Protein AF-0000000072266037 (afdb_homodimer)

Sequence (388 aa):
MSDRLGRQLAFLAEADRLKTVLRANTLADGSRRENSGEHSWHVALYALILADQAGPDVRIDRVLRMLLIHDLVEIDCGDTPIHGSHDAASVAAAESAAADRIFRLLPEDQAAEFRALWEEFEASLSPDAVFAKSIDRVQPVMQNLQSGGGTWKEFAVTSEQLDTRVGAKIARGAPGLWAHVRALTRTYFDRAAGMSDRLGRQLAFLAEADRLKTVLRANTLADGSRRENSGEHSWHVALYALILADQAGPDVRIDRVLRMLLIHDLVEIDCGDTPIHGSHDAASVAAAESAAADRIFRLLPEDQAAEFRALWEEFEASLSPDAVFAKSIDRVQPVMQNLQSGGGTWKEFAVTSEQLDTRVGAKIARGAPGLWAHVRALTRTYFDRAAG

Organism: Cereibacter sphaeroides (strain ATCC 17023 / DSM 158 / JCM 6121 / CCUG 31486 / LMG 2827 / NBRC 12203 / NCIMB 8253 / ATH 2.4.1.) (NCBI:txid272943)

Structure (mmCIF, N/CA/C/O backbone):
data_AF-0000000072266037-model_v1
#
loop_
_entity.id
_entity.type
_entity.pdbx_description
1 polymer 'HD superfamily hydrolase'
#
loop_
_atom_site.group_PDB
_atom_site.id
_atom_site.type_symbol
_atom_site.label_atom_id
_atom_site.label_alt_id
_atom_site.label_comp_id
_atom_site.label_asym_id
_atom_site.label_entity_id
_atom_site.label_seq_id
_atom_site.pdbx_PDB_ins_code
_atom_site.Cartn_x
_atom_site.Cartn_y
_atom_site.Cartn_z
_atom_site.occupancy
_atom_site.B_iso_or_equiv
_atom_site.auth_seq_id
_atom_site.auth_comp_id
_atom_site.auth_asym_id
_atom_site.auth_atom_id
_atom_site.pdbx_PDB_model_num
ATOM 1 N N . MET A 1 1 ? -18.562 -25.688 -1.518 1 35.16 1 MET A N 1
ATOM 2 C CA . MET A 1 1 ? -17.5 -25.812 -0.512 1 35.16 1 MET A CA 1
ATOM 3 C C . MET A 1 1 ? -16.531 -24.641 -0.594 1 35.16 1 MET A C 1
ATOM 5 O O . MET A 1 1 ? -15.516 -24.719 -1.279 1 35.16 1 MET A O 1
ATOM 9 N N . SER A 1 2 ? -16.969 -23.172 -0.684 1 57.12 2 SER A N 1
ATOM 10 C CA . SER A 1 2 ? -16.312 -21.906 -0.932 1 57.12 2 SER A CA 1
ATOM 11 C C . SER A 1 2 ? -15.164 -21.688 0.049 1 57.12 2 SER A C 1
ATOM 13 O O . SER A 1 2 ? -15.391 -21.375 1.221 1 57.12 2 SER A O 1
ATOM 15 N N . ASP A 1 3 ? -14.016 -22.609 -0.043 1 87.06 3 ASP A N 1
ATOM 16 C CA . ASP A 1 3 ? -12.969 -22.844 0.947 1 87.06 3 ASP A CA 1
ATOM 17 C C . ASP A 1 3 ? -12.305 -21.531 1.359 1 87.06 3 ASP A C 1
ATOM 19 O O . ASP A 1 3 ? -12.555 -20.484 0.754 1 87.06 3 ASP A O 1
ATOM 23 N N . ARG A 1 4 ? -11.984 -21.625 2.578 1 96.88 4 ARG A N 1
ATOM 24 C CA . ARG A 1 4 ? -11.336 -20.5 3.236 1 96.88 4 ARG A CA 1
ATOM 25 C C . ARG A 1 4 ? -10.43 -19.75 2.268 1 96.88 4 ARG A C 1
ATOM 27 O O . ARG A 1 4 ? -10.547 -18.531 2.119 1 96.88 4 ARG A O 1
ATOM 34 N N . LEU A 1 5 ? -9.727 -20.484 1.518 1 97.62 5 LEU A N 1
ATOM 35 C CA . LEU A 1 5 ? -8.789 -19.875 0.585 1 97.62 5 LEU A CA 1
ATOM 36 C C . LEU A 1 5 ? -9.516 -19.188 -0.568 1 97.62 5 LEU A C 1
ATOM 38 O O . LEU A 1 5 ? -9.133 -18.109 -1.001 1 97.62 5 LEU A O 1
ATOM 42 N N . GLY A 1 6 ? -10.578 -19.828 -1.092 1 97.19 6 GLY A N 1
ATOM 43 C CA . GLY A 1 6 ? -11.383 -19.219 -2.137 1 97.19 6 GLY A CA 1
ATOM 44 C C . GLY A 1 6 ? -11.977 -17.875 -1.728 1 97.19 6 GLY A C 1
ATOM 45 O O . GLY A 1 6 ? -11.977 -16.922 -2.512 1 97.19 6 GLY A O 1
ATOM 46 N N . ARG A 1 7 ? -12.461 -17.781 -0.52 1 98.19 7 ARG A N 1
ATOM 47 C CA . ARG A 1 7 ? -13.039 -16.547 -0.002 1 98.19 7 ARG A CA 1
ATOM 48 C C . ARG A 1 7 ? -11.969 -15.469 0.165 1 98.19 7 ARG A C 1
ATOM 50 O O . ARG A 1 7 ? -12.195 -14.297 -0.147 1 98.19 7 ARG A O 1
ATOM 57 N N . GLN A 1 8 ? -10.82 -15.883 0.635 1 98.75 8 GLN A N 1
ATOM 58 C CA . GLN A 1 8 ? -9.703 -14.953 0.79 1 98.75 8 GLN A CA 1
ATOM 59 C C . GLN A 1 8 ? -9.281 -14.375 -0.556 1 98.75 8 GLN A C 1
ATOM 61 O O . GLN A 1 8 ? -9.094 -13.164 -0.684 1 98.75 8 GLN A O 1
ATOM 66 N N . LEU A 1 9 ? -9.203 -15.234 -1.569 1 98.38 9 LEU A N 1
ATOM 67 C CA . LEU A 1 9 ? -8.781 -14.789 -2.891 1 98.38 9 LEU A CA 1
ATOM 68 C C . LEU A 1 9 ? -9.859 -13.93 -3.545 1 98.38 9 LEU A C 1
ATOM 70 O O . LEU A 1 9 ? -9.555 -12.984 -4.277 1 98.38 9 LEU A O 1
ATOM 74 N N . ALA A 1 10 ? -11.117 -14.211 -3.27 1 97.94 10 ALA A N 1
ATOM 75 C CA . ALA A 1 10 ? -12.211 -13.383 -3.771 1 97.94 10 ALA A CA 1
ATOM 76 C C . ALA A 1 10 ? -12.156 -11.984 -3.162 1 97.94 10 ALA A C 1
ATOM 78 O O . ALA A 1 10 ? -12.391 -10.992 -3.855 1 97.94 10 ALA A O 1
ATOM 79 N N . PHE A 1 11 ? -11.883 -11.953 -1.842 1 98.88 11 PHE A N 1
ATOM 80 C CA . PHE A 1 11 ? -11.719 -10.672 -1.164 1 98.88 11 PHE A CA 1
ATOM 81 C C . PHE A 1 11 ? -10.578 -9.875 -1.781 1 98.88 11 PHE A C 1
ATOM 83 O O . PHE A 1 11 ? -10.719 -8.68 -2.043 1 98.88 11 PHE A O 1
ATOM 90 N N . LEU A 1 12 ? -9.484 -10.516 -2.055 1 98.88 12 LEU A N 1
ATOM 91 C CA . LEU A 1 12 ? -8.305 -9.844 -2.596 1 98.88 12 LEU A CA 1
ATOM 92 C C . LEU A 1 12 ? -8.555 -9.375 -4.023 1 98.88 12 LEU A C 1
ATOM 94 O O . LEU A 1 12 ? -8.047 -8.336 -4.438 1 98.88 12 LEU A O 1
ATOM 98 N N . ALA A 1 13 ? -9.336 -10.117 -4.77 1 98.62 13 ALA A N 1
ATOM 99 C CA . ALA A 1 13 ? -9.75 -9.672 -6.098 1 98.62 13 ALA A CA 1
ATOM 100 C C . ALA A 1 13 ? -10.617 -8.422 -6.016 1 98.62 13 ALA A C 1
ATOM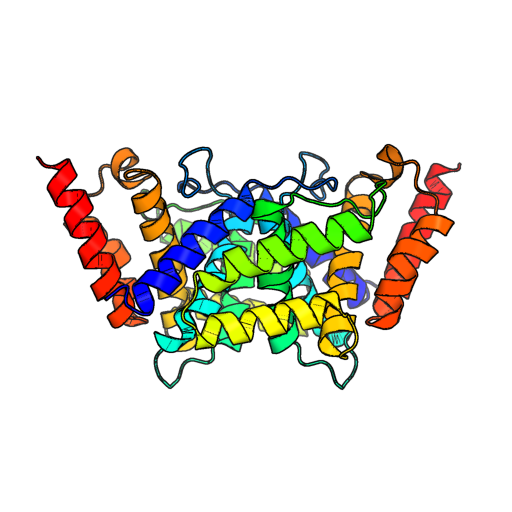 102 O O . ALA A 1 13 ? -10.445 -7.488 -6.801 1 98.62 13 ALA A O 1
ATOM 103 N N . GLU A 1 14 ? -11.539 -8.422 -5.078 1 98.81 14 GLU A N 1
ATOM 104 C CA . GLU A 1 14 ? -12.383 -7.25 -4.852 1 98.81 14 GLU A CA 1
ATOM 105 C C . GLU A 1 14 ? -11.547 -6.039 -4.449 1 98.81 14 GLU A C 1
ATOM 107 O O . GLU A 1 14 ? -11.789 -4.922 -4.914 1 98.81 14 GLU A O 1
ATOM 112 N N . ALA A 1 15 ? -10.531 -6.27 -3.631 1 98.88 15 ALA A N 1
ATOM 113 C CA . ALA A 1 15 ? -9.68 -5.191 -3.127 1 98.88 15 ALA A CA 1
ATOM 114 C C . ALA A 1 15 ? -8.945 -4.492 -4.27 1 98.88 15 ALA A C 1
ATOM 116 O O . ALA A 1 15 ? -8.633 -3.305 -4.176 1 98.88 15 ALA A O 1
ATOM 117 N N . ASP A 1 16 ? -8.695 -5.211 -5.359 1 98.88 16 ASP A N 1
ATOM 118 C CA . ASP A 1 16 ? -8.008 -4.637 -6.512 1 98.88 16 ASP A CA 1
ATOM 119 C C . ASP A 1 16 ? -8.75 -3.414 -7.043 1 98.88 16 ASP A C 1
ATOM 121 O O . ASP A 1 16 ? -8.141 -2.51 -7.613 1 98.88 16 ASP A O 1
ATOM 125 N N . ARG A 1 17 ? -10.047 -3.334 -6.848 1 98.81 17 ARG A N 1
ATOM 126 C CA . ARG A 1 17 ? -10.867 -2.24 -7.348 1 98.81 17 ARG A CA 1
ATOM 127 C C . ARG A 1 17 ? -10.5 -0.924 -6.672 1 98.81 17 ARG A C 1
ATOM 129 O O . ARG A 1 17 ? -10.82 0.153 -7.184 1 98.81 17 ARG A O 1
ATOM 136 N N . LEU A 1 18 ? -9.812 -0.984 -5.551 1 98.94 18 LEU A N 1
ATOM 137 C CA . LEU A 1 18 ? -9.406 0.231 -4.855 1 98.94 18 LEU A CA 1
ATOM 138 C C . LEU A 1 18 ? -8.422 1.035 -5.703 1 98.94 18 LEU A C 1
ATOM 140 O O . LEU A 1 18 ? -8.344 2.26 -5.574 1 98.94 18 LEU A O 1
ATOM 144 N N . LYS A 1 19 ? -7.727 0.372 -6.598 1 98.88 19 LYS A N 1
ATOM 145 C CA . LYS A 1 19 ? -6.734 0.995 -7.469 1 98.88 19 LYS A CA 1
ATOM 146 C C . LYS A 1 19 ? -7.398 1.908 -8.492 1 98.88 19 LYS A C 1
ATOM 148 O O . LYS A 1 19 ? -6.73 2.717 -9.141 1 98.88 19 LYS A O 1
ATOM 153 N N . THR A 1 20 ? -8.68 1.843 -8.648 1 98.62 20 THR A N 1
ATOM 154 C CA . THR A 1 20 ? -9.383 2.645 -9.641 1 98.62 20 THR A CA 1
ATOM 155 C C . THR A 1 20 ? -10.094 3.824 -8.984 1 98.62 20 THR A C 1
ATOM 157 O O . THR A 1 20 ? -10.688 4.656 -9.664 1 98.62 20 THR A O 1
ATOM 160 N N . VAL A 1 21 ? -10.086 3.926 -7.684 1 98.75 21 VAL A N 1
ATOM 161 C CA . VAL A 1 21 ? -10.719 5.023 -6.965 1 98.75 21 VAL A CA 1
ATOM 162 C C . VAL A 1 21 ? -9.773 6.219 -6.902 1 98.75 21 VAL A C 1
ATOM 164 O O . VAL A 1 21 ? -8.789 6.199 -6.16 1 98.75 21 VAL A O 1
ATOM 167 N N . LEU A 1 22 ? -10.078 7.277 -7.625 1 98.38 22 LEU A N 1
ATOM 168 C CA . LEU A 1 22 ? -9.219 8.453 -7.668 1 98.38 22 LEU A CA 1
ATOM 169 C C . LEU A 1 22 ? -9.523 9.391 -6.508 1 98.38 22 LEU A C 1
ATOM 171 O O . LEU A 1 22 ? -10.688 9.594 -6.156 1 98.38 22 LEU A O 1
ATOM 175 N N . ARG A 1 23 ? -8.492 9.922 -5.895 1 98.06 23 ARG A N 1
ATOM 176 C CA . ARG A 1 23 ? -8.594 10.906 -4.816 1 98.06 23 ARG A CA 1
ATOM 177 C C . ARG A 1 23 ? -8.445 12.32 -5.352 1 98.06 23 ARG A C 1
ATOM 179 O O . ARG A 1 23 ? -8.062 12.523 -6.508 1 98.06 23 ARG A O 1
ATOM 186 N N . ALA A 1 24 ? -8.734 13.289 -4.52 1 95.75 24 ALA A N 1
ATOM 187 C CA . ALA A 1 24 ? -8.57 14.688 -4.902 1 95.75 24 ALA A CA 1
ATOM 188 C C . ALA A 1 24 ? -7.09 15.07 -4.957 1 95.75 24 ALA A C 1
ATOM 190 O O . ALA A 1 24 ? -6.68 15.859 -5.812 1 95.75 24 ALA A O 1
ATOM 191 N N . ASN A 1 25 ? -6.266 14.516 -4.043 1 96.88 25 ASN A N 1
ATOM 192 C CA . ASN A 1 25 ? -4.84 14.82 -3.99 1 96.88 25 ASN A CA 1
ATOM 193 C C . ASN A 1 25 ? -4.105 14.273 -5.211 1 96.88 25 ASN A C 1
ATOM 195 O O . ASN A 1 25 ? -4.414 13.188 -5.691 1 96.88 25 ASN A O 1
ATOM 199 N N . THR A 1 26 ? -3.168 15.031 -5.676 1 97.69 26 THR A N 1
ATOM 200 C CA . THR A 1 26 ? -2.307 14.57 -6.762 1 97.69 26 THR A CA 1
ATOM 201 C C . THR A 1 26 ? -1.077 13.852 -6.211 1 97.69 26 THR A C 1
ATOM 203 O O . THR A 1 26 ? -0.853 13.836 -4.996 1 97.69 26 THR A O 1
ATOM 206 N N . LEU A 1 27 ? -0.333 13.234 -7.066 1 98.56 27 LEU A N 1
ATOM 207 C CA . LEU A 1 27 ? 1.011 12.805 -6.703 1 98.56 27 LEU A CA 1
ATOM 208 C C . LEU A 1 27 ? 1.88 13.992 -6.309 1 98.56 27 LEU A C 1
ATOM 210 O O . LEU A 1 27 ? 1.485 15.148 -6.5 1 98.56 27 LEU A O 1
ATOM 214 N N . ALA A 1 28 ? 2.992 13.719 -5.754 1 98 28 ALA A N 1
ATOM 215 C CA . ALA A 1 28 ? 3.898 14.766 -5.293 1 98 28 ALA A CA 1
ATOM 216 C C . ALA A 1 28 ? 4.332 15.664 -6.445 1 98 28 ALA A C 1
ATOM 218 O O . ALA A 1 28 ? 4.543 16.875 -6.262 1 98 28 ALA A O 1
ATOM 219 N N . ASP A 1 29 ? 4.41 15.172 -7.629 1 97.88 29 ASP A N 1
ATOM 220 C CA . ASP A 1 29 ? 4.883 15.945 -8.773 1 97.88 29 ASP A CA 1
ATOM 221 C C . ASP A 1 29 ? 3.725 16.672 -9.461 1 97.88 29 ASP A C 1
ATOM 223 O O . ASP A 1 29 ? 3.922 17.344 -10.469 1 97.88 29 ASP A O 1
ATOM 227 N N . GLY A 1 30 ? 2.547 16.438 -9.023 1 97.62 30 GLY A N 1
ATOM 228 C CA . GLY A 1 30 ? 1.375 17.141 -9.531 1 97.62 30 GLY A CA 1
ATOM 229 C C . GLY A 1 30 ? 0.877 16.578 -10.852 1 97.62 30 GLY A C 1
ATOM 230 O O . GLY A 1 30 ? -0.008 17.172 -11.484 1 97.62 30 GLY A O 1
ATOM 231 N N . SER A 1 31 ? 1.312 15.422 -11.312 1 97.56 31 SER A N 1
ATOM 232 C CA . SER A 1 31 ? 1.098 14.938 -12.68 1 97.56 31 SER A CA 1
ATOM 233 C C . SER A 1 31 ? -0.304 14.367 -12.844 1 97.56 31 SER A C 1
ATOM 235 O O . SER A 1 31 ? -0.888 14.445 -13.93 1 97.56 31 SER A O 1
ATOM 237 N N . ARG A 1 32 ? -0.817 13.727 -11.891 1 97.88 32 ARG A N 1
ATOM 238 C CA . ARG A 1 32 ? -2.145 13.117 -11.922 1 97.88 32 ARG A CA 1
ATOM 239 C C . ARG A 1 32 ? -2.688 12.93 -10.508 1 97.88 32 ARG A C 1
ATOM 241 O O . ARG A 1 32 ? -1.943 13.031 -9.531 1 97.88 32 ARG A O 1
ATOM 248 N N . ARG A 1 33 ? -3.939 12.617 -10.43 1 98.25 33 ARG A N 1
ATOM 249 C CA . ARG A 1 33 ? -4.551 12.305 -9.148 1 98.25 33 ARG A CA 1
ATOM 250 C C . ARG A 1 33 ? -4.02 10.984 -8.594 1 98.25 33 ARG A C 1
ATOM 252 O O . ARG A 1 33 ? -3.775 10.047 -9.344 1 98.25 33 ARG A O 1
ATOM 259 N N . GLU A 1 34 ? -3.83 11.008 -7.332 1 98.75 34 GLU A N 1
ATOM 260 C CA . GLU A 1 34 ? -3.525 9.766 -6.621 1 98.75 34 GLU A CA 1
ATOM 261 C C . GLU A 1 34 ? -4.754 8.867 -6.535 1 98.75 34 GLU A C 1
ATOM 263 O O . GLU A 1 34 ? -5.887 9.352 -6.5 1 98.75 34 GLU A O 1
ATOM 268 N N . ASN A 1 35 ? -4.57 7.516 -6.543 1 98.88 35 ASN A N 1
ATOM 269 C CA . ASN A 1 35 ? -5.695 6.641 -6.227 1 98.88 35 ASN A CA 1
ATOM 270 C C . ASN A 1 35 ? -5.566 6.055 -4.824 1 98.88 35 ASN A C 1
ATOM 272 O O . ASN A 1 35 ? -4.516 6.164 -4.191 1 98.88 35 ASN A O 1
ATOM 276 N N . SER A 1 36 ? -6.633 5.426 -4.363 1 98.88 36 SER A N 1
ATOM 277 C CA . SER A 1 36 ? -6.727 5.023 -2.963 1 98.88 36 SER A CA 1
ATOM 278 C C . SER A 1 36 ? -5.809 3.84 -2.664 1 98.88 36 SER A C 1
ATOM 280 O O . SER A 1 36 ? -5.359 3.668 -1.53 1 98.88 36 SER A O 1
ATOM 282 N N . GLY A 1 37 ? -5.504 2.971 -3.672 1 98.88 37 GLY A N 1
ATOM 283 C CA . GLY A 1 37 ? -4.5 1.938 -3.475 1 98.88 37 GLY A CA 1
ATOM 284 C C . GLY A 1 37 ? -3.107 2.494 -3.24 1 98.88 37 GLY A C 1
ATOM 285 O O . GLY A 1 37 ? -2.422 2.088 -2.301 1 98.88 37 GLY A O 1
ATOM 286 N N . GLU A 1 38 ? -2.689 3.477 -4.094 1 98.94 38 GLU A N 1
ATOM 287 C CA . GLU A 1 38 ? -1.421 4.184 -3.945 1 98.94 38 GLU A CA 1
ATOM 288 C C . GLU A 1 38 ? -1.325 4.863 -2.584 1 98.94 38 GLU A C 1
ATOM 290 O O . GLU A 1 38 ? -0.303 4.762 -1.902 1 98.94 38 GLU A O 1
ATOM 295 N N . HIS A 1 39 ? -2.408 5.523 -2.252 1 98.94 39 HIS A N 1
ATOM 296 C CA . HIS A 1 39 ? -2.473 6.219 -0.971 1 98.94 39 HIS A CA 1
ATOM 297 C C . HIS A 1 39 ? -2.273 5.25 0.191 1 98.94 39 HIS A C 1
ATOM 299 O O . HIS A 1 39 ? -1.495 5.523 1.106 1 98.94 39 HIS A O 1
ATOM 305 N N . SER A 1 40 ? -2.963 4.121 0.164 1 98.94 40 SER A N 1
ATOM 306 C CA . SER A 1 40 ? -2.9 3.145 1.247 1 98.94 40 SER A CA 1
ATOM 307 C C . SER A 1 40 ? -1.494 2.57 1.392 1 98.94 40 SER A C 1
ATOM 309 O O . SER A 1 40 ? -1.026 2.336 2.508 1 98.94 40 SER A O 1
ATOM 311 N N . TRP A 1 41 ? -0.795 2.348 0.253 1 98.94 41 TRP A N 1
ATOM 312 C CA . TRP A 1 41 ? 0.605 1.941 0.304 1 98.94 41 TRP A CA 1
ATOM 313 C C . TRP A 1 41 ? 1.459 3.01 0.979 1 98.94 41 TRP A C 1
ATOM 315 O O . TRP A 1 41 ? 2.24 2.709 1.885 1 98.94 41 TRP A O 1
ATOM 325 N N . HIS A 1 42 ? 1.273 4.195 0.546 1 98.94 42 HIS A N 1
ATOM 326 C CA . HIS A 1 42 ? 2.143 5.289 0.963 1 98.94 42 HIS A CA 1
ATOM 327 C C . HIS A 1 42 ? 1.972 5.594 2.447 1 98.94 42 HIS A C 1
ATOM 329 O O . HIS A 1 42 ? 2.955 5.797 3.162 1 98.94 42 HIS A O 1
ATOM 335 N N . VAL A 1 43 ? 0.743 5.566 2.938 1 98.94 43 VAL A N 1
ATOM 336 C CA . VAL A 1 43 ? 0.538 5.891 4.344 1 98.94 43 VAL A CA 1
ATOM 337 C C . VAL A 1 43 ? 1.035 4.742 5.219 1 98.94 43 VAL A C 1
ATOM 339 O O . VAL A 1 43 ? 1.527 4.969 6.328 1 98.94 43 VAL A O 1
ATOM 342 N N . ALA A 1 44 ? 0.938 3.496 4.754 1 98.94 44 ALA A N 1
ATOM 343 C CA . ALA A 1 44 ? 1.57 2.404 5.488 1 98.94 44 ALA A CA 1
ATOM 344 C C . ALA A 1 44 ? 3.082 2.602 5.57 1 98.94 44 ALA A C 1
ATOM 346 O O . ALA A 1 44 ? 3.686 2.395 6.625 1 98.94 44 ALA A O 1
ATOM 347 N N . LEU A 1 45 ? 3.703 3.037 4.492 1 98.94 45 LEU A N 1
ATOM 348 C CA . LEU A 1 45 ? 5.133 3.33 4.484 1 98.94 45 LEU A CA 1
ATOM 349 C C . LEU A 1 45 ? 5.453 4.492 5.418 1 98.94 45 LEU A C 1
ATOM 351 O O . LEU A 1 45 ? 6.445 4.457 6.145 1 98.94 45 LEU A O 1
ATOM 355 N N . TYR A 1 46 ? 4.602 5.547 5.441 1 98.94 46 TYR A N 1
ATOM 356 C CA . TYR A 1 46 ? 4.754 6.66 6.371 1 98.94 46 TYR A CA 1
ATOM 357 C C . TYR A 1 46 ? 4.809 6.164 7.812 1 98.94 46 TYR A C 1
ATOM 359 O O . TYR A 1 46 ? 5.688 6.562 8.578 1 98.94 46 TYR A O 1
ATOM 367 N N . ALA A 1 47 ? 3.873 5.285 8.133 1 98.94 47 ALA A N 1
ATOM 368 C CA . ALA A 1 47 ? 3.807 4.777 9.5 1 98.94 47 ALA A CA 1
ATOM 369 C C . ALA A 1 47 ? 5.074 4.008 9.867 1 98.94 47 ALA A C 1
ATOM 371 O O . ALA A 1 47 ? 5.574 4.121 10.984 1 98.94 47 ALA A O 1
ATOM 372 N N . LEU A 1 48 ? 5.535 3.26 8.922 1 98.81 48 LEU A N 1
ATOM 373 C CA . LEU A 1 48 ? 6.742 2.469 9.141 1 98.81 48 LEU A CA 1
ATOM 374 C C . LEU A 1 48 ? 7.953 3.369 9.359 1 98.81 48 LEU A C 1
ATOM 376 O O . LEU A 1 48 ? 8.727 3.158 10.289 1 98.81 48 LEU A O 1
ATOM 380 N N . ILE A 1 49 ? 8.133 4.395 8.555 1 98.88 49 ILE A N 1
ATOM 381 C CA . ILE A 1 49 ? 9.305 5.266 8.539 1 98.88 49 ILE A CA 1
ATOM 382 C C . ILE A 1 49 ? 9.242 6.23 9.719 1 98.88 49 ILE A C 1
ATOM 384 O O . ILE A 1 49 ? 10.273 6.551 10.32 1 98.88 49 ILE A O 1
ATOM 388 N N . LEU A 1 50 ? 8.039 6.676 10.07 1 98.81 50 LEU A N 1
ATOM 389 C CA . LEU A 1 50 ? 7.875 7.695 11.102 1 98.81 50 LEU A CA 1
ATOM 390 C C . LEU A 1 50 ? 7.449 7.066 12.422 1 98.81 50 LEU A C 1
ATOM 392 O O . LEU A 1 50 ? 6.797 7.715 13.242 1 98.81 50 LEU A O 1
ATOM 396 N N . ALA A 1 51 ? 7.766 5.805 12.617 1 98.62 51 ALA A N 1
ATOM 397 C CA . ALA A 1 51 ? 7.387 5.074 13.82 1 98.62 51 ALA A CA 1
ATOM 398 C C . ALA A 1 51 ? 7.902 5.777 15.078 1 98.62 51 ALA A C 1
ATOM 400 O O . ALA A 1 51 ? 7.27 5.715 16.125 1 98.62 51 ALA A O 1
ATOM 401 N N . ASP A 1 52 ? 8.992 6.488 14.984 1 97.81 52 ASP A N 1
ATOM 402 C CA . ASP A 1 52 ? 9.602 7.141 16.141 1 97.81 52 ASP A CA 1
ATOM 403 C C . ASP A 1 52 ? 8.789 8.367 16.562 1 97.81 52 ASP A C 1
ATOM 405 O O . ASP A 1 52 ? 9.023 8.93 17.641 1 97.81 52 ASP A O 1
ATOM 409 N N . GLN A 1 53 ? 7.789 8.75 15.781 1 98.5 53 GLN A N 1
ATOM 410 C CA . GLN A 1 53 ? 6.902 9.852 16.125 1 98.5 53 GLN A CA 1
ATOM 411 C C . GLN A 1 53 ? 5.699 9.359 16.938 1 98.5 53 GLN A C 1
ATOM 413 O O . GLN A 1 53 ? 4.918 10.164 17.438 1 98.5 53 GLN A O 1
ATOM 418 N N . ALA A 1 54 ? 5.512 8.055 17.016 1 98.56 54 ALA A N 1
ATOM 419 C CA . ALA A 1 54 ? 4.375 7.465 17.703 1 98.56 54 ALA A CA 1
ATOM 420 C C . ALA A 1 54 ? 4.582 7.496 19.219 1 98.56 54 ALA A C 1
ATOM 422 O O . ALA A 1 54 ? 5.715 7.43 19.703 1 98.56 54 ALA A O 1
ATOM 423 N N . GLY A 1 55 ? 3.486 7.629 19.984 1 97.81 55 GLY A N 1
ATOM 424 C CA . GLY A 1 55 ? 3.553 7.5 21.422 1 97.81 55 GLY A CA 1
ATOM 425 C C . GLY A 1 55 ? 3.947 6.109 21.891 1 97.81 55 GLY A C 1
ATOM 426 O O . GLY A 1 55 ? 3.949 5.164 21.094 1 97.81 55 GLY A O 1
ATOM 427 N N . PRO A 1 56 ? 4.254 5.941 23.125 1 97.44 56 PRO A N 1
ATOM 428 C CA . PRO A 1 56 ? 4.816 4.695 23.656 1 97.44 56 PRO A CA 1
ATOM 429 C C . PRO A 1 56 ? 3.816 3.539 23.641 1 97.44 56 PRO A C 1
ATOM 431 O O . PRO A 1 56 ? 4.215 2.373 23.688 1 97.44 56 PRO A O 1
ATOM 434 N N . ASP A 1 57 ? 2.521 3.814 23.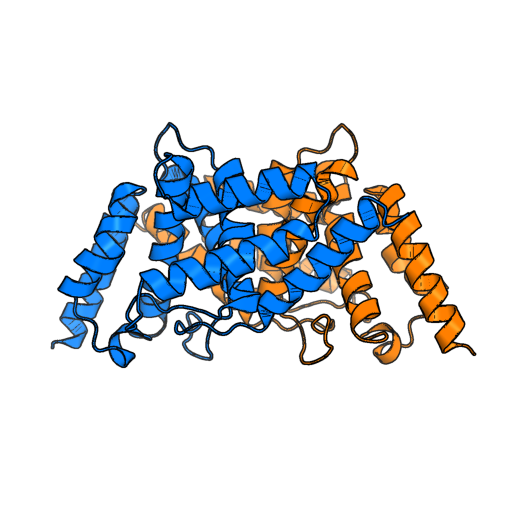547 1 98.12 57 ASP A N 1
ATOM 435 C CA . ASP A 1 57 ? 1.505 2.768 23.625 1 98.12 57 ASP A CA 1
ATOM 436 C C . ASP A 1 57 ? 1.083 2.314 22.219 1 98.12 57 ASP A C 1
ATOM 438 O O . ASP A 1 57 ? 0.225 1.439 22.078 1 98.12 57 ASP A O 1
ATOM 442 N N . VAL A 1 58 ? 1.691 2.904 21.188 1 98.88 58 VAL A N 1
ATOM 443 C CA . VAL A 1 58 ? 1.3 2.602 19.812 1 98.88 58 VAL A CA 1
ATOM 444 C C . VAL A 1 58 ? 2.014 1.337 19.344 1 98.88 58 VAL A C 1
ATOM 446 O O . VAL A 1 58 ? 3.229 1.204 19.5 1 98.88 58 VAL A O 1
ATOM 449 N N . ARG A 1 59 ? 1.266 0.388 18.859 1 98.81 59 ARG A N 1
ATOM 450 C CA . ARG A 1 59 ? 1.799 -0.792 18.188 1 98.81 59 ARG A CA 1
ATOM 451 C C . ARG A 1 59 ? 1.836 -0.595 16.672 1 98.81 59 ARG A C 1
ATOM 453 O O . ARG A 1 59 ? 0.812 -0.725 16 1 98.81 59 ARG A O 1
ATOM 460 N N . ILE A 1 60 ? 2.998 -0.375 16.156 1 98.81 60 ILE A N 1
ATOM 461 C CA . ILE A 1 60 ? 3.178 0.013 14.758 1 98.81 60 ILE A CA 1
ATOM 462 C C . ILE A 1 60 ? 2.68 -1.104 13.844 1 98.81 60 ILE A C 1
ATOM 464 O O . ILE A 1 60 ? 2.092 -0.837 12.789 1 98.81 60 ILE A O 1
ATOM 468 N N . ASP A 1 61 ? 2.895 -2.381 14.273 1 98.25 61 ASP A N 1
ATOM 469 C CA . ASP A 1 61 ? 2.424 -3.494 13.453 1 98.25 61 ASP A CA 1
ATOM 470 C C . ASP A 1 61 ? 0.909 -3.441 13.273 1 98.25 61 ASP A C 1
ATOM 472 O O . ASP A 1 61 ? 0.396 -3.748 12.195 1 98.25 61 ASP A O 1
ATOM 476 N N . ARG A 1 62 ? 0.237 -3.074 14.305 1 98.5 62 ARG A N 1
ATOM 477 C CA . ARG A 1 62 ? -1.215 -2.949 14.227 1 98.5 62 ARG A CA 1
ATOM 478 C C . ARG A 1 62 ? -1.617 -1.746 13.383 1 98.5 62 ARG A C 1
ATOM 480 O O . ARG A 1 62 ? -2.576 -1.816 12.609 1 98.5 62 ARG A O 1
ATOM 487 N N . VAL A 1 63 ? -0.906 -0.661 13.469 1 98.94 63 VAL A N 1
ATOM 488 C CA . VAL A 1 63 ? -1.135 0.541 12.672 1 98.94 63 VAL A CA 1
ATOM 489 C C . VAL A 1 63 ? -1.008 0.209 11.188 1 98.94 63 VAL A C 1
ATOM 491 O O . VAL A 1 63 ? -1.828 0.645 10.375 1 98.94 63 VAL A O 1
ATOM 494 N N . LEU A 1 64 ? -0.005 -0.584 10.852 1 98.88 64 LEU A N 1
ATOM 495 C CA . LEU A 1 64 ? 0.18 -0.979 9.461 1 98.88 64 LEU A CA 1
ATOM 496 C C . LEU A 1 64 ? -1.035 -1.745 8.945 1 98.88 64 LEU A C 1
ATOM 498 O O . LEU A 1 64 ? -1.521 -1.48 7.844 1 98.88 64 LEU A O 1
ATOM 502 N N . ARG A 1 65 ? -1.56 -2.639 9.742 1 98.81 65 ARG A N 1
ATOM 503 C CA . ARG A 1 65 ? -2.734 -3.408 9.344 1 98.81 65 ARG A CA 1
ATOM 504 C C . ARG A 1 65 ? -3.941 -2.498 9.133 1 98.81 65 ARG A C 1
ATOM 506 O O . ARG A 1 65 ? -4.684 -2.658 8.164 1 98.81 65 ARG A O 1
ATOM 513 N N . MET A 1 66 ? -4.082 -1.504 9.992 1 98.81 66 MET A N 1
ATOM 514 C CA . MET A 1 66 ? -5.168 -0.535 9.875 1 98.81 66 MET A CA 1
ATOM 515 C C . MET A 1 66 ? -5.082 0.229 8.562 1 98.81 66 MET A C 1
ATOM 517 O O . MET A 1 66 ? -6.078 0.348 7.844 1 98.81 66 MET A O 1
ATOM 521 N N . LEU A 1 67 ? -3.912 0.667 8.297 1 98.94 67 LEU A N 1
ATOM 522 C CA . LEU A 1 67 ? -3.725 1.569 7.164 1 98.94 67 LEU A CA 1
ATOM 523 C C . LEU A 1 67 ? -3.83 0.814 5.844 1 98.94 67 LEU A C 1
ATOM 525 O O . LEU A 1 67 ? -4.227 1.387 4.828 1 98.94 67 LEU A O 1
ATOM 529 N N . LEU A 1 68 ? -3.561 -0.503 5.855 1 98.94 68 LEU A N 1
ATOM 530 C CA . LEU A 1 68 ? -3.656 -1.313 4.648 1 98.94 68 LEU A CA 1
ATOM 531 C C . LEU A 1 68 ? -5.113 -1.534 4.254 1 98.94 68 LEU A C 1
ATOM 533 O O . LEU A 1 68 ? -5.41 -1.805 3.088 1 98.94 68 LEU A O 1
ATOM 537 N N . ILE A 1 69 ? -6.09 -1.343 5.215 1 98.94 69 ILE A N 1
ATOM 538 C CA . ILE A 1 69 ? -7.457 -1.729 4.879 1 98.94 69 ILE A CA 1
ATOM 539 C C . ILE A 1 69 ? -8.383 -0.529 5.043 1 98.94 69 ILE A C 1
ATOM 541 O O . ILE A 1 69 ? -9.578 -0.609 4.727 1 98.94 69 ILE A O 1
ATOM 545 N N . HIS A 1 70 ? -7.898 0.615 5.516 1 98.81 70 HIS A N 1
ATOM 546 C CA . HIS A 1 70 ? -8.75 1.677 6.035 1 98.81 70 HIS A CA 1
ATOM 547 C C . HIS A 1 70 ? -9.633 2.262 4.938 1 98.81 70 HIS A C 1
ATOM 549 O O . HIS A 1 70 ? -10.773 2.654 5.195 1 98.81 70 HIS A O 1
ATOM 555 N N . ASP A 1 71 ? -9.164 2.242 3.707 1 98.75 71 ASP A N 1
ATOM 556 C CA . ASP A 1 71 ? -9.875 2.932 2.635 1 98.75 71 ASP A CA 1
ATOM 557 C C . ASP A 1 71 ? -10.648 1.945 1.767 1 98.75 71 ASP A C 1
ATOM 559 O O . ASP A 1 71 ? -11.219 2.326 0.741 1 98.75 71 ASP A O 1
ATOM 563 N N . LEU A 1 72 ? -10.68 0.632 2.119 1 98.88 72 LEU A N 1
ATOM 564 C CA . LEU A 1 72 ? -11.305 -0.381 1.273 1 98.88 72 LEU A CA 1
ATOM 565 C C . LEU A 1 72 ? -12.766 -0.037 1.004 1 98.88 72 LEU A C 1
ATOM 567 O O . LEU A 1 72 ? -13.297 -0.36 -0.062 1 98.88 72 LEU A O 1
ATOM 571 N N . VAL A 1 73 ? -13.398 0.646 1.906 1 98.75 73 VAL A N 1
ATOM 572 C CA . VAL A 1 73 ? -14.812 0.981 1.764 1 98.75 73 VAL A CA 1
ATOM 573 C C . VAL A 1 73 ? -15 1.936 0.586 1 98.75 73 VAL A C 1
ATOM 575 O O . VAL A 1 73 ? -16.094 2.035 0.029 1 98.75 73 VAL A O 1
ATOM 578 N N . GLU A 1 74 ? -13.922 2.613 0.176 1 98.81 74 GLU A N 1
ATOM 579 C CA . GLU A 1 74 ? -14.008 3.576 -0.918 1 98.81 74 GLU A CA 1
ATOM 580 C C . GLU A 1 74 ? -14.312 2.879 -2.242 1 98.81 74 GLU A C 1
ATOM 582 O O . GLU A 1 74 ? -14.719 3.525 -3.211 1 98.81 74 GLU A O 1
ATOM 587 N N . ILE A 1 75 ? -14.078 1.569 -2.287 1 98.81 75 ILE A N 1
ATOM 588 C CA . ILE A 1 75 ? -14.43 0.793 -3.471 1 98.81 75 ILE A CA 1
ATOM 589 C C . ILE A 1 75 ? -15.898 1.017 -3.816 1 98.81 75 ILE A C 1
ATOM 591 O O . ILE A 1 75 ? -16.266 1.129 -4.992 1 98.81 75 ILE A O 1
ATOM 595 N N . ASP A 1 76 ? -16.734 1.081 -2.82 1 98.56 76 ASP A N 1
ATOM 596 C CA . ASP A 1 76 ? -18.172 1.216 -3.029 1 98.56 76 ASP A CA 1
ATOM 597 C C . ASP A 1 76 ? -18.609 2.674 -2.918 1 98.56 76 ASP A C 1
ATOM 599 O O . ASP A 1 76 ? -19.547 3.1 -3.596 1 98.56 76 ASP A O 1
ATOM 603 N N . CYS A 1 77 ? -17.891 3.504 -2.119 1 96.88 77 CYS A N 1
ATOM 604 C CA . CYS A 1 77 ? -18.422 4.809 -1.76 1 96.88 77 CYS A CA 1
ATOM 605 C C . CYS A 1 77 ? -17.656 5.93 -2.449 1 96.88 77 CYS A C 1
ATOM 607 O O . CYS A 1 77 ? -18.078 7.086 -2.43 1 96.88 77 CYS A O 1
ATOM 609 N N . GLY A 1 78 ? -16.531 5.562 -3.066 1 96.62 78 GLY A N 1
ATOM 610 C CA . GLY A 1 78 ? -15.672 6.594 -3.611 1 96.62 78 GLY A CA 1
ATOM 611 C C . GLY A 1 78 ? -14.883 7.336 -2.547 1 96.62 78 GLY A C 1
ATOM 612 O O . GLY A 1 78 ? -14.992 7.027 -1.359 1 96.62 78 GLY A O 1
ATOM 613 N N . ASP A 1 79 ? -14.039 8.195 -2.98 1 95 79 ASP A N 1
ATOM 614 C CA . ASP A 1 79 ? -13.219 9.016 -2.086 1 95 79 ASP A CA 1
ATOM 615 C C . ASP A 1 79 ? -14 10.227 -1.58 1 95 79 ASP A C 1
ATOM 617 O O . ASP A 1 79 ? -14.82 10.789 -2.305 1 95 79 ASP A O 1
ATOM 621 N N . THR A 1 80 ? -13.805 10.617 -0.339 1 92.88 80 THR A N 1
ATOM 622 C CA . THR A 1 80 ? -14.344 11.828 0.272 1 92.88 80 THR A CA 1
ATOM 623 C C . THR A 1 80 ? -13.219 12.797 0.626 1 92.88 80 THR A C 1
ATOM 625 O O . THR A 1 80 ? -12.602 12.68 1.685 1 92.88 80 THR A O 1
ATOM 628 N N . PRO A 1 81 ? -13.07 13.805 -0.161 1 92 81 PRO A N 1
ATOM 629 C CA . PRO A 1 81 ? -11.953 14.711 0.086 1 92 81 PRO A CA 1
ATOM 630 C C . PRO A 1 81 ? -12.07 15.445 1.419 1 92 81 PRO A C 1
ATOM 632 O O . PRO A 1 81 ? -13.164 15.883 1.791 1 92 81 PRO A O 1
ATOM 635 N N . ILE A 1 82 ? -10.93 15.664 2.049 1 88.88 82 ILE A N 1
ATOM 636 C CA . ILE A 1 82 ? -10.859 16.297 3.367 1 88.88 82 ILE A CA 1
ATOM 637 C C . ILE A 1 82 ? -11.422 17.703 3.293 1 88.88 82 ILE A C 1
ATOM 639 O O . ILE A 1 82 ? -12.109 18.156 4.211 1 88.88 82 ILE A O 1
ATOM 643 N N . HIS A 1 83 ? -11.203 18.438 2.209 1 90.75 83 HIS A N 1
ATOM 644 C CA . HIS A 1 83 ? -11.562 19.844 2.113 1 90.75 83 HIS A CA 1
ATOM 645 C C . HIS A 1 83 ? -12.852 20.031 1.318 1 90.75 83 HIS A C 1
ATOM 647 O O . HIS A 1 83 ? -13.281 21.156 1.082 1 90.75 83 HIS A O 1
ATOM 653 N N . GLY A 1 84 ? -13.398 18.906 0.924 1 86.12 84 GLY A N 1
ATOM 654 C CA . GLY A 1 84 ? -14.664 18.969 0.214 1 86.12 84 GLY A CA 1
ATOM 655 C C . GLY A 1 84 ? -15.867 19.016 1.139 1 86.12 84 GLY A C 1
ATOM 656 O O . GLY A 1 84 ? -15.734 18.797 2.346 1 86.12 84 GLY A O 1
ATOM 657 N N . SER A 1 85 ? -16.984 19.344 0.528 1 85.38 85 SER A N 1
ATOM 658 C CA . SER A 1 85 ? -18.234 19.375 1.28 1 85.38 85 SER A CA 1
ATOM 659 C C . SER A 1 85 ? -18.984 18.062 1.146 1 85.38 85 SER A C 1
ATOM 661 O O . SER A 1 85 ? -19.172 17.547 0.036 1 85.38 85 SER A O 1
ATOM 663 N N . HIS A 1 86 ? -19.25 17.453 2.357 1 88.44 86 HIS A N 1
ATOM 664 C CA . HIS A 1 86 ? -20.016 16.219 2.369 1 88.44 86 HIS A CA 1
ATOM 665 C C . HIS A 1 86 ? -20.922 16.141 3.592 1 88.44 86 HIS A C 1
ATOM 667 O O . HIS A 1 86 ? -20.656 16.781 4.613 1 88.44 86 HIS A O 1
ATOM 673 N N . ASP A 1 87 ? -22.016 15.453 3.373 1 90.81 87 ASP A N 1
ATOM 674 C CA . ASP A 1 87 ? -22.875 15.125 4.504 1 90.81 87 ASP A CA 1
ATOM 675 C C . ASP A 1 87 ? -22.281 13.992 5.336 1 90.81 87 ASP A C 1
ATOM 677 O O . ASP A 1 87 ? -22.266 12.836 4.902 1 90.81 87 ASP A O 1
ATOM 681 N N . ALA A 1 88 ? -21.906 14.273 6.496 1 90.19 88 ALA A N 1
ATOM 682 C CA . ALA A 1 88 ? -21.156 13.328 7.328 1 90.19 88 ALA A CA 1
ATOM 683 C C . ALA A 1 88 ? -21.984 12.078 7.617 1 90.19 88 ALA A C 1
ATOM 685 O O . ALA A 1 88 ? -21.453 10.961 7.613 1 90.19 88 ALA A O 1
ATOM 686 N N . ALA A 1 89 ? -23.234 12.281 7.879 1 93.19 89 ALA A N 1
ATOM 687 C CA . ALA A 1 89 ? -24.094 11.148 8.195 1 93.19 89 ALA A CA 1
ATOM 688 C C . ALA A 1 89 ? -24.281 10.234 6.984 1 93.19 89 ALA A C 1
ATOM 690 O O . ALA A 1 89 ? -24.266 9.008 7.113 1 93.19 89 ALA A O 1
ATOM 691 N N . SER A 1 90 ? -24.453 10.852 5.867 1 93.88 90 SER A N 1
ATOM 692 C CA . SER A 1 90 ? -24.609 10.086 4.637 1 93.88 90 SER A CA 1
ATOM 693 C C . SER A 1 90 ? -23.328 9.32 4.297 1 93.88 90 SER A C 1
ATOM 695 O O . SER A 1 90 ? -23.391 8.164 3.873 1 93.88 90 SER A O 1
ATOM 697 N N . VAL A 1 91 ? -22.234 9.969 4.469 1 94.19 91 VAL A N 1
ATOM 698 C CA . VAL A 1 91 ? -20.938 9.336 4.199 1 94.19 91 VAL A CA 1
ATOM 699 C C . VAL A 1 91 ? -20.734 8.156 5.148 1 94.19 91 VAL A C 1
ATOM 701 O O . VAL A 1 91 ? -20.375 7.062 4.715 1 94.19 91 VAL A O 1
ATOM 704 N N . ALA A 1 92 ? -21.031 8.305 6.414 1 94.62 92 ALA A N 1
ATOM 705 C CA . ALA A 1 92 ? -20.844 7.254 7.41 1 94.62 92 ALA A CA 1
ATOM 706 C C . ALA A 1 92 ? -21.719 6.043 7.094 1 94.62 92 ALA A C 1
ATOM 708 O O . ALA A 1 92 ? -21.281 4.898 7.242 1 94.62 92 ALA A O 1
ATOM 709 N N . ALA A 1 93 ? -22.938 6.281 6.68 1 96.31 93 ALA A N 1
ATOM 710 C CA . ALA A 1 93 ? -23.859 5.195 6.34 1 96.31 93 ALA A CA 1
ATOM 711 C C . ALA A 1 93 ? -23.375 4.426 5.117 1 96.31 93 ALA A C 1
ATOM 713 O O . ALA A 1 93 ? -23.438 3.195 5.082 1 96.31 93 ALA A O 1
ATOM 714 N N . ALA A 1 94 ? -22.938 5.16 4.125 1 97.19 94 ALA A N 1
ATOM 715 C CA . ALA A 1 94 ? -22.438 4.535 2.906 1 97.19 94 ALA A CA 1
ATOM 716 C C . ALA A 1 94 ? -21.188 3.699 3.197 1 97.19 94 ALA A C 1
ATOM 718 O O . ALA A 1 94 ? -21.047 2.586 2.684 1 97.19 94 ALA A O 1
ATOM 719 N N . GLU A 1 95 ? -20.266 4.219 4.035 1 97.88 95 GLU A N 1
ATOM 720 C CA . GLU A 1 95 ? -19.031 3.51 4.387 1 97.88 95 GLU A CA 1
ATOM 721 C C . GLU A 1 95 ? -19.344 2.258 5.207 1 97.88 95 GLU A C 1
ATOM 723 O O . GLU A 1 95 ? -18.703 1.218 5.02 1 97.88 95 GLU A O 1
ATOM 728 N N . SER A 1 96 ? -20.297 2.375 6.102 1 97.38 96 SER A N 1
ATOM 729 C CA . SER A 1 96 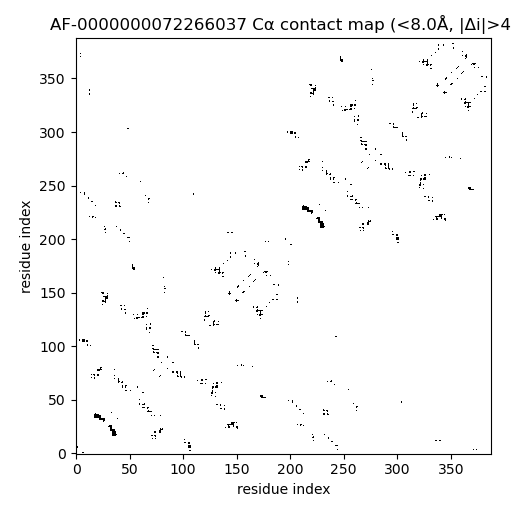? -20.672 1.214 6.895 1 97.38 96 SER A CA 1
ATOM 730 C C . SER A 1 96 ? -21.266 0.113 6.016 1 97.38 96 SER A C 1
ATOM 732 O O . SER A 1 96 ? -20.953 -1.066 6.207 1 97.38 96 SER A O 1
ATOM 734 N N . ALA A 1 97 ? -22.125 0.485 5.074 1 98.19 97 ALA A N 1
ATOM 735 C CA . ALA A 1 97 ? -22.688 -0.483 4.141 1 98.19 97 ALA A CA 1
ATOM 736 C C . ALA A 1 97 ? -21.594 -1.13 3.291 1 98.19 97 ALA A C 1
ATOM 738 O O . ALA A 1 97 ? -21.641 -2.334 3.031 1 98.19 97 ALA A O 1
ATOM 739 N N . ALA A 1 98 ? -20.656 -0.301 2.863 1 98.69 98 ALA A N 1
ATOM 740 C CA . ALA A 1 98 ? -19.531 -0.813 2.086 1 98.69 98 ALA A CA 1
ATOM 741 C C . ALA A 1 98 ? -18.703 -1.795 2.904 1 98.69 98 ALA A C 1
ATOM 743 O O . ALA A 1 98 ? -18.297 -2.846 2.402 1 98.69 98 ALA A O 1
ATOM 744 N N . ALA A 1 99 ? -18.422 -1.443 4.18 1 98.56 99 ALA A N 1
ATOM 745 C CA . ALA A 1 99 ? -17.672 -2.322 5.062 1 98.56 99 ALA A CA 1
ATOM 746 C C . ALA A 1 99 ? -18.375 -3.664 5.242 1 98.56 99 ALA A C 1
ATOM 748 O O . ALA A 1 99 ? -17.734 -4.719 5.188 1 98.56 99 ALA A O 1
ATOM 749 N N . ASP A 1 100 ? -19.672 -3.611 5.41 1 97.75 100 ASP A N 1
ATOM 750 C CA . ASP A 1 100 ? -20.469 -4.828 5.559 1 97.75 100 ASP A CA 1
ATOM 751 C C . ASP A 1 100 ? -20.312 -5.738 4.344 1 97.75 100 ASP A C 1
ATOM 753 O O . ASP A 1 100 ? -20.141 -6.949 4.484 1 97.75 100 ASP A O 1
ATOM 757 N N . ARG A 1 101 ? -20.375 -5.184 3.229 1 98.5 101 ARG A N 1
ATOM 758 C CA . ARG A 1 101 ? -20.312 -5.969 1.998 1 98.5 101 ARG A CA 1
ATOM 759 C C . ARG A 1 101 ? -18.906 -6.512 1.767 1 98.5 101 ARG A C 1
ATOM 761 O O . ARG A 1 101 ? -18.734 -7.703 1.493 1 98.5 101 ARG A O 1
ATOM 768 N N . ILE A 1 102 ? -17.922 -5.684 1.905 1 98.81 102 ILE A N 1
ATOM 769 C CA . ILE A 1 102 ? -16.562 -6.004 1.462 1 98.81 102 ILE A CA 1
ATOM 770 C C . ILE A 1 102 ? -15.93 -6.996 2.43 1 98.81 102 ILE A C 1
ATOM 772 O O . ILE A 1 102 ? -15.383 -8.023 2.008 1 98.81 102 ILE A O 1
ATOM 776 N N . PHE A 1 103 ? -15.977 -6.738 3.732 1 98.81 103 PHE A N 1
ATOM 777 C CA . PHE A 1 103 ? -15.281 -7.605 4.676 1 98.81 103 PHE A CA 1
ATOM 778 C C . PHE A 1 103 ? -15.969 -8.961 4.773 1 98.81 103 PHE A C 1
ATOM 780 O O . PHE A 1 103 ? -15.32 -9.969 5.07 1 98.81 103 PHE A O 1
ATOM 787 N N . ARG A 1 104 ? -17.266 -9.039 4.383 1 98.19 104 ARG A N 1
ATOM 788 C CA . ARG A 1 104 ? -18 -10.297 4.449 1 98.19 104 ARG A CA 1
ATOM 789 C C . ARG A 1 104 ? -17.516 -11.273 3.379 1 98.19 104 ARG A C 1
ATOM 791 O O . ARG A 1 104 ? -17.812 -12.469 3.443 1 98.19 104 ARG A O 1
ATOM 798 N N . LEU A 1 105 ? -16.828 -10.781 2.439 1 98.56 105 LEU A N 1
ATOM 799 C CA . LEU A 1 105 ? -16.234 -11.664 1.44 1 98.56 105 LEU A CA 1
ATOM 800 C C . LEU A 1 105 ? -15.227 -12.609 2.078 1 98.56 105 LEU A C 1
ATOM 802 O O . LEU A 1 105 ? -14.938 -13.68 1.532 1 98.56 105 LEU A O 1
ATOM 806 N N . LEU A 1 106 ? -14.648 -12.203 3.23 1 98.75 106 LEU A N 1
ATOM 807 C CA . LEU A 1 106 ? -13.648 -12.992 3.943 1 98.75 106 LEU A CA 1
ATOM 808 C C . LEU A 1 106 ? -14.312 -14.109 4.746 1 98.75 106 LEU A C 1
ATOM 810 O O . LEU A 1 106 ? -15.516 -14.047 5.02 1 98.75 106 LEU A O 1
ATOM 814 N N . PRO A 1 107 ? -13.477 -15.164 5.082 1 98.5 107 PRO A N 1
ATOM 815 C CA . PRO A 1 107 ? -13.977 -16.094 6.09 1 98.5 107 PRO A CA 1
ATOM 816 C C . PRO A 1 107 ? -14.461 -15.391 7.359 1 98.5 107 PRO A C 1
ATOM 818 O O . PRO A 1 107 ? -13.922 -14.352 7.734 1 98.5 107 PRO A O 1
ATOM 821 N N . GLU A 1 108 ? -15.367 -15.992 8.055 1 97.88 108 GLU A N 1
ATOM 822 C CA . GLU A 1 108 ? -16.094 -15.359 9.148 1 97.88 108 GLU A CA 1
ATOM 823 C C . GLU A 1 108 ? -15.141 -14.797 10.188 1 97.88 108 GLU A C 1
ATOM 825 O O . GLU A 1 108 ? -15.336 -13.68 10.672 1 97.88 108 GLU A O 1
ATOM 830 N N . ASP A 1 109 ? -14.164 -15.602 10.57 1 98.12 109 ASP A N 1
ATOM 831 C CA . ASP A 1 109 ? -13.219 -15.148 11.594 1 98.12 109 ASP A CA 1
ATOM 832 C C . ASP A 1 109 ? -12.453 -13.914 11.117 1 98.12 109 ASP A C 1
ATOM 834 O O . ASP A 1 109 ? -12.289 -12.953 11.867 1 98.12 109 ASP A O 1
ATOM 838 N N . GLN A 1 110 ? -11.977 -13.859 9.875 1 98.56 110 GLN A N 1
ATOM 839 C CA . GLN A 1 110 ? -11.25 -12.719 9.328 1 98.56 110 GLN A CA 1
ATOM 840 C C . GLN A 1 110 ? -12.188 -11.531 9.102 1 98.56 110 GLN A C 1
ATOM 842 O O . GLN A 1 110 ? -11.797 -10.383 9.297 1 98.56 110 GLN A O 1
ATOM 847 N N . ALA A 1 111 ? -13.391 -11.867 8.594 1 98.62 111 ALA A N 1
ATOM 848 C CA . ALA A 1 111 ? -14.375 -10.797 8.398 1 98.62 111 ALA A CA 1
ATOM 849 C C . ALA A 1 111 ? -14.586 -10.008 9.688 1 98.62 111 ALA A C 1
ATOM 851 O O . ALA A 1 111 ? -14.57 -8.781 9.68 1 98.62 111 ALA A O 1
ATOM 852 N N . ALA A 1 112 ? -14.773 -10.719 10.758 1 98.56 112 ALA A N 1
ATOM 853 C CA . ALA A 1 112 ? -14.984 -10.086 12.055 1 98.56 112 ALA A CA 1
ATOM 854 C C . ALA A 1 112 ? -13.758 -9.297 12.484 1 98.56 112 ALA A C 1
ATOM 856 O O . ALA A 1 112 ? -13.875 -8.164 12.961 1 98.56 112 ALA A O 1
ATOM 857 N N . GLU A 1 113 ? -12.625 -9.859 12.328 1 98.56 113 GLU A N 1
ATOM 858 C CA . GLU A 1 113 ? -11.367 -9.234 12.742 1 98.56 113 GLU A CA 1
ATOM 859 C C . GLU A 1 113 ? -11.117 -7.938 11.984 1 98.56 113 GLU A C 1
ATOM 861 O O . GLU A 1 113 ? -10.828 -6.902 12.586 1 98.56 113 GLU A O 1
ATOM 866 N N . PHE A 1 114 ? -11.25 -7.953 10.688 1 98.69 114 PHE A N 1
ATOM 867 C CA . PHE A 1 114 ? -10.875 -6.797 9.883 1 98.69 114 PHE A CA 1
ATOM 868 C C . PHE A 1 114 ? -11.969 -5.734 9.922 1 98.69 114 PHE A C 1
ATOM 870 O O . PHE A 1 114 ? -11.68 -4.539 9.852 1 98.69 114 PHE A O 1
ATOM 877 N N . ARG A 1 115 ? -13.203 -6.184 10.078 1 98.56 115 ARG A N 1
ATOM 878 C CA . ARG A 1 115 ? -14.258 -5.211 10.32 1 98.56 115 ARG A CA 1
ATOM 879 C C . ARG A 1 115 ? -14.008 -4.434 11.609 1 98.56 115 ARG A C 1
ATOM 881 O O . ARG A 1 115 ? -14.117 -3.207 11.633 1 98.56 115 ARG A O 1
ATOM 888 N N . ALA A 1 116 ? -13.648 -5.129 12.641 1 98.75 116 ALA A N 1
ATOM 889 C CA . ALA A 1 116 ? -13.359 -4.496 13.93 1 98.75 116 ALA A CA 1
ATOM 890 C C . ALA A 1 116 ? -12.172 -3.551 13.812 1 98.75 116 ALA A C 1
ATOM 892 O O . ALA A 1 116 ? -12.172 -2.467 14.406 1 98.75 116 ALA A O 1
ATOM 893 N N . LEU A 1 117 ? -11.172 -3.984 13.148 1 98.81 117 LEU A N 1
ATOM 894 C CA . LEU A 1 117 ? -9.984 -3.158 12.945 1 98.81 117 LEU A CA 1
ATOM 895 C C . LEU A 1 117 ? -10.328 -1.885 12.18 1 98.81 117 LEU A C 1
ATOM 897 O O . LEU A 1 117 ? -9.852 -0.801 12.523 1 98.81 117 LEU A O 1
ATOM 901 N N . TRP A 1 118 ? -11.156 -1.998 11.141 1 98.81 118 TRP A N 1
ATOM 902 C CA . TRP A 1 118 ? -11.602 -0.847 10.359 1 98.81 118 TRP A CA 1
ATOM 903 C C . TRP A 1 118 ? -12.422 0.109 11.227 1 98.81 118 TRP A C 1
ATOM 905 O O . TRP A 1 118 ? -12.227 1.326 11.172 1 98.81 118 TRP A O 1
ATOM 915 N N . GLU A 1 119 ? -13.273 -0.443 12.055 1 98.56 119 GLU A N 1
ATOM 916 C CA . GLU A 1 119 ? -14.086 0.368 12.961 1 98.56 119 GLU A CA 1
ATOM 917 C C . GLU A 1 119 ? -13.219 1.104 13.977 1 98.56 119 GLU A C 1
ATOM 919 O O . GLU A 1 119 ? -13.5 2.25 14.328 1 98.56 119 GLU A O 1
ATOM 924 N N . GLU A 1 120 ? -12.242 0.412 14.477 1 98.75 120 GLU A N 1
ATOM 925 C CA . GLU A 1 120 ? -11.297 1.041 15.398 1 98.75 120 GLU A CA 1
ATOM 926 C C . GLU A 1 120 ? -10.617 2.244 14.75 1 98.75 120 GLU A C 1
ATOM 928 O O . GLU A 1 120 ? -10.477 3.295 15.383 1 98.75 120 GLU A O 1
ATOM 933 N N . PHE A 1 121 ? -10.211 2.107 13.547 1 98.75 121 PHE A N 1
ATOM 934 C CA . PHE A 1 121 ? -9.602 3.211 12.805 1 98.75 121 PHE A CA 1
ATOM 935 C C . PHE A 1 121 ? -10.586 4.375 12.68 1 98.75 121 PHE A C 1
ATOM 937 O O . PHE A 1 121 ? -10.227 5.523 12.938 1 98.75 121 PHE A O 1
ATOM 944 N N . GLU A 1 122 ? -11.781 4.035 12.234 1 97.56 122 GLU A N 1
ATOM 945 C CA . GLU A 1 122 ? -12.797 5.059 12.008 1 97.56 122 GLU A CA 1
ATOM 946 C C . GLU A 1 122 ? -13.125 5.809 13.297 1 97.56 122 GLU A C 1
ATOM 948 O O . GLU A 1 122 ? -13.312 7.027 13.281 1 97.56 122 GLU A O 1
ATOM 953 N N . ALA A 1 123 ? -13.164 5.062 14.391 1 97.44 123 ALA A N 1
ATOM 954 C CA . ALA A 1 123 ? -13.5 5.66 15.68 1 97.44 123 ALA A CA 1
ATOM 955 C C . ALA A 1 123 ? -12.375 6.57 16.172 1 97.44 123 ALA A C 1
ATOM 957 O O . ALA A 1 123 ? -12.617 7.527 16.906 1 97.44 123 ALA A O 1
ATOM 958 N N . SER A 1 124 ? -11.133 6.215 15.812 1 97.69 124 SER A N 1
ATOM 959 C CA . SER A 1 124 ? -9.953 7.02 16.141 1 97.69 124 SER A CA 1
ATOM 960 C C . SER A 1 124 ? -9.883 7.301 17.641 1 97.69 124 SER A C 1
ATOM 962 O O . SER A 1 124 ? -9.727 8.453 18.062 1 97.69 124 SER A O 1
ATOM 964 N N . LEU A 1 125 ? -9.977 6.25 18.453 1 98.19 125 LEU A N 1
ATOM 965 C CA . LEU A 1 125 ? -9.969 6.418 19.891 1 98.19 125 LEU A CA 1
ATOM 966 C C . LEU A 1 125 ? -8.758 5.727 20.516 1 98.19 125 LEU A C 1
ATOM 968 O O . LEU A 1 125 ? -8.148 6.254 21.453 1 98.19 125 LEU A O 1
ATOM 972 N N . SER A 1 126 ? -8.359 4.488 20.062 1 98.75 126 SER A N 1
ATOM 973 C CA . SER A 1 126 ? -7.191 3.801 20.594 1 98.75 126 SER A CA 1
ATOM 974 C C . SER A 1 126 ? -5.902 4.508 20.188 1 98.75 126 SER A C 1
ATOM 976 O O . SER A 1 126 ? -5.863 5.195 19.172 1 98.75 126 SER A O 1
ATOM 978 N N . PRO A 1 127 ? -4.848 4.379 20.984 1 98.69 127 PRO A N 1
ATOM 979 C CA . PRO A 1 127 ? -3.574 4.992 20.594 1 98.69 127 PRO A CA 1
ATOM 980 C C . PRO A 1 127 ? -3.146 4.617 19.172 1 98.69 127 PRO A C 1
ATOM 982 O O . PRO A 1 127 ? -2.666 5.469 18.422 1 98.69 127 PRO A O 1
ATOM 985 N N . ASP A 1 128 ? -3.375 3.373 18.797 1 98.88 128 ASP A N 1
ATOM 986 C CA . ASP A 1 128 ? -3.025 2.908 17.469 1 98.88 128 ASP A CA 1
ATOM 987 C C . ASP A 1 128 ? -3.814 3.664 16.391 1 98.88 128 ASP A C 1
ATOM 989 O O . ASP A 1 128 ? -3.238 4.148 15.422 1 98.88 128 ASP A O 1
ATOM 993 N N . ALA A 1 129 ? -5.109 3.777 16.578 1 98.88 129 ALA A N 1
ATOM 994 C CA . ALA A 1 129 ? -5.984 4.414 15.594 1 98.88 129 ALA A CA 1
ATOM 995 C C . ALA A 1 129 ? -5.695 5.91 15.5 1 98.88 129 ALA A C 1
ATOM 997 O O . ALA A 1 129 ? -5.738 6.488 14.406 1 98.88 129 ALA A O 1
ATOM 998 N N . VAL A 1 130 ? -5.445 6.504 16.609 1 98.81 130 VAL A N 1
ATOM 999 C CA . VAL A 1 130 ? -5.141 7.93 16.625 1 98.81 130 VAL A CA 1
ATOM 1000 C C . VAL A 1 130 ? -3.873 8.195 15.82 1 98.81 130 VAL A C 1
ATOM 1002 O O . VAL A 1 130 ? -3.832 9.125 15.008 1 98.81 130 VAL A O 1
ATOM 1005 N N . PHE A 1 131 ? -2.848 7.422 16.047 1 98.94 131 PHE A N 1
ATOM 1006 C CA . PHE A 1 131 ? -1.612 7.582 15.289 1 98.94 131 PHE A CA 1
ATOM 1007 C C . PHE A 1 131 ? -1.84 7.289 13.805 1 98.94 131 PHE A C 1
ATOM 1009 O O . PHE A 1 131 ? -1.375 8.031 12.945 1 98.94 131 PHE A O 1
ATOM 1016 N N . ALA A 1 132 ? -2.572 6.219 13.5 1 98.94 132 ALA A N 1
ATOM 1017 C CA . ALA A 1 132 ? -2.877 5.875 12.109 1 98.94 132 ALA A CA 1
ATOM 1018 C C . ALA A 1 132 ? -3.588 7.027 11.406 1 98.94 132 ALA A C 1
ATOM 1020 O O . ALA A 1 132 ? -3.256 7.367 10.266 1 98.94 132 ALA A O 1
ATOM 1021 N N . LYS A 1 133 ? -4.52 7.625 12.078 1 98.56 133 LYS A N 1
ATOM 1022 C CA . LYS A 1 133 ? -5.262 8.75 11.508 1 98.56 133 LYS A CA 1
ATOM 1023 C C . LYS A 1 133 ? -4.348 9.945 11.273 1 98.56 133 LYS A C 1
ATOM 1025 O O . LYS A 1 133 ? -4.492 10.664 10.281 1 98.56 133 LYS A O 1
ATOM 1030 N N . SER A 1 134 ? -3.457 10.164 12.211 1 98.81 134 SER A N 1
ATOM 1031 C CA . SER A 1 134 ? -2.49 11.242 12.055 1 98.81 134 SER A CA 1
ATOM 1032 C C . SER A 1 134 ? -1.634 11.047 10.812 1 98.81 134 SER A C 1
ATOM 1034 O O . SER A 1 134 ? -1.415 11.984 10.039 1 98.81 134 SER A O 1
ATOM 1036 N N . ILE A 1 135 ? -1.196 9.859 10.594 1 98.88 135 ILE A N 1
ATOM 1037 C CA . ILE A 1 135 ? -0.376 9.508 9.438 1 98.88 135 ILE A CA 1
ATOM 1038 C C . ILE A 1 135 ? -1.195 9.656 8.156 1 98.88 135 ILE A C 1
ATOM 1040 O O . ILE A 1 135 ? -0.722 10.234 7.176 1 98.88 135 ILE A O 1
ATOM 1044 N N . ASP A 1 136 ? -2.406 9.195 8.227 1 98.62 136 ASP A N 1
ATOM 1045 C CA . ASP A 1 136 ? -3.316 9.289 7.09 1 98.62 136 ASP A CA 1
ATOM 1046 C C . ASP A 1 136 ? -3.549 10.742 6.691 1 98.62 136 ASP A C 1
ATOM 1048 O O . ASP A 1 136 ? -3.76 11.047 5.512 1 98.62 136 ASP A O 1
ATOM 1052 N N . ARG A 1 137 ? -3.453 11.648 7.617 1 98.19 137 ARG A N 1
ATOM 1053 C CA . ARG A 1 137 ? -3.721 13.062 7.375 1 98.19 137 ARG A CA 1
ATOM 1054 C C . ARG A 1 137 ? -2.457 13.789 6.922 1 98.19 137 ARG A C 1
ATOM 1056 O O . ARG A 1 137 ? -2.529 14.758 6.16 1 98.19 137 ARG A O 1
ATOM 1063 N N . VAL A 1 138 ? -1.348 13.367 7.391 1 98.44 138 VAL A N 1
ATOM 1064 C CA . VAL A 1 138 ? -0.133 14.125 7.113 1 98.44 138 VAL A CA 1
ATOM 1065 C C . VAL A 1 138 ? 0.315 13.875 5.676 1 98.44 138 VAL A C 1
ATOM 1067 O O . VAL A 1 138 ? 0.855 14.766 5.02 1 98.44 138 VAL A O 1
ATOM 1070 N N . GLN A 1 139 ? 0.093 12.703 5.117 1 98.56 139 GLN A N 1
ATOM 1071 C CA . GLN A 1 139 ? 0.579 12.344 3.789 1 98.56 139 GLN A CA 1
ATOM 1072 C C . GLN A 1 139 ? 0.027 13.289 2.727 1 98.56 139 GLN A C 1
ATOM 1074 O O . GLN A 1 139 ? 0.783 13.836 1.917 1 98.56 139 GLN A O 1
ATOM 1079 N N . PRO A 1 140 ? -1.287 13.562 2.688 1 97.94 140 PRO A N 1
ATOM 1080 C CA . PRO A 1 140 ? -1.794 14.508 1.693 1 97.94 140 PRO A CA 1
ATOM 1081 C C . PRO A 1 140 ? -1.234 15.922 1.882 1 97.94 140 PRO A C 1
ATOM 1083 O O . PRO A 1 140 ? -1.066 16.656 0.907 1 97.94 140 PRO A O 1
ATOM 1086 N N . VAL A 1 141 ? -0.943 16.328 3.107 1 98.38 141 VAL A N 1
ATOM 1087 C CA . VAL A 1 141 ? -0.335 17.625 3.365 1 98.38 141 VAL A CA 1
ATOM 1088 C C . VAL A 1 141 ? 1.027 17.703 2.682 1 98.38 141 VAL A C 1
ATOM 1090 O O . VAL A 1 141 ? 1.323 18.672 1.98 1 98.38 141 VAL A O 1
ATOM 1093 N N . MET A 1 142 ? 1.821 16.703 2.873 1 98.62 142 MET A N 1
ATOM 1094 C CA . MET A 1 142 ? 3.154 16.672 2.277 1 98.62 142 MET A CA 1
ATOM 1095 C C . MET A 1 142 ? 3.068 16.688 0.755 1 98.62 142 MET A C 1
ATOM 1097 O O . MET A 1 142 ? 3.865 17.344 0.091 1 98.62 142 MET A O 1
ATOM 1101 N N . GLN A 1 143 ? 2.121 15.969 0.17 1 98.31 143 GLN A N 1
ATOM 1102 C CA . GLN A 1 143 ? 1.969 15.938 -1.28 1 98.31 143 GLN A CA 1
ATOM 1103 C C . GLN A 1 143 ? 1.512 17.281 -1.815 1 98.31 143 GLN A C 1
ATOM 1105 O O . GLN A 1 143 ? 1.914 17.703 -2.906 1 98.31 143 GLN A O 1
ATOM 1110 N N . ASN A 1 144 ? 0.63 17.953 -1.062 1 98.12 144 ASN A N 1
ATOM 1111 C CA . ASN A 1 144 ? 0.245 19.297 -1.46 1 98.12 144 ASN A CA 1
ATOM 1112 C C . ASN A 1 144 ? 1.443 20.25 -1.472 1 98.12 144 ASN A C 1
ATOM 1114 O O . ASN A 1 144 ? 1.605 21.031 -2.4 1 98.12 144 ASN A O 1
ATOM 1118 N N . LEU A 1 145 ? 2.254 20.125 -0.45 1 98.06 145 LEU A N 1
ATOM 1119 C CA . LEU A 1 145 ? 3.463 20.953 -0.4 1 98.06 145 LEU A CA 1
ATOM 1120 C C . LEU A 1 145 ? 4.336 20.703 -1.624 1 98.06 145 LEU A C 1
ATOM 1122 O O . LEU A 1 145 ? 4.824 21.641 -2.246 1 98.06 145 LEU A O 1
ATOM 1126 N N . GLN A 1 146 ? 4.492 19.469 -2.02 1 97.69 146 GLN A N 1
ATOM 1127 C CA . GLN A 1 146 ? 5.387 19.078 -3.105 1 97.69 146 GLN A CA 1
ATOM 1128 C C . GLN A 1 146 ? 4.793 19.453 -4.465 1 97.69 146 GLN A C 1
ATOM 1130 O O . GLN A 1 146 ? 5.531 19.734 -5.414 1 97.69 146 GLN A O 1
ATOM 1135 N N . SER A 1 147 ? 3.502 19.516 -4.527 1 97.25 147 SER A N 1
ATOM 1136 C CA . SER A 1 147 ? 2.848 19.781 -5.805 1 97.25 147 SER A CA 1
ATOM 1137 C C . SER A 1 147 ? 2.479 21.25 -5.945 1 97.25 147 SER A C 1
ATOM 1139 O O . SER A 1 147 ? 1.67 21.609 -6.805 1 97.25 147 SER A O 1
ATOM 1141 N N . GLY A 1 148 ? 3.014 22.078 -5.133 1 95.38 148 GLY A N 1
ATOM 1142 C CA . GLY A 1 148 ? 2.811 23.516 -5.234 1 95.38 148 GLY A CA 1
ATOM 1143 C C . GLY A 1 148 ? 1.464 23.969 -4.699 1 95.38 148 GLY A C 1
ATOM 1144 O O . GLY A 1 148 ? 0.899 24.953 -5.176 1 95.38 148 GLY A O 1
ATOM 1145 N N . GLY A 1 149 ? 0.871 23.188 -3.789 1 96 149 GLY A N 1
ATOM 1146 C CA . GLY A 1 149 ? -0.356 23.562 -3.104 1 96 149 GLY A CA 1
ATOM 1147 C C . GLY A 1 149 ? -1.512 22.609 -3.395 1 96 149 GLY A C 1
ATOM 1148 O O . GLY A 1 149 ? -2.414 22.453 -2.57 1 96 149 GLY A O 1
ATOM 1149 N N . GLY A 1 150 ? -1.515 22.062 -4.645 1 93.88 150 GLY A N 1
ATOM 1150 C CA . GLY A 1 150 ? -2.484 21.031 -4.992 1 93.88 150 GLY A CA 1
ATOM 1151 C C . GLY A 1 150 ? -3.91 21.422 -4.641 1 93.88 150 GLY A C 1
ATOM 1152 O O . GLY A 1 150 ? -4.422 22.438 -5.113 1 93.88 150 GLY A O 1
ATOM 1153 N N . THR A 1 151 ? -4.477 20.625 -3.707 1 93 151 THR A N 1
ATOM 1154 C CA . THR A 1 151 ? -5.883 20.766 -3.35 1 93 151 THR A CA 1
ATOM 1155 C C . THR A 1 151 ? -6.121 22.047 -2.562 1 93 151 THR A C 1
ATOM 1157 O O . THR A 1 151 ? -7.254 22.531 -2.469 1 93 151 THR A O 1
ATOM 1160 N N . TRP A 1 152 ? -5.066 22.562 -1.9 1 95.56 152 TRP A N 1
ATOM 1161 C CA . TRP A 1 152 ? -5.242 23.828 -1.176 1 95.56 152 TRP A CA 1
ATOM 1162 C C . TRP A 1 152 ? -5.676 24.938 -2.119 1 95.56 152 TRP A C 1
ATOM 1164 O O . TRP A 1 152 ? -6.543 25.75 -1.776 1 95.56 152 TRP A O 1
ATOM 1174 N N . LYS A 1 153 ? -5.078 24.984 -3.26 1 94.81 153 LYS A N 1
ATOM 1175 C CA . LYS A 1 153 ? -5.473 25.953 -4.273 1 94.81 153 LYS A CA 1
ATOM 1176 C C . LYS A 1 153 ? -6.863 25.641 -4.82 1 94.81 153 LYS A C 1
ATOM 1178 O O . LYS A 1 153 ? -7.703 26.531 -4.941 1 94.81 153 LYS A O 1
ATOM 1183 N N . GLU A 1 154 ? -7.09 24.406 -5.133 1 92.38 154 GLU A N 1
ATOM 1184 C CA . GLU A 1 154 ? -8.344 23.969 -5.734 1 92.38 154 GLU A CA 1
ATOM 1185 C C . GLU A 1 154 ? -9.531 24.281 -4.828 1 92.38 154 GLU A C 1
ATOM 1187 O O . GLU A 1 154 ? -10.602 24.672 -5.309 1 92.38 154 GLU A O 1
ATOM 1192 N N . PHE A 1 155 ? -9.336 24.125 -3.49 1 93.31 155 PHE A N 1
ATOM 1193 C CA . PHE A 1 155 ? -10.445 24.266 -2.555 1 93.31 155 PHE A CA 1
ATOM 1194 C C . PHE A 1 155 ? -10.312 25.562 -1.759 1 93.31 155 PHE A C 1
ATOM 1196 O O . PHE A 1 155 ? -11.039 25.781 -0.789 1 93.31 155 PHE A O 1
ATOM 1203 N N . ALA A 1 156 ? -9.367 26.438 -2.131 1 94.38 156 ALA A N 1
ATOM 1204 C CA . ALA A 1 156 ? -9.133 27.719 -1.49 1 94.38 156 ALA A CA 1
ATOM 1205 C C . ALA A 1 156 ? -8.93 27.562 0.014 1 94.38 156 ALA A C 1
ATOM 1207 O O . ALA A 1 156 ? -9.562 28.266 0.81 1 94.38 156 ALA A O 1
ATOM 1208 N N . VAL A 1 157 ? -8.188 26.609 0.336 1 95.62 157 VAL A N 1
ATOM 1209 C CA . VAL A 1 157 ? -7.902 26.297 1.733 1 95.62 157 VAL A CA 1
ATOM 1210 C C . VAL A 1 157 ? -6.996 27.375 2.328 1 95.62 157 VAL A C 1
ATOM 1212 O O . VAL A 1 157 ? -6.016 27.781 1.701 1 95.62 157 VAL A O 1
ATOM 1215 N N . THR A 1 158 ? -7.305 27.859 3.539 1 96 158 THR A N 1
ATOM 1216 C CA . THR A 1 158 ? -6.461 28.812 4.25 1 96 158 THR A CA 1
ATOM 1217 C C . THR A 1 158 ? -5.559 28.094 5.25 1 96 158 THR A C 1
ATOM 1219 O O . THR A 1 158 ? -5.797 26.922 5.582 1 96 158 THR A O 1
ATOM 1222 N N . SER A 1 159 ? -4.539 28.797 5.664 1 96.81 159 SER A N 1
ATOM 1223 C CA . SER A 1 159 ? -3.645 28.25 6.68 1 96.81 159 SER A CA 1
ATOM 1224 C C . SER A 1 159 ? -4.41 27.859 7.938 1 96.81 159 SER A C 1
ATOM 1226 O O . SER A 1 159 ? -4.152 26.812 8.531 1 96.81 159 SER A O 1
ATOM 1228 N N . GLU A 1 160 ? -5.312 28.672 8.336 1 96.12 160 GLU A N 1
ATOM 1229 C CA . GLU A 1 160 ? -6.121 28.422 9.531 1 96.12 160 GLU A CA 1
ATOM 1230 C C . GLU A 1 160 ? -7.004 27.188 9.344 1 96.12 160 GLU A C 1
ATOM 1232 O O . GLU A 1 160 ? -7.16 26.391 10.273 1 96.12 160 GLU A O 1
ATOM 1237 N N . GLN A 1 161 ? -7.578 27.078 8.211 1 95.31 161 GLN A N 1
ATOM 1238 C CA . GLN A 1 161 ? -8.406 25.906 7.91 1 95.31 161 GLN A CA 1
ATOM 1239 C C . GLN A 1 161 ? -7.582 24.625 7.961 1 95.31 161 GLN A C 1
ATOM 1241 O O . GLN A 1 161 ? -8.055 23.609 8.461 1 95.31 161 GLN A O 1
ATOM 1246 N N . LEU A 1 162 ? -6.383 24.688 7.418 1 97.31 162 LEU A N 1
ATOM 1247 C CA . LEU A 1 162 ? -5.508 23.531 7.469 1 97.31 162 LEU A CA 1
ATOM 1248 C C . LEU A 1 162 ? -5.211 23.125 8.914 1 97.31 162 LEU A C 1
ATOM 1250 O O . LEU A 1 162 ? -5.23 21.938 9.25 1 97.31 162 LEU A O 1
ATOM 1254 N N . ASP A 1 163 ? -4.957 24.078 9.789 1 97.31 163 ASP A N 1
ATOM 1255 C CA . ASP A 1 163 ? -4.66 23.812 11.195 1 97.31 163 ASP A CA 1
ATOM 1256 C C . ASP A 1 163 ? -5.836 23.125 11.883 1 97.31 163 ASP A C 1
ATOM 1258 O O . ASP A 1 163 ? -5.648 22.156 12.609 1 97.31 163 ASP A O 1
ATOM 1262 N N . THR A 1 164 ? -7.02 23.578 11.609 1 95.5 164 THR A N 1
ATOM 1263 C CA . THR A 1 164 ? -8.188 23.125 12.344 1 95.5 164 THR A CA 1
ATOM 1264 C C . THR A 1 164 ? -8.695 21.797 11.797 1 95.5 164 THR A C 1
ATOM 1266 O O . THR A 1 164 ? -9.102 20.906 12.555 1 95.5 164 THR A O 1
ATOM 1269 N N . ARG A 1 165 ? -8.617 21.625 10.453 1 92.25 165 ARG A N 1
ATOM 1270 C CA . ARG A 1 165 ? -9.211 20.453 9.82 1 92.25 165 ARG A CA 1
ATOM 1271 C C . ARG A 1 165 ? -8.242 19.281 9.805 1 92.25 165 ARG A C 1
ATOM 1273 O O . ARG A 1 165 ? -8.656 18.125 9.828 1 92.25 165 ARG A O 1
ATOM 1280 N N . VAL A 1 166 ? -6.984 19.609 9.695 1 96.62 166 VAL A N 1
ATOM 1281 C CA . VAL A 1 166 ? -5.988 18.578 9.445 1 96.62 166 VAL A CA 1
ATOM 1282 C C . VAL A 1 166 ? -4.957 18.578 10.57 1 96.62 166 VAL A C 1
ATOM 1284 O O . VAL A 1 166 ? -4.703 17.531 11.18 1 96.62 166 VAL A O 1
ATOM 1287 N N . GLY A 1 167 ? -4.441 19.734 10.93 1 97.88 167 GLY A N 1
ATOM 1288 C CA . GLY A 1 167 ? -3.359 19.859 11.891 1 97.88 167 GLY A CA 1
ATOM 1289 C C . GLY A 1 167 ? -3.715 19.328 13.266 1 97.88 167 GLY A C 1
ATOM 1290 O O . GLY A 1 167 ? -2.922 18.609 13.883 1 97.88 167 GLY A O 1
ATOM 1291 N N . ALA A 1 168 ? -4.91 19.641 13.734 1 97.12 168 ALA A N 1
ATOM 1292 C CA . ALA A 1 168 ? -5.352 19.188 15.047 1 97.12 168 ALA A CA 1
ATOM 1293 C C . ALA A 1 168 ? -5.383 17.672 15.133 1 97.12 168 ALA A C 1
ATOM 1295 O O . ALA A 1 168 ? -5.035 17.094 16.172 1 97.12 168 ALA A O 1
ATOM 1296 N N . LYS A 1 169 ? -5.77 17.047 14.078 1 96.25 169 LYS A N 1
ATOM 1297 C CA . LYS A 1 169 ? -5.848 15.594 14.047 1 96.25 169 LYS A CA 1
ATOM 1298 C C . LYS A 1 169 ? -4.453 14.977 14.008 1 96.25 169 LYS A C 1
ATOM 1300 O O . LYS A 1 169 ? -4.211 13.945 14.641 1 96.25 169 LYS A O 1
ATOM 1305 N N . ILE A 1 170 ? -3.566 15.547 13.25 1 98.38 170 ILE A N 1
ATOM 1306 C CA . ILE A 1 170 ? -2.195 15.047 13.188 1 98.38 170 ILE A CA 1
ATOM 1307 C C . ILE A 1 170 ? -1.529 15.203 14.555 1 98.38 170 ILE A C 1
ATOM 1309 O O . ILE A 1 170 ? -0.896 14.266 15.047 1 98.38 170 ILE A O 1
ATOM 1313 N N . ALA A 1 171 ? -1.744 16.344 15.195 1 98.31 171 ALA A N 1
ATOM 1314 C CA . ALA A 1 171 ? -1.087 16.672 16.453 1 98.31 171 ALA A CA 1
ATOM 1315 C C . ALA A 1 171 ? -1.525 15.719 17.562 1 98.31 171 ALA A C 1
ATOM 1317 O O . ALA A 1 171 ? -0.759 15.43 18.484 1 98.31 171 ALA A O 1
ATOM 1318 N N . ARG A 1 172 ? -2.734 15.211 17.453 1 97.94 172 ARG A N 1
ATOM 1319 C CA . ARG A 1 172 ? -3.262 14.305 18.469 1 97.94 172 ARG A CA 1
ATOM 1320 C C . ARG A 1 172 ? -2.4 13.047 18.578 1 97.94 172 ARG A C 1
ATOM 1322 O O . ARG A 1 172 ? -2.135 12.57 19.688 1 97.94 172 ARG A O 1
ATOM 1329 N N . GLY A 1 173 ? -1.96 12.539 17.469 1 98.5 173 GLY A N 1
ATOM 1330 C CA . GLY A 1 173 ? -1.242 11.273 17.484 1 98.5 173 GLY A CA 1
ATOM 1331 C C . GLY A 1 173 ? 0.25 11.43 17.266 1 98.5 173 GLY A C 1
ATOM 1332 O O . GLY A 1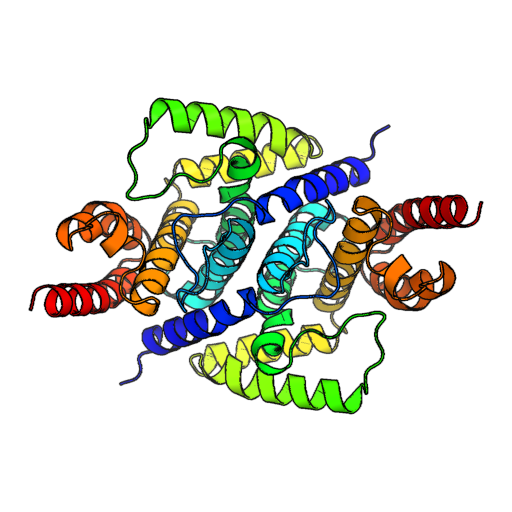 173 ? 1.031 10.531 17.594 1 98.5 173 GLY A O 1
ATOM 1333 N N . ALA A 1 174 ? 0.624 12.57 16.703 1 98.44 174 ALA A N 1
ATOM 1334 C CA . ALA A 1 174 ? 2.021 12.812 16.344 1 98.44 174 ALA A CA 1
ATOM 1335 C C . ALA A 1 174 ? 2.357 14.297 16.453 1 98.44 174 ALA A C 1
ATOM 1337 O O . ALA A 1 174 ? 2.682 14.945 15.453 1 98.44 174 ALA A O 1
ATOM 1338 N N . PRO A 1 175 ? 2.406 14.812 17.688 1 98.06 175 PRO A N 1
ATOM 1339 C CA . PRO A 1 175 ? 2.586 16.266 17.859 1 98.06 175 PRO A CA 1
ATOM 1340 C C . PRO A 1 175 ? 3.928 16.75 17.328 1 98.06 175 PRO A C 1
ATOM 1342 O O . PRO A 1 175 ? 4.008 17.859 16.781 1 98.06 175 PRO A O 1
ATOM 1345 N N . GLY A 1 176 ? 4.984 15.984 17.516 1 97.12 176 GLY A N 1
ATOM 1346 C CA . GLY A 1 176 ? 6.27 16.375 16.969 1 97.12 176 GLY A CA 1
ATOM 1347 C C . GLY A 1 176 ? 6.277 16.469 15.453 1 97.12 176 GLY A C 1
ATOM 1348 O O . GLY A 1 176 ? 6.871 17.375 14.875 1 97.12 176 GLY A O 1
ATOM 1349 N N . LEU A 1 177 ? 5.633 15.547 14.82 1 98.19 177 LEU A N 1
ATOM 1350 C CA . LEU A 1 177 ? 5.5 15.547 13.367 1 98.19 177 LEU A CA 1
ATOM 1351 C C . LEU A 1 177 ? 4.742 16.781 12.883 1 98.19 177 LEU A C 1
ATOM 1353 O O . LEU A 1 177 ? 5.176 17.453 11.945 1 98.19 177 LEU A O 1
ATOM 1357 N N . TRP A 1 178 ? 3.684 17.078 13.523 1 98 178 TRP A N 1
ATOM 1358 C CA . TRP A 1 178 ? 2.883 18.219 13.094 1 98 178 TRP A CA 1
ATOM 1359 C C . TRP A 1 178 ? 3.66 19.531 13.258 1 98 178 TRP A C 1
ATOM 1361 O O . TRP A 1 178 ? 3.584 20.406 12.406 1 98 178 TRP A O 1
ATOM 1371 N N . ALA A 1 179 ? 4.352 19.641 14.344 1 97.44 179 ALA A N 1
ATOM 1372 C CA . ALA A 1 179 ? 5.137 20.844 14.555 1 97.44 179 ALA A CA 1
ATOM 1373 C C . ALA A 1 179 ? 6.082 21.094 13.391 1 97.44 179 ALA A C 1
ATOM 1375 O O . ALA A 1 179 ? 6.203 22.234 12.914 1 97.44 179 ALA A O 1
ATOM 1376 N N . HIS A 1 180 ? 6.73 20.078 12.945 1 96.88 180 HIS A N 1
ATOM 1377 C CA . HIS A 1 180 ? 7.656 20.188 11.82 1 96.88 180 HIS A CA 1
ATOM 1378 C C . HIS A 1 180 ? 6.914 20.5 10.523 1 96.88 180 HIS A C 1
ATOM 1380 O O . HIS A 1 180 ? 7.305 21.406 9.789 1 96.88 180 HIS A O 1
ATOM 1386 N N . VAL A 1 181 ? 5.879 19.781 10.234 1 97.56 181 VAL A N 1
ATOM 1387 C CA . VAL A 1 181 ? 5.113 19.938 9 1 97.56 181 VAL A CA 1
ATOM 1388 C C . VAL A 1 181 ? 4.426 21.297 8.984 1 97.56 181 VAL A C 1
ATOM 1390 O O . VAL A 1 181 ? 4.324 21.938 7.934 1 97.56 181 VAL A O 1
ATOM 1393 N N . ARG A 1 182 ? 3.998 21.734 10.141 1 97.56 182 ARG A N 1
ATOM 1394 C CA . ARG A 1 182 ? 3.34 23.047 10.234 1 97.56 182 ARG A CA 1
ATOM 1395 C C . ARG A 1 182 ? 4.297 24.172 9.852 1 97.56 182 ARG A C 1
ATOM 1397 O O . ARG A 1 182 ? 3.893 25.156 9.227 1 97.56 182 ARG A O 1
ATOM 1404 N N . ALA A 1 183 ? 5.504 24.031 10.289 1 96.75 183 ALA A N 1
ATOM 1405 C CA . ALA A 1 183 ? 6.5 25.031 9.898 1 96.75 183 ALA A CA 1
ATOM 1406 C C . ALA A 1 183 ? 6.629 25.109 8.375 1 96.75 183 ALA A C 1
ATOM 1408 O O . ALA A 1 183 ? 6.758 26.188 7.812 1 96.75 183 ALA A O 1
ATOM 1409 N N . LEU A 1 184 ? 6.602 23.984 7.738 1 96.88 184 LEU A N 1
ATOM 1410 C CA . LEU A 1 184 ? 6.676 23.938 6.281 1 96.88 184 LEU A CA 1
ATOM 1411 C C . LEU A 1 184 ? 5.43 24.547 5.648 1 96.88 184 LEU A C 1
ATOM 1413 O O . LEU A 1 184 ? 5.523 25.312 4.688 1 96.88 184 LEU A O 1
ATOM 1417 N N . THR A 1 185 ? 4.219 24.188 6.188 1 97.62 185 THR A N 1
ATOM 1418 C CA . THR A 1 185 ? 2.982 24.688 5.59 1 97.62 185 THR A CA 1
ATOM 1419 C C . THR A 1 185 ? 2.844 26.188 5.797 1 97.62 185 THR A C 1
ATOM 1421 O O . THR A 1 185 ? 2.309 26.891 4.938 1 97.62 185 THR A O 1
ATOM 1424 N N . ARG A 1 186 ? 3.307 26.688 6.906 1 96.56 186 ARG A N 1
ATOM 1425 C CA . ARG A 1 186 ? 3.273 28.125 7.145 1 96.56 186 ARG A CA 1
ATOM 1426 C C . ARG A 1 186 ? 4.141 28.859 6.137 1 96.56 186 ARG A C 1
ATOM 1428 O O . ARG A 1 186 ? 3.754 29.922 5.637 1 96.56 186 ARG A O 1
ATOM 1435 N N . THR A 1 187 ? 5.273 28.312 5.902 1 96.31 187 THR A N 1
ATOM 1436 C CA . THR A 1 187 ? 6.145 28.906 4.895 1 96.31 187 THR A CA 1
ATOM 1437 C C . THR A 1 187 ? 5.445 28.953 3.537 1 96.31 187 THR A C 1
ATOM 1439 O O . THR A 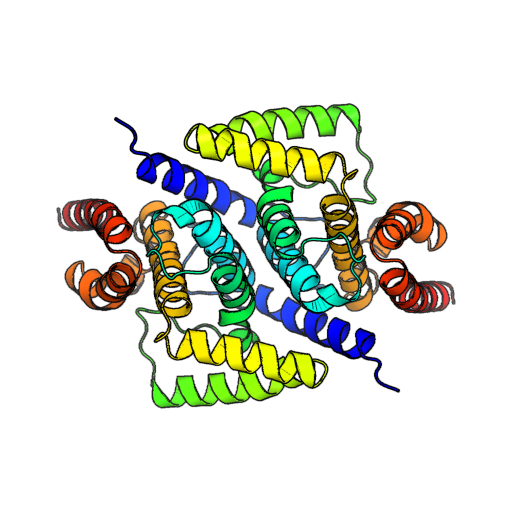1 187 ? 5.527 29.953 2.826 1 96.31 187 THR A O 1
ATOM 1442 N N . TYR A 1 188 ? 4.789 27.906 3.174 1 96.75 188 TYR A N 1
ATOM 1443 C CA . TYR A 1 188 ? 4.051 27.844 1.918 1 96.75 188 TYR A CA 1
ATOM 1444 C C . TYR A 1 188 ? 2.975 28.922 1.872 1 96.75 188 TYR A C 1
ATOM 1446 O O . TYR A 1 188 ? 2.879 29.672 0.896 1 96.75 188 TYR A O 1
ATOM 1454 N N . PHE A 1 189 ? 2.152 29.031 2.912 1 96.5 189 PHE A N 1
ATOM 1455 C CA . PHE A 1 189 ? 1.017 29.938 2.906 1 96.5 189 PHE A CA 1
ATOM 1456 C C . PHE A 1 189 ? 1.486 31.391 2.982 1 96.5 189 PHE A C 1
ATOM 1458 O O . PHE A 1 189 ? 0.853 32.281 2.42 1 96.5 189 PHE A O 1
ATOM 1465 N N . ASP A 1 190 ? 2.586 31.656 3.66 1 94.94 190 ASP A N 1
ATOM 1466 C CA . ASP A 1 190 ? 3.162 33 3.715 1 94.94 190 ASP A CA 1
ATOM 1467 C C . ASP A 1 190 ? 3.646 33.438 2.338 1 94.94 190 ASP A C 1
ATOM 1469 O O . ASP A 1 190 ? 3.484 34.594 1.964 1 94.94 190 ASP A O 1
ATOM 1473 N N . ARG A 1 191 ? 4.219 32.531 1.599 1 91.88 191 ARG A N 1
ATOM 1474 C CA . ARG A 1 191 ? 4.711 32.812 0.259 1 91.88 191 ARG A CA 1
ATOM 1475 C C . ARG A 1 191 ? 3.555 33.031 -0.716 1 91.88 191 ARG A C 1
ATOM 1477 O O . ARG A 1 191 ? 3.627 33.875 -1.606 1 91.88 191 ARG A O 1
ATOM 1484 N N . ALA A 1 192 ? 2.607 32.281 -0.589 1 85.38 192 ALA A N 1
ATOM 1485 C CA . ALA A 1 192 ? 1.453 32.344 -1.48 1 85.38 192 ALA A CA 1
ATOM 1486 C C . ALA A 1 192 ? 0.687 33.656 -1.273 1 85.38 192 ALA A C 1
ATOM 1488 O O . ALA A 1 192 ? 0.046 34.156 -2.199 1 85.38 192 ALA A O 1
ATOM 1489 N N . ALA A 1 193 ? 0.656 34.219 -0.102 1 83.94 193 ALA A N 1
ATOM 1490 C CA . ALA A 1 193 ? -0.042 35.469 0.21 1 83.94 193 ALA A CA 1
ATOM 1491 C C . ALA A 1 193 ? 0.751 36.688 -0.274 1 83.94 193 ALA A C 1
ATOM 1493 O O . ALA A 1 193 ? 0.197 37.75 -0.434 1 83.94 193 ALA A O 1
ATOM 1494 N N . GLY A 1 194 ? 2.035 36.531 -0.456 1 72.94 194 GLY A N 1
ATOM 1495 C CA . GLY A 1 194 ? 2.844 37.625 -0.913 1 72.94 194 GLY A CA 1
ATOM 1496 C C . GLY A 1 194 ? 3.102 37.625 -2.408 1 72.94 194 GLY A C 1
ATOM 1497 O O . GLY A 1 194 ? 3.023 38.656 -3.07 1 72.94 194 GLY A O 1
ATOM 1498 N N . MET B 1 1 ? 21.828 21.109 9.531 1 35.22 1 MET B N 1
ATOM 1499 C CA . MET B 1 1 ? 21.391 20.125 10.516 1 35.22 1 MET B CA 1
ATOM 1500 C C . MET B 1 1 ? 20.172 19.359 10.016 1 35.22 1 MET B C 1
ATOM 1502 O O . MET B 1 1 ? 19.031 19.766 10.266 1 35.22 1 MET B O 1
ATOM 1506 N N . SER B 1 2 ? 20.062 18.672 8.719 1 56.94 2 SER B N 1
ATOM 1507 C CA . SER B 1 2 ? 18.953 18.031 8.023 1 56.94 2 SER B CA 1
ATOM 1508 C C . SER B 1 2 ? 18.281 16.984 8.898 1 56.94 2 SER B C 1
ATOM 1510 O O . SER B 1 2 ? 18.891 15.945 9.203 1 56.94 2 SER B O 1
ATOM 1512 N N . ASP B 1 3 ? 17.438 17.438 9.992 1 87.19 3 ASP B N 1
ATOM 1513 C CA . ASP B 1 3 ? 16.969 16.672 11.148 1 87.19 3 ASP B CA 1
ATOM 1514 C C . ASP B 1 3 ? 16.297 15.367 10.719 1 87.19 3 ASP B C 1
ATOM 1516 O O . ASP B 1 3 ? 16.078 15.141 9.531 1 87.19 3 ASP B O 1
ATOM 1520 N N . ARG B 1 4 ? 16.562 14.477 11.586 1 96.88 4 ARG B N 1
ATOM 1521 C CA . ARG B 1 4 ? 16.047 13.125 11.414 1 96.88 4 ARG B CA 1
ATOM 1522 C C . ARG B 1 4 ? 14.695 13.141 10.703 1 96.88 4 ARG B C 1
ATOM 1524 O O . ARG B 1 4 ? 14.508 12.445 9.695 1 96.88 4 ARG B O 1
ATOM 1531 N N . LEU B 1 5 ? 13.906 14.023 11.078 1 97.56 5 LEU B N 1
ATOM 1532 C CA . LEU B 1 5 ? 12.57 14.102 10.516 1 97.56 5 LEU B CA 1
ATOM 1533 C C . LEU B 1 5 ? 12.617 14.609 9.078 1 97.56 5 LEU B C 1
ATOM 1535 O O . LEU B 1 5 ? 11.883 14.117 8.211 1 97.56 5 LEU B O 1
ATOM 1539 N N . GLY B 1 6 ? 13.461 15.617 8.797 1 97.19 6 GLY B N 1
ATOM 1540 C CA . GLY B 1 6 ? 13.633 16.109 7.438 1 97.19 6 GLY B CA 1
ATOM 1541 C C . GLY B 1 6 ? 14.078 15.023 6.465 1 97.19 6 GLY B C 1
ATOM 1542 O O . GLY B 1 6 ? 13.57 14.945 5.344 1 97.19 6 GLY B O 1
ATOM 1543 N N . ARG B 1 7 ? 14.984 14.18 6.875 1 98.19 7 ARG B N 1
ATOM 1544 C CA . ARG B 1 7 ? 15.484 13.086 6.043 1 98.19 7 ARG B CA 1
ATOM 1545 C C . ARG B 1 7 ? 14.391 12.047 5.812 1 98.19 7 ARG B C 1
ATOM 1547 O O . ARG B 1 7 ? 14.25 11.523 4.703 1 98.19 7 ARG B O 1
ATOM 1554 N N . GLN B 1 8 ? 13.648 11.766 6.844 1 98.75 8 GLN B N 1
ATOM 1555 C CA . GLN B 1 8 ? 12.539 10.82 6.73 1 98.75 8 GLN B CA 1
ATOM 1556 C C . GLN B 1 8 ? 11.5 11.312 5.73 1 98.75 8 GLN B C 1
ATOM 1558 O O . GLN B 1 8 ? 11.047 10.555 4.867 1 98.75 8 GLN B O 1
ATOM 1563 N N . LEU B 1 9 ? 11.172 12.609 5.812 1 98.38 9 LEU B N 1
ATOM 1564 C CA . LEU B 1 9 ? 10.164 13.172 4.926 1 98.38 9 LEU B CA 1
ATOM 1565 C C . LEU B 1 9 ? 10.688 13.273 3.496 1 98.38 9 LEU B C 1
ATOM 1567 O O . LEU B 1 9 ? 9.938 13.109 2.537 1 98.38 9 LEU B O 1
ATOM 1571 N N . ALA B 1 10 ? 11.977 13.5 3.332 1 97.94 10 ALA B N 1
ATOM 1572 C CA . ALA B 1 10 ? 12.586 13.508 2.004 1 97.94 10 ALA B CA 1
ATOM 1573 C C . ALA B 1 10 ? 12.523 12.125 1.364 1 97.94 10 ALA B C 1
ATOM 1575 O O . ALA B 1 10 ? 12.25 12 0.168 1 97.94 10 ALA B O 1
ATOM 1576 N N . PHE B 1 11 ? 12.828 11.102 2.201 1 98.88 11 PHE B N 1
ATOM 1577 C CA . PHE B 1 11 ? 12.719 9.727 1.73 1 98.88 11 PHE B CA 1
ATOM 1578 C C . PHE B 1 11 ? 11.297 9.414 1.284 1 98.88 11 PHE B C 1
ATOM 1580 O O . PHE B 1 11 ? 11.086 8.828 0.221 1 98.88 11 PHE B O 1
ATOM 1587 N N . LEU B 1 12 ? 10.336 9.828 2.039 1 98.88 12 LEU B N 1
ATOM 1588 C CA . LEU B 1 12 ? 8.93 9.547 1.746 1 98.88 12 LEU B CA 1
ATOM 1589 C C . LEU B 1 12 ? 8.477 10.305 0.502 1 98.88 12 LEU B C 1
ATOM 1591 O O . LEU B 1 12 ? 7.652 9.797 -0.268 1 98.88 12 LEU B O 1
ATOM 1595 N N . ALA B 1 13 ? 9 11.484 0.292 1 98.62 13 ALA B N 1
ATOM 1596 C CA . ALA B 1 13 ? 8.727 12.219 -0.942 1 98.62 13 ALA B CA 1
ATOM 1597 C C . ALA B 1 13 ? 9.305 11.484 -2.15 1 98.62 13 ALA B C 1
ATOM 1599 O O . ALA B 1 13 ? 8.648 11.391 -3.193 1 98.62 13 ALA B O 1
ATOM 1600 N N . GLU B 1 14 ? 10.516 10.984 -2.004 1 98.81 14 GLU B N 1
ATOM 1601 C CA . GLU B 1 14 ? 11.133 10.195 -3.066 1 98.81 14 GLU B CA 1
ATOM 1602 C C . GLU B 1 14 ? 10.328 8.938 -3.361 1 98.81 14 GLU B C 1
ATOM 1604 O O . GLU B 1 14 ? 10.141 8.57 -4.523 1 98.81 14 GLU B O 1
ATOM 1609 N N . ALA B 1 15 ? 9.805 8.32 -2.322 1 98.88 15 ALA B N 1
ATOM 1610 C CA . ALA B 1 15 ? 9.047 7.074 -2.459 1 98.88 15 ALA B CA 1
ATOM 1611 C C . ALA B 1 15 ? 7.793 7.285 -3.299 1 98.88 15 ALA B C 1
ATOM 1613 O O . ALA B 1 15 ? 7.328 6.363 -3.973 1 98.88 15 ALA B O 1
ATOM 1614 N N . ASP B 1 16 ? 7.25 8.5 -3.291 1 98.88 16 ASP B N 1
ATOM 1615 C CA . ASP B 1 16 ? 6.051 8.812 -4.066 1 98.88 16 ASP B CA 1
ATOM 1616 C C . ASP B 1 16 ? 6.266 8.516 -5.547 1 98.88 16 ASP B C 1
ATOM 1618 O O . ASP B 1 16 ? 5.312 8.195 -6.266 1 98.88 16 ASP B O 1
ATOM 1622 N N . ARG B 1 17 ? 7.477 8.562 -6.027 1 98.81 17 ARG B N 1
ATOM 1623 C CA . ARG B 1 17 ? 7.797 8.344 -7.434 1 98.81 17 ARG B CA 1
ATOM 1624 C C . ARG B 1 17 ? 7.504 6.906 -7.848 1 98.81 17 ARG B C 1
ATOM 1626 O O . ARG B 1 17 ? 7.367 6.613 -9.039 1 98.81 17 ARG B O 1
ATOM 1633 N N . LEU B 1 18 ? 7.367 6.012 -6.891 1 98.94 18 LEU B N 1
ATOM 1634 C CA . LEU B 1 18 ? 7.059 4.617 -7.203 1 98.94 18 LEU B CA 1
ATOM 1635 C C . LEU B 1 18 ? 5.684 4.5 -7.852 1 98.94 18 LEU B C 1
ATOM 1637 O O . LEU B 1 18 ? 5.434 3.574 -8.625 1 98.94 18 LEU B O 1
ATOM 1641 N N . LYS B 1 19 ? 4.812 5.457 -7.59 1 98.88 19 LYS B N 1
ATOM 1642 C CA . LYS B 1 19 ? 3.451 5.477 -8.117 1 98.88 19 LYS B CA 1
ATOM 1643 C C . LYS B 1 19 ? 3.447 5.723 -9.625 1 98.88 19 LYS B C 1
ATOM 1645 O O . LYS B 1 19 ? 2.43 5.516 -10.289 1 98.88 19 LYS B O 1
ATOM 1650 N N . THR B 1 20 ? 4.543 6.113 -10.188 1 98.62 20 THR B N 1
ATOM 1651 C CA . THR B 1 20 ? 4.605 6.426 -11.609 1 98.62 20 THR B CA 1
ATOM 165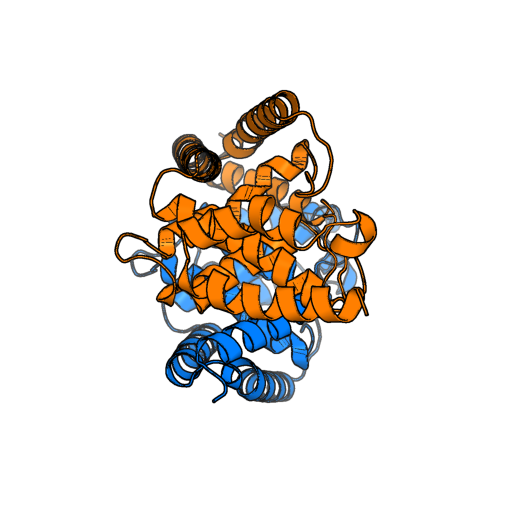2 C C . THR B 1 20 ? 5.285 5.293 -12.383 1 98.62 20 THR B C 1
ATOM 1654 O O . THR B 1 20 ? 5.375 5.34 -13.609 1 98.62 20 THR B O 1
ATOM 1657 N N . VAL B 1 21 ? 5.805 4.293 -11.727 1 98.75 21 VAL B N 1
ATOM 1658 C CA . VAL B 1 21 ? 6.457 3.156 -12.367 1 98.75 21 VAL B CA 1
ATOM 1659 C C . VAL B 1 21 ? 5.41 2.133 -12.797 1 98.75 21 VAL B C 1
ATOM 1661 O O . VAL B 1 21 ? 4.844 1.427 -11.961 1 98.75 21 VAL B O 1
ATOM 1664 N N . LEU B 1 22 ? 5.188 1.997 -14.094 1 98.31 22 LEU B N 1
ATOM 1665 C CA . LEU B 1 22 ? 4.176 1.077 -14.602 1 98.31 22 LEU B CA 1
ATOM 1666 C C . LEU B 1 22 ? 4.746 -0.329 -14.75 1 98.31 22 LEU B C 1
ATOM 1668 O O . LEU B 1 22 ? 5.891 -0.497 -15.172 1 98.31 22 LEU B O 1
ATOM 1672 N N . ARG B 1 23 ? 3.963 -1.321 -14.367 1 98.06 23 ARG B N 1
ATOM 1673 C CA . ARG B 1 23 ? 4.316 -2.73 -14.5 1 98.06 23 ARG B CA 1
ATOM 1674 C C . ARG B 1 23 ? 3.693 -3.332 -15.758 1 98.06 23 ARG B C 1
ATOM 1676 O O . ARG B 1 23 ? 2.836 -2.711 -16.391 1 98.06 23 ARG B O 1
ATOM 1683 N N . ALA B 1 24 ? 4.113 -4.52 -16.094 1 95.69 24 ALA B N 1
ATOM 1684 C CA . ALA B 1 24 ? 3.541 -5.223 -17.25 1 95.69 24 ALA B CA 1
ATOM 1685 C C . ALA B 1 24 ? 2.131 -5.715 -16.938 1 95.69 24 ALA B C 1
ATOM 1687 O O . ALA B 1 24 ? 1.258 -5.703 -17.812 1 95.69 24 ALA B O 1
ATOM 1688 N N . ASN B 1 25 ? 1.883 -6.156 -15.688 1 96.81 25 ASN B N 1
ATOM 1689 C CA . ASN B 1 25 ? 0.578 -6.668 -15.281 1 96.81 25 ASN B CA 1
ATOM 1690 C C . ASN B 1 25 ? -0.478 -5.566 -15.273 1 96.81 25 ASN B C 1
ATOM 1692 O O . ASN B 1 25 ? -0.196 -4.434 -14.883 1 96.81 25 ASN B O 1
ATOM 1696 N N . THR B 1 26 ? -1.647 -5.91 -15.695 1 97.69 26 THR B N 1
ATOM 1697 C CA . THR B 1 26 ? -2.775 -4.988 -15.617 1 97.69 26 THR B CA 1
ATOM 1698 C C . THR B 1 26 ? -3.502 -5.133 -14.281 1 97.69 26 THR B C 1
ATOM 1700 O O . THR B 1 26 ? -3.197 -6.035 -13.5 1 97.69 26 THR B O 1
ATOM 1703 N N . LEU B 1 27 ? -4.402 -4.238 -14.008 1 98.56 27 LEU B N 1
ATOM 1704 C CA . LEU B 1 27 ? -5.363 -4.461 -12.938 1 98.56 27 LEU B CA 1
ATOM 1705 C C . LEU B 1 27 ? -6.203 -5.707 -13.203 1 98.56 27 LEU B C 1
ATOM 1707 O O . LEU B 1 27 ? -6.152 -6.27 -14.305 1 98.56 27 LEU B O 1
ATOM 1711 N N . ALA B 1 28 ? -6.91 -6.141 -12.234 1 98 28 ALA B N 1
ATOM 1712 C CA . ALA B 1 28 ? -7.727 -7.348 -12.352 1 98 28 ALA B CA 1
ATOM 1713 C C . ALA B 1 28 ? -8.766 -7.199 -13.461 1 98 28 ALA B C 1
ATOM 1715 O O . ALA B 1 28 ? -9.109 -8.18 -14.133 1 98 28 ALA B O 1
ATOM 1716 N N . ASP B 1 29 ? -9.219 -6.031 -13.727 1 97.88 29 ASP B N 1
ATOM 1717 C CA . ASP B 1 29 ? -10.258 -5.82 -14.734 1 97.88 29 ASP B CA 1
ATOM 1718 C C . ASP B 1 29 ? -9.648 -5.594 -16.109 1 97.88 29 ASP B C 1
ATOM 1720 O O . ASP B 1 29 ? -10.375 -5.363 -17.078 1 97.88 29 ASP B O 1
ATOM 1724 N N . GLY B 1 30 ? -8.383 -5.527 -16.203 1 97.62 30 GLY B N 1
ATOM 1725 C CA . GLY B 1 30 ? -7.684 -5.414 -17.469 1 97.62 30 GLY B CA 1
ATOM 1726 C C . GLY B 1 30 ? -7.68 -4 -18.016 1 97.62 30 GLY B C 1
ATOM 1727 O O . GLY B 1 30 ? -7.266 -3.775 -19.156 1 97.62 30 GLY B O 1
ATOM 1728 N N . SER B 1 31 ? -8.039 -2.975 -17.281 1 97.5 31 SER B N 1
ATOM 1729 C CA . SER B 1 31 ? -8.32 -1.635 -17.781 1 97.5 31 SER B CA 1
ATOM 1730 C C . SER B 1 31 ? -7.031 -0.865 -18.047 1 97.5 31 SER B C 1
ATOM 1732 O O . SER B 1 31 ? -6.973 -0.033 -18.953 1 97.5 31 SER B O 1
ATOM 1734 N N . ARG B 1 32 ? -6.055 -1.014 -17.281 1 97.88 32 ARG B N 1
ATOM 1735 C CA . ARG B 1 32 ? -4.766 -0.341 -17.406 1 97.88 32 ARG B CA 1
ATOM 1736 C C . ARG B 1 32 ? -3.664 -1.121 -16.703 1 97.88 32 ARG B C 1
ATOM 1738 O O . ARG B 1 32 ? -3.945 -2.031 -15.922 1 97.88 32 ARG B O 1
ATOM 1745 N N . ARG B 1 33 ? -2.461 -0.733 -16.953 1 98.19 33 ARG B N 1
ATOM 1746 C CA . ARG B 1 33 ? -1.326 -1.331 -16.266 1 98.19 33 ARG B CA 1
ATOM 1747 C C . ARG B 1 33 ? -1.319 -0.942 -14.781 1 98.19 33 ARG B C 1
ATOM 1749 O O . ARG B 1 33 ? -1.668 0.187 -14.43 1 98.19 33 ARG B O 1
ATOM 1756 N N . GLU B 1 34 ? -0.977 -1.898 -14.008 1 98.75 34 GLU B N 1
ATOM 1757 C CA . GLU B 1 34 ? -0.719 -1.629 -12.602 1 98.75 34 GLU B CA 1
ATOM 1758 C C . GLU B 1 34 ? 0.582 -0.853 -12.414 1 98.75 34 GLU B C 1
ATOM 1760 O O . GLU B 1 34 ? 1.507 -0.979 -13.219 1 98.75 34 GLU B O 1
ATOM 1765 N N . ASN B 1 35 ? 0.678 0.022 -11.375 1 98.88 35 ASN B N 1
ATOM 1766 C CA . ASN B 1 35 ? 1.976 0.596 -11.031 1 98.88 35 ASN B CA 1
ATOM 1767 C C . ASN B 1 35 ? 2.557 -0.038 -9.773 1 98.88 35 ASN B C 1
ATOM 1769 O O . ASN B 1 35 ? 1.862 -0.768 -9.062 1 98.88 35 ASN B O 1
ATOM 1773 N N . SER B 1 36 ? 3.811 0.254 -9.508 1 98.88 36 SER B N 1
ATOM 1774 C CA . SER B 1 36 ? 4.551 -0.458 -8.469 1 98.88 36 SER B CA 1
ATOM 1775 C C . SER B 1 36 ? 4.086 -0.049 -7.078 1 98.88 36 SER B C 1
ATOM 1777 O O . SER B 1 36 ? 4.184 -0.83 -6.129 1 98.88 36 SER B O 1
ATOM 1779 N N . GLY B 1 37 ? 3.559 1.203 -6.895 1 98.88 37 GLY B N 1
ATOM 1780 C CA . GLY B 1 37 ? 2.943 1.567 -5.629 1 98.88 37 GLY B CA 1
ATOM 1781 C C . GLY B 1 37 ? 1.696 0.763 -5.316 1 98.88 37 GLY B C 1
ATOM 1782 O O . GLY B 1 37 ? 1.551 0.234 -4.215 1 98.88 37 GLY B O 1
ATOM 1783 N N . GLU B 1 38 ? 0.787 0.639 -6.324 1 98.94 38 GLU B N 1
ATOM 1784 C CA . GLU B 1 38 ? -0.414 -0.185 -6.219 1 98.94 38 GLU B CA 1
ATOM 1785 C C . GLU B 1 38 ? -0.063 -1.636 -5.906 1 98.94 38 GLU B C 1
ATOM 1787 O O . GLU B 1 38 ? -0.672 -2.25 -5.027 1 98.94 38 GLU B O 1
ATOM 1792 N N . HIS B 1 39 ? 0.909 -2.109 -6.641 1 98.94 39 HIS B N 1
ATOM 1793 C CA . HIS B 1 39 ? 1.362 -3.482 -6.445 1 98.94 39 HIS B CA 1
ATOM 1794 C C . HIS B 1 39 ? 1.85 -3.703 -5.016 1 98.94 39 HIS B C 1
ATOM 1796 O O . HIS B 1 39 ? 1.482 -4.691 -4.375 1 98.94 39 HIS B O 1
ATOM 1802 N N . SER B 1 40 ? 2.674 -2.797 -4.504 1 98.94 40 SER B N 1
ATOM 1803 C CA . SER B 1 40 ? 3.25 -2.928 -3.17 1 98.94 40 SER B CA 1
ATOM 1804 C C . SER B 1 40 ? 2.164 -2.914 -2.098 1 98.94 40 SER B C 1
ATOM 1806 O O . SER B 1 40 ? 2.254 -3.643 -1.106 1 98.94 40 SER B O 1
ATOM 1808 N N . TRP B 1 41 ? 1.109 -2.084 -2.287 1 98.94 41 TRP B N 1
ATOM 1809 C CA . TRP B 1 41 ? -0.04 -2.113 -1.388 1 98.94 41 TRP B CA 1
ATOM 1810 C C . TRP B 1 41 ? -0.722 -3.477 -1.42 1 98.94 41 TRP B C 1
ATOM 1812 O O . TRP B 1 41 ? -0.989 -4.07 -0.372 1 98.94 41 TRP B O 1
ATOM 1822 N N . HIS B 1 42 ? -0.956 -3.93 -2.59 1 98.94 42 HIS B N 1
ATOM 1823 C CA . HIS B 1 42 ? -1.766 -5.125 -2.779 1 98.94 42 HIS B CA 1
ATOM 1824 C C . HIS B 1 42 ? -1.058 -6.363 -2.234 1 98.94 42 HIS B C 1
ATOM 1826 O O . HIS B 1 42 ? -1.679 -7.195 -1.57 1 98.94 42 HIS B O 1
ATOM 1832 N N . VAL B 1 43 ? 0.246 -6.461 -2.455 1 98.94 43 VAL B N 1
ATOM 1833 C CA . VAL B 1 43 ? 0.947 -7.648 -1.983 1 98.94 43 VAL B CA 1
ATOM 1834 C C . VAL B 1 43 ? 1.081 -7.602 -0.463 1 98.94 43 VAL B C 1
ATOM 1836 O O . VAL B 1 43 ? 1.06 -8.641 0.202 1 98.94 43 VAL B O 1
ATOM 1839 N N . ALA B 1 44 ? 1.213 -6.41 0.136 1 98.94 44 ALA B N 1
ATOM 1840 C CA . ALA B 1 44 ? 1.159 -6.324 1.594 1 98.94 44 ALA B CA 1
ATOM 1841 C C . ALA B 1 44 ? -0.192 -6.801 2.121 1 98.94 44 ALA B C 1
ATOM 1843 O O . ALA B 1 44 ? -0.256 -7.531 3.111 1 98.94 44 ALA B O 1
ATOM 1844 N N . LEU B 1 45 ? -1.27 -6.438 1.455 1 98.94 45 LEU B N 1
ATOM 1845 C CA . LEU B 1 45 ? -2.6 -6.902 1.831 1 98.94 45 LEU B CA 1
ATOM 1846 C C . LEU B 1 45 ? -2.719 -8.414 1.655 1 98.94 45 LEU B C 1
ATOM 1848 O O . LEU B 1 45 ? -3.295 -9.094 2.504 1 98.94 45 LEU B O 1
ATOM 1852 N N . TYR B 1 46 ? -2.156 -8.969 0.559 1 98.94 46 TYR B N 1
ATOM 1853 C CA . TYR B 1 46 ? -2.119 -10.414 0.348 1 98.94 46 TYR B CA 1
ATOM 1854 C C . TYR B 1 46 ? -1.481 -11.117 1.538 1 98.94 46 TYR B C 1
ATOM 1856 O O . TYR B 1 46 ? -2.023 -12.109 2.045 1 98.94 46 TYR B O 1
ATOM 1864 N N . ALA B 1 47 ? -0.344 -10.586 1.968 1 98.94 47 ALA B N 1
ATOM 1865 C CA . ALA B 1 47 ? 0.376 -11.219 3.072 1 98.94 47 ALA B CA 1
ATOM 1866 C C . ALA B 1 47 ? -0.459 -11.203 4.352 1 98.94 47 ALA B C 1
ATOM 1868 O O . ALA B 1 47 ? -0.467 -12.172 5.105 1 98.94 47 ALA B O 1
ATOM 1869 N N . LEU B 1 48 ? -1.122 -10.102 4.543 1 98.81 48 LEU B N 1
ATOM 1870 C CA . LEU B 1 48 ? -1.959 -9.953 5.73 1 98.81 48 LEU B CA 1
ATOM 1871 C C . LEU B 1 48 ? -3.117 -10.945 5.707 1 98.81 48 LEU B C 1
ATOM 1873 O O . LEU B 1 48 ? -3.383 -11.617 6.703 1 98.81 48 LEU B O 1
ATOM 1877 N N . ILE B 1 49 ? -3.801 -11.102 4.594 1 98.88 49 ILE B N 1
ATOM 1878 C CA . ILE B 1 49 ? -5.012 -11.898 4.445 1 98.88 49 ILE B CA 1
ATOM 1879 C C . ILE B 1 49 ? -4.656 -13.383 4.395 1 98.88 49 ILE B C 1
ATOM 1881 O O . ILE B 1 49 ? -5.383 -14.219 4.926 1 98.88 49 ILE B O 1
ATOM 1885 N N . LEU B 1 50 ? -3.523 -13.703 3.77 1 98.81 50 LEU B N 1
ATOM 1886 C CA . LEU B 1 50 ? -3.146 -15.094 3.551 1 98.81 50 LEU B CA 1
ATOM 1887 C C . LEU B 1 50 ? -2.102 -15.539 4.57 1 98.81 50 LEU B C 1
ATOM 1889 O O . LEU B 1 50 ? -1.305 -16.438 4.293 1 98.81 50 LEU B O 1
ATOM 1893 N N . ALA B 1 51 ? -2.064 -14.891 5.711 1 98.69 51 ALA B N 1
ATOM 1894 C CA . ALA B 1 51 ? -1.093 -15.188 6.758 1 98.69 51 ALA B CA 1
ATOM 1895 C C . ALA B 1 51 ? -1.167 -16.656 7.172 1 98.69 51 ALA B C 1
ATOM 1897 O O . ALA B 1 51 ? -0.156 -17.25 7.551 1 98.69 51 ALA B O 1
ATOM 1898 N N . ASP B 1 52 ? -2.311 -17.281 7.059 1 97.88 52 ASP B N 1
ATOM 1899 C CA . ASP B 1 52 ? -2.494 -18.656 7.496 1 97.88 52 ASP B CA 1
ATOM 1900 C C . ASP B 1 52 ? -1.83 -19.641 6.527 1 97.88 52 ASP B C 1
ATOM 1902 O O . ASP B 1 52 ? -1.703 -20.828 6.828 1 97.88 52 ASP B O 1
ATOM 1906 N N . GLN B 1 53 ? -1.329 -19.141 5.398 1 98.5 53 GLN B N 1
ATOM 1907 C CA . GLN B 1 53 ? -0.606 -19.969 4.438 1 98.5 53 GLN B CA 1
ATOM 1908 C C . GLN B 1 53 ? 0.889 -19.984 4.742 1 98.5 53 GLN B C 1
ATOM 1910 O O . GLN B 1 53 ? 1.646 -20.734 4.125 1 98.5 53 GLN B O 1
ATOM 1915 N N . ALA B 1 54 ? 1.332 -19.125 5.648 1 98.5 54 ALA B N 1
ATOM 1916 C CA . ALA B 1 54 ? 2.746 -19.016 5.996 1 98.5 54 ALA B CA 1
ATOM 1917 C C . ALA B 1 54 ? 3.18 -20.156 6.91 1 98.5 54 ALA B C 1
ATOM 1919 O O . ALA B 1 54 ? 2.379 -20.672 7.695 1 98.5 54 ALA B O 1
ATOM 1920 N N . GLY B 1 55 ? 4.445 -20.578 6.781 1 97.81 55 GLY B N 1
ATOM 1921 C CA . GLY B 1 55 ? 5.012 -21.547 7.715 1 97.81 55 GLY B CA 1
ATOM 1922 C C . GLY B 1 55 ? 5.117 -21.016 9.133 1 97.81 55 GLY B C 1
ATOM 1923 O O . GLY B 1 55 ? 4.973 -19.812 9.359 1 97.81 55 GLY B O 1
ATOM 1924 N N . PRO B 1 56 ? 5.391 -21.844 10.07 1 97.44 56 PRO B N 1
ATOM 1925 C CA . PRO B 1 56 ? 5.344 -21.484 11.492 1 97.44 56 PRO B CA 1
ATOM 1926 C C . PRO B 1 56 ? 6.445 -20.516 11.891 1 97.44 56 PRO B C 1
ATOM 1928 O O . PRO B 1 56 ? 6.336 -19.844 12.922 1 97.44 56 PRO B O 1
ATOM 1931 N N . ASP B 1 57 ? 7.516 -20.391 11.117 1 98.12 57 ASP B N 1
ATOM 1932 C CA . ASP B 1 57 ? 8.648 -19.547 11.492 1 98.12 57 ASP B CA 1
ATOM 1933 C C . ASP B 1 57 ? 8.531 -18.156 10.859 1 98.12 57 ASP B C 1
ATOM 1935 O O . ASP B 1 57 ? 9.391 -17.297 11.062 1 98.12 57 ASP B O 1
ATOM 1939 N N . VAL B 1 58 ? 7.438 -17.938 10.102 1 98.88 58 VAL B N 1
ATOM 1940 C CA . VAL B 1 58 ? 7.273 -16.672 9.391 1 98.88 58 VAL B CA 1
ATOM 1941 C C . VAL B 1 58 ? 6.68 -15.617 10.328 1 98.88 58 VAL B C 1
ATOM 1943 O O . VAL B 1 58 ? 5.695 -15.883 11.016 1 98.88 58 VAL B O 1
ATOM 1946 N N . ARG B 1 59 ? 7.324 -14.5 10.422 1 98.81 59 ARG B N 1
ATOM 1947 C CA . ARG B 1 59 ? 6.797 -13.328 11.117 1 98.81 59 ARG B CA 1
ATOM 1948 C C . ARG B 1 59 ? 6.105 -12.383 10.141 1 98.81 59 ARG B C 1
ATOM 1950 O O . ARG B 1 59 ? 6.766 -11.609 9.438 1 98.81 59 ARG B O 1
ATOM 1957 N N . ILE B 1 60 ? 4.809 -12.367 10.164 1 98.81 60 ILE B N 1
ATOM 1958 C CA . ILE B 1 60 ? 4 -11.664 9.172 1 98.81 60 ILE B CA 1
ATOM 1959 C C . ILE B 1 60 ? 4.277 -10.164 9.258 1 98.81 60 ILE B C 1
ATOM 1961 O O . ILE B 1 60 ? 4.32 -9.477 8.227 1 98.81 60 ILE B O 1
ATOM 1965 N N . ASP B 1 61 ? 4.5 -9.656 10.5 1 98.25 61 ASP B N 1
ATOM 1966 C CA . ASP B 1 61 ? 4.793 -8.234 10.648 1 98.25 61 ASP B CA 1
ATOM 1967 C C . ASP B 1 61 ? 6.059 -7.855 9.883 1 98.25 61 ASP B C 1
ATOM 1969 O O . ASP B 1 61 ? 6.129 -6.777 9.289 1 98.25 61 ASP B O 1
ATOM 1973 N N . ARG B 1 62 ? 7.02 -8.711 9.922 1 98.5 62 ARG B N 1
ATOM 1974 C CA . ARG B 1 62 ? 8.258 -8.469 9.188 1 98.5 62 ARG B CA 1
ATOM 1975 C C . ARG B 1 62 ? 8.039 -8.594 7.688 1 98.5 62 ARG B C 1
ATOM 1977 O O . ARG B 1 62 ? 8.586 -7.809 6.906 1 98.5 62 ARG B O 1
ATOM 1984 N N . VAL B 1 63 ? 7.238 -9.516 7.25 1 98.94 63 VAL B N 1
ATOM 1985 C CA . VAL B 1 63 ? 6.887 -9.711 5.848 1 98.94 63 VAL B CA 1
ATOM 1986 C C . VAL B 1 63 ? 6.223 -8.453 5.301 1 98.94 63 VAL B C 1
ATOM 1988 O O . VAL B 1 63 ? 6.535 -8.008 4.191 1 98.94 63 VAL B O 1
ATOM 1991 N N . LEU B 1 64 ? 5.34 -7.863 6.09 1 98.88 64 LEU B N 1
ATOM 1992 C CA . LEU B 1 64 ? 4.676 -6.637 5.668 1 98.88 64 LEU B CA 1
ATOM 1993 C C . LEU B 1 64 ? 5.691 -5.523 5.426 1 98.88 64 LEU B C 1
ATOM 1995 O O . LEU B 1 64 ? 5.621 -4.82 4.414 1 98.88 64 LEU B O 1
ATOM 1999 N N . ARG B 1 65 ? 6.652 -5.395 6.297 1 98.81 65 ARG B N 1
ATOM 2000 C CA . ARG B 1 65 ? 7.684 -4.375 6.145 1 98.81 65 ARG B CA 1
ATOM 2001 C C . ARG B 1 65 ? 8.5 -4.605 4.875 1 98.81 65 ARG B C 1
ATOM 2003 O O . ARG B 1 65 ? 8.789 -3.662 4.137 1 98.81 65 ARG B O 1
ATOM 2010 N N . MET B 1 66 ? 8.789 -5.855 4.586 1 98.81 66 MET B N 1
ATOM 2011 C CA . MET B 1 66 ? 9.523 -6.219 3.383 1 98.81 66 MET B CA 1
ATOM 2012 C C . MET B 1 66 ? 8.766 -5.809 2.129 1 98.81 66 MET B C 1
ATOM 2014 O O . MET B 1 66 ? 9.328 -5.188 1.228 1 98.81 66 MET B O 1
ATOM 2018 N N . LEU B 1 67 ? 7.527 -6.129 2.148 1 98.94 67 LEU B N 1
ATOM 2019 C CA . LEU B 1 67 ? 6.723 -5.961 0.944 1 98.94 67 LEU B CA 1
ATOM 2020 C C . LEU B 1 67 ? 6.414 -4.488 0.7 1 98.94 67 LEU B C 1
ATOM 2022 O O . LEU B 1 67 ? 6.23 -4.07 -0.446 1 98.94 67 LEU B O 1
ATOM 2026 N N . LEU B 1 68 ? 6.43 -3.662 1.757 1 98.94 68 LEU B N 1
ATOM 2027 C CA . LEU B 1 68 ? 6.168 -2.234 1.619 1 98.94 68 LEU B CA 1
ATOM 2028 C C . LEU B 1 68 ? 7.344 -1.528 0.95 1 98.94 68 LEU B C 1
ATOM 2030 O O . LEU B 1 68 ? 7.18 -0.457 0.363 1 98.94 68 LEU B O 1
ATOM 2034 N N . ILE B 1 69 ? 8.578 -2.166 0.948 1 98.94 69 ILE B N 1
ATOM 2035 C CA . ILE B 1 69 ? 9.727 -1.409 0.47 1 98.94 69 ILE B CA 1
ATOM 2036 C C . ILE B 1 69 ? 10.398 -2.158 -0.68 1 98.94 69 ILE B C 1
ATOM 2038 O O . ILE B 1 69 ? 11.344 -1.652 -1.294 1 98.94 69 ILE B O 1
ATOM 2042 N N . HIS B 1 70 ? 9.938 -3.357 -1.027 1 98.81 70 HIS B N 1
ATOM 2043 C CA . HIS B 1 70 ? 10.711 -4.281 -1.85 1 98.81 70 HIS B CA 1
ATOM 2044 C C . HIS B 1 70 ? 10.93 -3.723 -3.252 1 98.81 70 HIS B C 1
ATOM 2046 O O . HIS B 1 70 ? 11.969 -3.955 -3.861 1 98.81 70 HIS B O 1
ATOM 2052 N N . ASP B 1 71 ? 10.008 -2.904 -3.732 1 98.75 71 ASP B N 1
ATOM 2053 C CA . ASP B 1 71 ? 10.07 -2.463 -5.125 1 98.75 71 ASP B CA 1
ATOM 2054 C C . ASP B 1 71 ? 10.586 -1.03 -5.223 1 98.75 71 ASP B C 1
ATOM 2056 O O . ASP B 1 71 ? 10.602 -0.443 -6.309 1 98.75 71 ASP B O 1
ATOM 2060 N N . LEU B 1 72 ? 11.008 -0.403 -4.102 1 98.88 72 LEU B N 1
ATOM 2061 C CA . LEU B 1 72 ? 11.406 1 -4.105 1 98.88 72 LEU B CA 1
ATOM 2062 C C . LEU B 1 72 ? 12.531 1.242 -5.109 1 98.88 72 LEU B C 1
ATOM 2064 O O . LEU B 1 72 ? 12.625 2.324 -5.695 1 98.88 72 LEU B O 1
ATOM 2068 N N . VAL B 1 73 ? 13.336 0.255 -5.363 1 98.75 73 VAL B N 1
ATOM 2069 C CA . VAL B 1 73 ? 14.469 0.401 -6.27 1 98.75 73 VAL B CA 1
ATOM 2070 C C . VAL B 1 73 ? 13.969 0.64 -7.691 1 98.75 73 VAL B C 1
ATOM 2072 O O . VAL B 1 73 ? 14.695 1.184 -8.531 1 98.75 73 VAL B O 1
ATOM 2075 N N . GLU B 1 74 ? 12.711 0.279 -7.957 1 98.75 74 GLU B N 1
ATOM 2076 C CA . GLU B 1 74 ? 12.156 0.435 -9.297 1 98.75 74 GLU B CA 1
ATOM 2077 C C . GLU B 1 74 ? 12.008 1.908 -9.664 1 98.75 74 GLU B C 1
ATOM 2079 O O . GLU B 1 74 ? 11.852 2.248 -10.844 1 98.75 74 GLU B O 1
ATOM 2084 N N . ILE B 1 75 ? 12.023 2.771 -8.656 1 98.81 75 ILE B N 1
ATOM 2085 C CA . ILE B 1 75 ? 12 4.207 -8.906 1 98.81 75 ILE B CA 1
ATOM 2086 C C . ILE B 1 75 ? 13.125 4.586 -9.867 1 98.81 75 ILE B C 1
ATOM 2088 O O . ILE B 1 75 ? 12.93 5.418 -10.766 1 98.81 75 ILE B O 1
ATOM 2092 N N . ASP B 1 76 ? 14.266 3.988 -9.703 1 98.56 76 ASP B N 1
ATOM 2093 C CA . ASP B 1 76 ? 15.438 4.32 -10.508 1 98.56 76 ASP B CA 1
ATOM 2094 C C . ASP B 1 76 ? 15.594 3.346 -11.672 1 98.56 76 ASP B C 1
ATOM 2096 O O . ASP B 1 76 ? 16.062 3.725 -12.75 1 98.56 76 ASP B O 1
ATOM 2100 N N . CYS B 1 77 ? 15.125 2.076 -11.516 1 96.81 77 CYS B N 1
ATOM 2101 C CA . CYS B 1 77 ? 15.508 1.045 -12.477 1 96.81 77 CYS B CA 1
ATOM 2102 C C . CYS B 1 77 ? 14.32 0.644 -13.344 1 96.81 77 CYS B C 1
ATOM 2104 O O . CYS B 1 77 ? 14.484 -0.069 -14.336 1 96.81 77 CYS B O 1
ATOM 2106 N N . GLY B 1 78 ? 13.148 1.115 -12.969 1 96.56 78 GLY B N 1
ATOM 2107 C CA . GLY B 1 78 ? 11.953 0.648 -13.656 1 96.56 78 GLY B CA 1
ATOM 2108 C C . GLY B 1 78 ? 11.555 -0.763 -13.266 1 96.56 78 GLY B C 1
ATOM 2109 O O . GLY B 1 78 ? 12.203 -1.386 -12.422 1 96.56 78 GLY B O 1
ATOM 2110 N N . ASP B 1 79 ? 10.453 -1.189 -13.773 1 94.81 79 ASP B N 1
ATOM 2111 C CA . ASP B 1 79 ? 9.945 -2.535 -13.523 1 94.81 79 ASP B CA 1
ATOM 2112 C C . ASP B 1 79 ? 10.617 -3.557 -14.43 1 94.81 79 ASP B C 1
ATOM 2114 O O . ASP B 1 79 ? 10.945 -3.254 -15.586 1 94.81 79 ASP B O 1
ATOM 2118 N N . THR B 1 80 ? 10.898 -4.746 -13.938 1 92.69 80 THR B N 1
ATOM 2119 C CA . THR B 1 80 ? 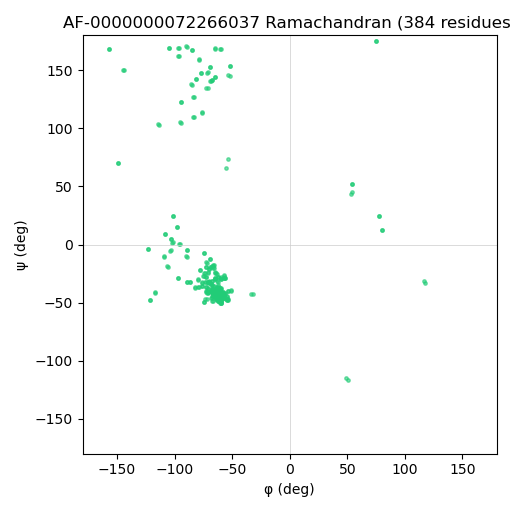11.398 -5.895 -14.688 1 92.69 80 THR B CA 1
ATOM 2120 C C . THR B 1 80 ? 10.367 -7.016 -14.719 1 92.69 80 THR B C 1
ATOM 2122 O O . THR B 1 80 ? 10.281 -7.816 -13.789 1 92.69 80 THR B O 1
ATOM 2125 N N . PRO B 1 81 ? 9.711 -7.148 -15.82 1 91.62 81 PRO B N 1
ATOM 2126 C CA . PRO B 1 81 ? 8.641 -8.148 -15.867 1 91.62 81 PRO B CA 1
ATOM 2127 C C . PRO B 1 81 ? 9.164 -9.578 -15.703 1 91.62 81 PRO B C 1
ATOM 2129 O O . PRO B 1 81 ? 10.203 -9.922 -16.266 1 91.62 81 PRO B O 1
ATOM 2132 N N . ILE B 1 82 ? 8.359 -10.398 -15.023 1 88.44 82 ILE B N 1
ATOM 2133 C CA . ILE B 1 82 ? 8.734 -11.773 -14.711 1 88.44 82 ILE B CA 1
ATOM 2134 C C . ILE B 1 82 ? 8.922 -12.57 -15.992 1 88.44 82 ILE B C 1
ATOM 2136 O O . ILE B 1 82 ? 9.828 -13.398 -16.094 1 88.44 82 ILE B O 1
ATOM 2140 N N . HIS B 1 83 ? 8.156 -12.312 -17.016 1 90.38 83 HIS B N 1
ATOM 2141 C CA . HIS B 1 83 ? 8.164 -13.125 -18.234 1 90.38 83 HIS B CA 1
ATOM 2142 C C . HIS B 1 83 ? 8.945 -12.438 -19.344 1 90.38 83 HIS B C 1
ATOM 2144 O O . HIS B 1 83 ? 9.016 -12.945 -20.469 1 90.38 83 HIS B O 1
ATOM 2150 N N . GLY B 1 84 ? 9.469 -11.281 -18.984 1 85.81 84 GLY B N 1
ATOM 2151 C CA . GLY B 1 84 ? 10.289 -10.578 -19.969 1 85.81 84 GLY B CA 1
ATOM 2152 C C . GLY B 1 84 ? 11.734 -11.047 -19.969 1 85.81 84 GLY B C 1
ATOM 2153 O O . GLY B 1 84 ? 12.156 -11.781 -19.078 1 85.81 84 GLY B O 1
ATOM 2154 N N . SER B 1 85 ? 12.406 -10.625 -21.016 1 85.25 85 SER B N 1
ATOM 2155 C CA . SER B 1 85 ? 13.828 -10.945 -21.125 1 85.25 85 SER B CA 1
ATOM 2156 C C . SER B 1 85 ? 14.695 -9.82 -20.578 1 85.25 85 SER B C 1
ATOM 2158 O O . SER B 1 85 ? 14.508 -8.656 -20.922 1 85.25 85 SER B O 1
ATOM 2160 N N . HIS B 1 86 ? 15.547 -10.234 -19.562 1 88.25 86 HIS B N 1
ATOM 2161 C CA . HIS B 1 86 ? 16.469 -9.266 -18.984 1 88.25 86 HIS B CA 1
ATOM 2162 C C . HIS B 1 86 ? 17.797 -9.914 -18.625 1 88.25 86 HIS B C 1
ATOM 2164 O O . HIS B 1 86 ? 17.859 -11.125 -18.406 1 88.25 86 HIS B O 1
ATOM 2170 N N . ASP B 1 87 ? 18.797 -9.07 -18.703 1 90.75 87 ASP B N 1
ATOM 2171 C CA . ASP B 1 87 ? 20.109 -9.492 -18.188 1 90.75 87 ASP B CA 1
ATOM 2172 C C . ASP B 1 87 ? 20.125 -9.445 -16.672 1 90.75 87 ASP B C 1
ATOM 2174 O O . ASP B 1 87 ? 20.156 -8.359 -16.078 1 90.75 87 ASP B O 1
ATOM 2178 N N . ALA B 1 88 ? 20.234 -10.555 -16.062 1 89.81 88 ALA B N 1
ATOM 2179 C CA . ALA B 1 88 ? 20.094 -10.664 -14.609 1 89.81 88 ALA B CA 1
ATOM 2180 C C . ALA B 1 88 ? 21.188 -9.875 -13.898 1 89.81 88 ALA B C 1
ATOM 2182 O O . ALA B 1 88 ? 20.922 -9.227 -12.883 1 89.81 88 ALA B O 1
ATOM 2183 N N . ALA B 1 89 ? 22.375 -9.953 -14.406 1 92.88 89 ALA B N 1
ATOM 2184 C CA . ALA B 1 89 ? 23.484 -9.25 -13.781 1 92.88 89 ALA B CA 1
ATOM 2185 C C . ALA B 1 89 ? 23.312 -7.734 -13.875 1 92.88 89 ALA B C 1
ATOM 2187 O O . ALA B 1 89 ? 23.594 -7.008 -12.922 1 92.88 89 ALA B O 1
ATOM 2188 N N . SER B 1 90 ? 22.891 -7.316 -15.016 1 93.69 90 SER B N 1
ATOM 2189 C CA . SER B 1 90 ? 22.656 -5.891 -15.227 1 93.69 90 SER B CA 1
ATOM 2190 C C . SER B 1 90 ? 21.531 -5.379 -14.344 1 93.69 90 SER B C 1
ATOM 2192 O O . SER B 1 90 ? 21.625 -4.285 -13.773 1 93.69 90 SER B O 1
ATOM 2194 N N . VAL B 1 91 ? 20.484 -6.148 -14.25 1 94.06 91 VAL B N 1
ATOM 2195 C CA . VAL B 1 91 ? 19.359 -5.781 -13.414 1 94.06 91 VAL B CA 1
ATOM 2196 C C . VAL B 1 91 ? 19.797 -5.707 -11.953 1 94.06 91 VAL B C 1
ATOM 2198 O O . VAL B 1 91 ? 19.484 -4.73 -11.258 1 94.06 91 VAL B O 1
ATOM 2201 N N . ALA B 1 92 ? 20.547 -6.66 -11.469 1 94.56 92 ALA B N 1
ATOM 2202 C CA . ALA B 1 92 ? 21 -6.703 -10.086 1 94.56 92 ALA B CA 1
ATOM 2203 C C . ALA B 1 92 ? 21.875 -5.496 -9.758 1 94.56 92 ALA B C 1
ATOM 2205 O O . ALA B 1 92 ? 21.766 -4.918 -8.672 1 94.56 92 ALA B O 1
ATOM 2206 N N . ALA B 1 93 ? 22.75 -5.125 -10.656 1 96.19 93 ALA B N 1
ATOM 2207 C CA . ALA B 1 93 ? 23.625 -3.98 -10.453 1 96.19 93 ALA B CA 1
ATOM 2208 C C . ALA B 1 93 ? 22.828 -2.68 -10.383 1 96.19 93 ALA B C 1
ATOM 2210 O O . ALA B 1 93 ? 23.109 -1.817 -9.547 1 96.19 93 ALA B O 1
ATOM 2211 N N . ALA B 1 94 ? 21.891 -2.543 -11.289 1 97.06 94 ALA B N 1
ATOM 2212 C CA . ALA B 1 94 ? 21.062 -1.346 -11.312 1 97.06 94 ALA B CA 1
ATOM 2213 C C . ALA B 1 94 ? 20.234 -1.23 -10.039 1 97.06 94 ALA B C 1
ATOM 2215 O O . ALA B 1 94 ? 20.109 -0.143 -9.469 1 97.06 94 ALA B O 1
ATOM 2216 N N . GLU B 1 95 ? 19.656 -2.354 -9.562 1 97.88 95 GLU B N 1
ATOM 2217 C CA . GLU B 1 95 ? 18.844 -2.363 -8.344 1 97.88 95 GLU B CA 1
ATOM 2218 C C . GLU B 1 95 ? 19.688 -2.055 -7.113 1 97.88 95 GLU B C 1
ATOM 2220 O O . GLU B 1 95 ? 19.25 -1.343 -6.211 1 97.88 95 GLU B O 1
ATOM 2225 N N . SER B 1 96 ? 20.891 -2.594 -7.086 1 97.31 96 SER B N 1
ATOM 2226 C CA . SER B 1 96 ? 21.781 -2.309 -5.969 1 97.31 96 SER B CA 1
ATOM 2227 C C . SER B 1 96 ? 22.141 -0.828 -5.914 1 97.31 96 SER B C 1
ATOM 2229 O O . SER B 1 96 ? 22.172 -0.229 -4.84 1 97.31 96 SER B O 1
ATOM 2231 N N . ALA B 1 97 ? 22.453 -0.245 -7.07 1 98.19 97 ALA B N 1
ATOM 2232 C CA . ALA B 1 97 ? 22.75 1.183 -7.137 1 98.19 97 ALA B CA 1
ATOM 2233 C C . ALA B 1 97 ? 21.547 2.02 -6.699 1 98.19 97 ALA B C 1
ATOM 2235 O O . ALA B 1 97 ? 21.703 3.023 -6 1 98.19 97 ALA B O 1
ATOM 2236 N N . ALA B 1 98 ? 20.375 1.598 -7.148 1 98.69 98 ALA B N 1
ATOM 2237 C CA . ALA B 1 98 ? 19.156 2.285 -6.75 1 98.69 98 ALA B CA 1
ATOM 2238 C C . ALA B 1 98 ? 18.938 2.199 -5.242 1 98.69 98 ALA B C 1
ATOM 2240 O O . ALA B 1 98 ? 18.562 3.188 -4.605 1 98.69 98 ALA B O 1
ATOM 2241 N N . ALA B 1 99 ? 19.156 0.993 -4.668 1 98.5 99 ALA B N 1
ATOM 2242 C CA . ALA B 1 99 ? 19.016 0.802 -3.227 1 98.5 99 ALA B CA 1
ATOM 2243 C C . ALA B 1 99 ? 19.969 1.709 -2.455 1 98.5 99 ALA B C 1
ATOM 2245 O O . ALA B 1 99 ? 19.578 2.334 -1.467 1 98.5 99 ALA B O 1
ATOM 2246 N N . ASP B 1 100 ? 21.188 1.808 -2.932 1 97.69 100 ASP B N 1
ATOM 2247 C CA . ASP B 1 100 ? 22.188 2.666 -2.307 1 97.69 100 ASP B CA 1
ATOM 2248 C C . ASP B 1 100 ? 21.734 4.121 -2.273 1 97.69 100 ASP B C 1
ATOM 2250 O O . ASP B 1 100 ? 21.859 4.797 -1.252 1 97.69 100 ASP B O 1
ATOM 2254 N N . ARG B 1 101 ? 21.188 4.551 -3.322 1 98.5 101 ARG B N 1
ATOM 2255 C CA . ARG B 1 101 ? 20.781 5.945 -3.428 1 98.5 101 ARG B CA 1
ATOM 2256 C C . ARG B 1 101 ? 19.531 6.211 -2.586 1 98.5 101 ARG B C 1
ATOM 2258 O O . ARG B 1 101 ? 19.484 7.176 -1.818 1 98.5 101 ARG B O 1
ATOM 2265 N N . ILE B 1 102 ? 18.562 5.367 -2.693 1 98.81 102 ILE B N 1
ATOM 2266 C CA . ILE B 1 102 ? 17.234 5.645 -2.154 1 98.81 102 ILE B CA 1
ATOM 2267 C C . ILE B 1 102 ? 17.266 5.496 -0.634 1 98.81 102 ILE B C 1
ATOM 2269 O O . ILE B 1 102 ? 16.797 6.383 0.088 1 98.81 102 ILE B O 1
ATOM 2273 N N . PHE B 1 103 ? 17.797 4.395 -0.105 1 98.81 103 PHE B N 1
ATOM 2274 C CA . PHE B 1 103 ? 17.734 4.164 1.334 1 98.81 103 PHE B CA 1
ATOM 2275 C C . PHE B 1 103 ? 18.641 5.137 2.078 1 98.81 103 PHE B C 1
ATOM 2277 O O . PHE B 1 103 ? 18.375 5.473 3.234 1 98.81 103 PHE B O 1
ATOM 2284 N N . ARG B 1 104 ? 19.641 5.723 1.387 1 98.19 104 ARG B N 1
ATOM 2285 C CA . ARG B 1 104 ? 20.562 6.656 2.018 1 98.19 104 ARG B CA 1
ATOM 2286 C C . ARG B 1 104 ? 19.891 7.988 2.314 1 98.19 104 ARG B C 1
ATOM 2288 O O . ARG B 1 104 ? 20.406 8.797 3.09 1 98.19 104 ARG B O 1
ATOM 2295 N N . LEU B 1 105 ? 18.781 8.188 1.72 1 98.56 105 LEU B N 1
ATOM 2296 C CA . LEU B 1 105 ? 18.016 9.391 2.035 1 98.56 105 LEU B CA 1
ATOM 2297 C C . LEU B 1 105 ? 17.547 9.375 3.488 1 98.56 105 LEU B C 1
ATOM 2299 O O . LEU B 1 105 ? 17.281 10.43 4.07 1 98.56 105 LEU B O 1
ATOM 2303 N N . LEU B 1 106 ? 17.438 8.172 4.078 1 98.75 106 LEU B N 1
ATOM 2304 C CA . LEU B 1 106 ? 17 8 5.457 1 98.75 106 LEU B CA 1
ATOM 2305 C C . LEU B 1 106 ? 18.125 8.305 6.434 1 98.75 106 LEU B C 1
ATOM 2307 O O . LEU B 1 106 ? 19.297 8.297 6.051 1 98.75 106 LEU B O 1
ATOM 2311 N N . PRO B 1 107 ? 17.719 8.609 7.723 1 98.5 107 PRO B N 1
ATOM 2312 C CA . PRO B 1 107 ? 18.766 8.609 8.758 1 98.5 107 PRO B CA 1
ATOM 2313 C C . PRO B 1 107 ? 19.578 7.32 8.766 1 98.5 107 PRO B C 1
ATOM 2315 O O . PRO B 1 107 ? 19.062 6.246 8.445 1 98.5 107 PRO B O 1
ATOM 2318 N N . GLU B 1 108 ? 20.781 7.406 9.211 1 97.88 108 GLU B N 1
ATOM 2319 C CA . GLU B 1 108 ? 21.766 6.336 9.07 1 97.88 108 GLU B CA 1
ATOM 2320 C C . GLU B 1 108 ? 21.234 5.023 9.641 1 97.88 108 GLU B C 1
ATOM 2322 O O . GLU B 1 108 ? 21.406 3.965 9.031 1 97.88 108 GLU B O 1
ATOM 2327 N N . ASP B 1 109 ? 20.688 5.105 10.844 1 98.12 109 ASP B N 1
ATOM 2328 C CA . ASP B 1 109 ? 20.188 3.891 11.477 1 98.12 109 ASP B CA 1
ATOM 2329 C C . ASP B 1 109 ? 19.078 3.258 10.648 1 98.12 109 ASP B C 1
ATOM 2331 O O . ASP B 1 109 ? 19.062 2.041 10.445 1 98.12 109 ASP B O 1
ATOM 2335 N N . GLN B 1 110 ? 18.125 4.012 10.109 1 98.56 110 GLN B N 1
ATOM 2336 C CA . GLN B 1 110 ? 17.031 3.502 9.281 1 98.56 110 GLN B CA 1
ATOM 2337 C C . GLN B 1 110 ? 17.547 3.047 7.918 1 98.56 110 GLN B C 1
ATOM 2339 O O . GLN B 1 110 ? 17.062 2.057 7.367 1 98.56 110 GLN B O 1
ATOM 2344 N N . ALA B 1 111 ? 18.469 3.869 7.375 1 98.62 111 ALA B N 1
ATOM 2345 C CA . ALA B 1 111 ? 19.062 3.479 6.098 1 98.62 111 ALA B CA 1
ATOM 2346 C C . ALA B 1 111 ? 19.641 2.066 6.164 1 98.62 111 ALA B C 1
ATOM 2348 O O . ALA B 1 111 ? 19.375 1.244 5.281 1 98.62 111 ALA B O 1
ATOM 2349 N N . ALA B 1 112 ? 20.375 1.812 7.191 1 98.56 112 ALA B N 1
ATOM 2350 C CA . ALA B 1 112 ? 20.984 0.496 7.379 1 98.56 112 ALA B CA 1
ATOM 2351 C C . ALA B 1 112 ? 19.922 -0.578 7.559 1 98.56 112 ALA B C 1
ATOM 2353 O O . ALA B 1 112 ? 20 -1.655 6.965 1 98.56 112 ALA B O 1
ATOM 2354 N N . GLU B 1 113 ? 18.953 -0.311 8.352 1 98.56 113 GLU B N 1
ATOM 2355 C CA . GLU B 1 113 ? 17.875 -1.259 8.656 1 98.56 113 GLU B CA 1
ATOM 2356 C C . GLU B 1 113 ? 17.094 -1.633 7.398 1 98.56 113 GLU B C 1
ATOM 2358 O O . GLU B 1 113 ? 16.891 -2.814 7.117 1 98.56 113 GLU B O 1
ATOM 2363 N N . PHE B 1 114 ? 16.688 -0.667 6.633 1 98.69 114 PHE B N 1
ATOM 2364 C CA . PHE B 1 114 ? 15.805 -0.93 5.504 1 98.69 114 PHE B CA 1
ATOM 2365 C C . PHE B 1 114 ? 16.594 -1.462 4.312 1 98.69 114 PHE B C 1
ATOM 2367 O O . PHE B 1 114 ? 16.078 -2.268 3.531 1 98.69 114 PHE B O 1
ATOM 2374 N N . ARG B 1 115 ? 17.828 -1.038 4.207 1 98.56 115 ARG B N 1
ATOM 2375 C CA . ARG B 1 115 ? 18.688 -1.666 3.207 1 98.56 115 ARG B CA 1
ATOM 2376 C C . ARG B 1 115 ? 18.844 -3.16 3.479 1 98.56 115 ARG B C 1
ATOM 2378 O O . ARG B 1 115 ? 18.719 -3.977 2.564 1 98.56 115 ARG B O 1
ATOM 2385 N N . ALA B 1 116 ? 19.094 -3.51 4.703 1 98.75 116 ALA B N 1
ATOM 2386 C CA . ALA B 1 116 ? 19.25 -4.91 5.086 1 98.75 116 ALA B CA 1
ATOM 2387 C C . ALA B 1 116 ? 17.953 -5.691 4.84 1 98.75 116 ALA B C 1
ATOM 2389 O O . ALA B 1 116 ? 18 -6.84 4.395 1 98.75 116 ALA B O 1
ATOM 2390 N N . LEU B 1 117 ? 16.875 -5.113 5.188 1 98.81 117 LEU B N 1
ATOM 2391 C CA . LEU B 1 117 ? 15.578 -5.75 4.977 1 98.81 117 LEU B CA 1
ATOM 2392 C C . LEU B 1 117 ? 15.336 -5.992 3.49 1 98.81 117 LEU B C 1
ATOM 2394 O O . LEU B 1 117 ? 14.844 -7.055 3.104 1 98.81 117 LEU B O 1
ATOM 2398 N N . TRP B 1 118 ? 15.656 -5.008 2.641 1 98.81 118 TRP B N 1
ATOM 2399 C CA . TRP B 1 118 ? 15.516 -5.145 1.194 1 98.81 118 TRP B CA 1
ATOM 2400 C C . TRP B 1 118 ? 16.422 -6.25 0.663 1 98.81 118 TRP B C 1
ATOM 2402 O O . TRP B 1 118 ? 16 -7.062 -0.164 1 98.81 118 TRP B O 1
ATOM 2412 N N . GLU B 1 119 ? 17.625 -6.305 1.172 1 98.56 119 GLU B N 1
ATOM 2413 C CA . GLU B 1 119 ? 18.578 -7.34 0.764 1 98.56 119 GLU B CA 1
ATOM 2414 C C . GLU B 1 119 ? 18.078 -8.727 1.166 1 98.56 119 GLU B C 1
ATOM 2416 O O . GLU B 1 119 ? 18.266 -9.695 0.426 1 98.56 119 GLU B O 1
ATOM 2421 N N . GLU B 1 120 ? 17.547 -8.812 2.352 1 98.75 120 GLU B N 1
ATOM 2422 C CA . GLU B 1 120 ? 16.969 -10.07 2.809 1 98.75 120 GLU B CA 1
ATOM 2423 C C . GLU B 1 120 ? 15.875 -10.547 1.866 1 98.75 120 GLU B C 1
ATOM 2425 O O . GLU B 1 120 ? 15.812 -11.734 1.525 1 98.75 120 GLU B O 1
ATOM 2430 N N . PHE B 1 121 ? 15.023 -9.672 1.452 1 98.69 121 PHE B N 1
ATOM 2431 C CA . PHE B 1 121 ? 13.977 -10 0.496 1 98.69 121 PHE B CA 1
ATOM 2432 C C . PHE B 1 121 ? 14.57 -10.508 -0.813 1 98.69 121 PHE B C 1
ATOM 2434 O O . PHE B 1 121 ? 14.141 -11.531 -1.344 1 98.69 121 PHE B O 1
ATOM 2441 N N . GLU B 1 122 ? 15.523 -9.727 -1.313 1 97.5 122 GLU B N 1
ATOM 2442 C CA . GLU B 1 122 ? 16.141 -10.062 -2.594 1 97.5 122 GLU B CA 1
ATOM 2443 C C . GLU B 1 122 ? 16.828 -11.422 -2.543 1 97.5 122 GLU B C 1
ATOM 2445 O O . GLU B 1 122 ? 16.75 -12.195 -3.504 1 97.5 122 GLU B O 1
ATOM 2450 N N . ALA B 1 123 ? 17.453 -11.695 -1.415 1 97.38 123 ALA B N 1
ATOM 2451 C CA . ALA B 1 123 ? 18.172 -12.961 -1.255 1 97.38 123 ALA B CA 1
ATOM 2452 C C . ALA B 1 123 ? 17.203 -14.133 -1.168 1 97.38 123 ALA B C 1
ATOM 2454 O O . ALA B 1 123 ? 17.547 -15.258 -1.542 1 97.38 123 ALA B O 1
ATOM 2455 N N . SER B 1 124 ? 16.016 -13.883 -0.602 1 97.62 124 SER B N 1
ATOM 2456 C CA . SER B 1 124 ? 14.953 -14.875 -0.505 1 97.62 124 SER B CA 1
ATOM 2457 C C . SER B 1 124 ? 15.453 -16.156 0.165 1 97.62 124 SER B C 1
ATOM 2459 O O . SER B 1 124 ? 15.266 -17.25 -0.36 1 97.62 124 SER B O 1
ATOM 2461 N N . LEU B 1 125 ? 16.078 -16.016 1.338 1 98.12 125 LEU B N 1
ATOM 2462 C CA . LEU B 1 125 ? 16.641 -17.172 2.035 1 98.12 125 LEU B CA 1
ATOM 2463 C C . LEU B 1 125 ? 15.945 -17.375 3.379 1 98.12 125 LEU B C 1
ATOM 2465 O O . LEU B 1 125 ? 15.695 -18.516 3.779 1 98.12 125 LEU B O 1
ATOM 2469 N N . SER B 1 126 ? 15.641 -16.297 4.176 1 98.75 126 SER B N 1
ATOM 2470 C CA . SER B 1 126 ? 14.945 -16.438 5.453 1 98.75 126 SER B CA 1
ATOM 2471 C C . SER B 1 126 ? 13.5 -16.859 5.25 1 98.75 126 SER B C 1
ATOM 2473 O O . SER B 1 126 ? 12.906 -16.609 4.199 1 98.75 126 SER B O 1
ATOM 2475 N N . PRO B 1 127 ? 12.906 -17.547 6.23 1 98.69 127 PRO B N 1
ATOM 2476 C CA . PRO B 1 127 ? 11.5 -17.922 6.102 1 98.69 127 PRO B CA 1
ATOM 2477 C C . PRO B 1 127 ? 10.602 -16.734 5.746 1 98.69 127 PRO B C 1
ATOM 2479 O O . PRO B 1 127 ? 9.703 -16.859 4.914 1 98.69 127 PRO B O 1
ATOM 2482 N N . ASP B 1 128 ? 10.875 -15.586 6.336 1 98.88 128 ASP B N 1
ATOM 2483 C CA . ASP B 1 128 ? 10.102 -14.383 6.059 1 98.88 128 ASP B CA 1
ATOM 2484 C C . ASP B 1 128 ? 10.219 -13.977 4.59 1 98.88 128 ASP B C 1
ATOM 2486 O O . ASP B 1 128 ? 9.219 -13.711 3.93 1 98.88 128 ASP B O 1
ATOM 2490 N N . ALA B 1 129 ? 11.43 -13.938 4.074 1 98.88 129 ALA B N 1
ATOM 2491 C CA . ALA B 1 129 ? 11.68 -13.492 2.705 1 98.88 129 ALA B CA 1
ATOM 2492 C C . ALA B 1 129 ? 11.102 -14.484 1.696 1 98.88 129 ALA B C 1
ATOM 2494 O O . ALA B 1 129 ? 10.578 -14.086 0.653 1 98.88 129 ALA B O 1
ATOM 2495 N N . VAL B 1 130 ? 11.227 -15.727 2.006 1 98.81 130 VAL B N 1
ATOM 2496 C CA . VAL B 1 130 ? 10.688 -16.75 1.122 1 98.81 130 VAL B CA 1
ATOM 2497 C C . VAL B 1 130 ? 9.18 -16.594 0.999 1 98.81 130 VAL B C 1
ATOM 2499 O O . VAL B 1 130 ? 8.625 -16.641 -0.105 1 98.81 130 VAL B O 1
ATOM 2502 N N . PHE B 1 131 ? 8.5 -16.422 2.1 1 98.94 131 PHE B N 1
ATOM 2503 C CA . PHE B 1 131 ? 7.059 -16.219 2.066 1 98.94 131 PHE B CA 1
ATOM 2504 C C . PHE B 1 131 ? 6.707 -14.93 1.352 1 98.94 131 PHE B C 1
ATOM 2506 O O . PHE B 1 131 ? 5.797 -14.891 0.523 1 98.94 131 PHE B O 1
ATOM 2513 N N . ALA B 1 132 ? 7.438 -13.844 1.648 1 98.94 132 ALA B N 1
ATOM 2514 C CA . ALA B 1 132 ? 7.203 -12.562 0.987 1 98.94 132 ALA B CA 1
ATOM 2515 C C . ALA B 1 132 ? 7.328 -12.695 -0.528 1 98.94 132 ALA B C 1
ATOM 2517 O O . ALA B 1 132 ? 6.496 -12.172 -1.274 1 98.94 132 ALA B O 1
ATOM 2518 N N . LYS B 1 133 ? 8.32 -13.406 -0.969 1 98.56 133 LYS B N 1
ATOM 2519 C CA . LYS B 1 133 ? 8.531 -13.609 -2.398 1 98.56 133 LYS B CA 1
ATOM 2520 C C . LYS B 1 133 ? 7.395 -14.422 -3.012 1 98.56 133 LYS B C 1
ATOM 2522 O O . LYS B 1 133 ? 6.977 -14.164 -4.141 1 98.56 133 LYS B O 1
ATOM 2527 N N . SER B 1 134 ? 6.945 -15.406 -2.268 1 98.81 134 SER B N 1
ATOM 2528 C CA . SER B 1 134 ? 5.816 -16.203 -2.73 1 98.81 134 SER B CA 1
ATOM 2529 C C . SER B 1 134 ? 4.578 -15.344 -2.936 1 98.81 134 SER B C 1
ATOM 2531 O O . SER B 1 134 ? 3.889 -15.461 -3.951 1 98.81 134 SER B O 1
ATOM 2533 N N . ILE B 1 135 ? 4.32 -14.469 -2.027 1 98.88 135 ILE B N 1
ATOM 2534 C CA . ILE B 1 135 ? 3.18 -13.562 -2.088 1 98.88 135 ILE B CA 1
ATOM 2535 C C . ILE B 1 135 ? 3.354 -12.594 -3.254 1 98.88 135 ILE B C 1
ATOM 2537 O O . ILE B 1 135 ? 2.418 -12.359 -4.023 1 98.88 135 ILE B O 1
ATOM 2541 N N . ASP B 1 136 ? 4.547 -12.102 -3.383 1 98.56 136 ASP B N 1
ATOM 2542 C CA . ASP B 1 136 ? 4.871 -11.18 -4.469 1 98.56 136 ASP B CA 1
ATOM 2543 C C . ASP B 1 136 ? 4.641 -11.828 -5.828 1 98.56 136 ASP B C 1
ATOM 2545 O O . ASP B 1 136 ? 4.289 -11.148 -6.797 1 98.56 136 ASP B O 1
ATOM 2549 N N . ARG B 1 137 ? 4.762 -13.125 -5.914 1 98.19 137 ARG B N 1
ATOM 2550 C CA . ARG B 1 137 ? 4.633 -13.852 -7.172 1 98.19 137 ARG B CA 1
ATOM 2551 C C . ARG B 1 137 ? 3.184 -14.25 -7.426 1 98.19 137 ARG B C 1
ATOM 2553 O O . ARG B 1 137 ? 2.75 -14.336 -8.578 1 98.19 137 ARG B O 1
ATOM 2560 N N . VAL B 1 138 ? 2.467 -14.5 -6.402 1 98.44 138 VAL B N 1
ATOM 2561 C CA . VAL B 1 138 ? 1.125 -15.039 -6.598 1 98.44 138 VAL B CA 1
ATOM 2562 C C . VAL B 1 138 ? 0.181 -13.922 -7.043 1 98.44 138 VAL B C 1
ATOM 2564 O O . VAL B 1 138 ? -0.742 -14.156 -7.824 1 98.44 138 VAL B O 1
ATOM 2567 N N . GLN B 1 139 ? 0.368 -12.703 -6.605 1 98.56 139 GLN B N 1
ATOM 2568 C CA . GLN B 1 139 ? -0.547 -11.609 -6.891 1 98.56 139 GLN B CA 1
ATOM 2569 C C . GLN B 1 139 ? -0.675 -11.375 -8.398 1 98.56 139 GLN B C 1
ATOM 2571 O O . GLN B 1 139 ? -1.785 -11.297 -8.922 1 98.56 139 GLN B O 1
ATOM 2576 N N . PRO B 1 140 ? 0.427 -11.273 -9.156 1 97.94 140 PRO B N 1
ATOM 2577 C CA . PRO B 1 140 ? 0.289 -11.102 -10.609 1 97.94 140 PRO B CA 1
ATOM 2578 C C . PRO B 1 140 ? -0.406 -12.289 -11.273 1 97.94 140 PRO B C 1
ATOM 2580 O O . PRO B 1 140 ? -1.1 -12.117 -12.281 1 97.94 140 PRO B O 1
ATOM 2583 N N . VAL B 1 141 ? -0.233 -13.492 -10.758 1 98.38 141 VAL B N 1
ATOM 2584 C CA . VAL B 1 141 ? -0.916 -14.672 -11.289 1 98.38 141 VAL B CA 1
ATOM 2585 C C . VAL B 1 141 ? -2.426 -14.492 -11.164 1 98.38 141 VAL B C 1
ATOM 2587 O O . VAL B 1 141 ? -3.164 -14.695 -12.133 1 98.38 141 VAL B O 1
ATOM 2590 N N . MET B 1 142 ? -2.854 -14.109 -10.008 1 98.62 142 MET B N 1
ATOM 2591 C CA . MET B 1 142 ? -4.281 -13.906 -9.766 1 98.62 142 MET B CA 1
ATOM 2592 C C . MET B 1 142 ? -4.84 -12.812 -10.664 1 98.62 142 MET B C 1
ATOM 2594 O O . MET B 1 142 ? -5.949 -12.93 -11.18 1 98.62 142 MET B O 1
ATOM 2598 N N . GLN B 1 143 ? -4.105 -11.727 -10.883 1 98.25 143 GLN B N 1
ATOM 2599 C CA . GLN B 1 143 ? -4.562 -10.641 -11.734 1 98.25 143 GLN B CA 1
ATOM 2600 C C . GLN B 1 143 ? -4.637 -11.078 -13.195 1 98.25 143 GLN B C 1
ATOM 2602 O O . GLN B 1 143 ? -5.527 -10.656 -13.938 1 98.25 143 GLN B O 1
ATOM 2607 N N . ASN B 1 144 ? -3.658 -11.898 -13.602 1 98.06 144 ASN B N 1
ATOM 2608 C CA . ASN B 1 144 ? -3.738 -12.445 -14.953 1 98.06 144 ASN B CA 1
ATOM 2609 C C . ASN B 1 144 ? -4.992 -13.305 -15.141 1 98.06 144 ASN B C 1
ATOM 2611 O O . ASN B 1 144 ? -5.668 -13.203 -16.156 1 98.06 144 ASN B O 1
ATOM 2615 N N . LEU B 1 145 ? -5.273 -14.109 -14.148 1 98 145 LEU B N 1
ATOM 2616 C CA . LEU B 1 145 ? -6.484 -14.922 -14.203 1 98 145 LEU B CA 1
ATOM 2617 C C . LEU B 1 145 ? -7.723 -14.047 -14.352 1 98 145 LEU B C 1
ATOM 2619 O O . LEU B 1 145 ? -8.594 -14.328 -15.172 1 98 145 LEU B O 1
ATOM 2623 N N . GLN B 1 146 ? -7.789 -12.969 -13.633 1 97.69 146 GLN B N 1
ATOM 2624 C CA . GLN B 1 146 ? -8.961 -12.094 -13.594 1 97.69 146 GLN B CA 1
ATOM 2625 C C . GLN B 1 146 ? -9.062 -11.258 -14.867 1 97.69 146 GLN B C 1
ATOM 2627 O O . GLN B 1 146 ? -10.164 -10.914 -15.297 1 97.69 146 GLN B O 1
ATOM 2632 N N . SER B 1 147 ? -7.949 -11.008 -15.484 1 97.25 147 SER B N 1
ATOM 2633 C CA . SER B 1 147 ? -7.949 -10.148 -16.656 1 97.25 147 SER B CA 1
ATOM 2634 C C . SER B 1 147 ? -7.957 -10.969 -17.953 1 97.25 147 SER B C 1
ATOM 2636 O O . SER B 1 147 ? -7.656 -10.453 -19.031 1 97.25 147 SER B O 1
ATOM 2638 N N . GLY B 1 148 ? -8.258 -12.219 -17.859 1 95.31 148 GLY B N 1
ATOM 2639 C CA . GLY B 1 148 ? -8.383 -13.078 -19.031 1 95.31 148 GLY B CA 1
ATOM 2640 C C . GLY B 1 148 ? -7.051 -13.5 -19.609 1 95.31 148 GLY B C 1
ATOM 2641 O O . GLY B 1 148 ? -6.93 -13.711 -20.828 1 95.31 148 GLY B O 1
ATOM 2642 N N . GLY B 1 149 ? -5.996 -13.508 -18.781 1 95.94 149 GLY B N 1
ATOM 2643 C CA . GLY B 1 149 ? -4.691 -14.016 -19.172 1 95.94 149 GLY B CA 1
ATOM 2644 C C . GLY B 1 149 ? -3.605 -12.953 -19.156 1 95.94 149 GLY B C 1
ATOM 2645 O O . GLY B 1 149 ? -2.432 -13.266 -18.953 1 95.94 149 GLY B O 1
ATOM 2646 N N . GLY B 1 150 ? -4.012 -11.68 -19.453 1 93.81 150 GLY B N 1
ATOM 2647 C CA . GLY B 1 150 ? -3.102 -10.555 -19.328 1 93.81 150 GLY B CA 1
ATOM 2648 C C . GLY B 1 150 ? -1.758 -10.789 -19.984 1 93.81 150 GLY B C 1
ATOM 2649 O O . GLY B 1 150 ? -1.688 -11.039 -21.188 1 93.81 150 GLY B O 1
ATOM 2650 N N . THR B 1 151 ? -0.727 -10.82 -19.125 1 92.94 151 THR B N 1
ATOM 2651 C CA . THR B 1 151 ? 0.649 -10.906 -19.609 1 92.94 151 THR B CA 1
ATOM 2652 C C . THR B 1 151 ? 0.936 -12.289 -20.188 1 92.94 151 THR B C 1
ATOM 2654 O O . THR B 1 151 ? 1.895 -12.461 -20.953 1 92.94 151 THR B O 1
ATOM 2657 N N . TRP B 1 152 ? 0.178 -13.312 -19.75 1 95.62 152 TRP B N 1
ATOM 2658 C CA . TRP B 1 152 ? 0.393 -14.641 -20.328 1 95.62 152 TRP B CA 1
ATOM 2659 C C . TRP B 1 152 ? 0.171 -14.633 -21.828 1 95.62 152 TRP B C 1
ATOM 2661 O O . TRP B 1 152 ? 0.928 -15.25 -22.578 1 95.62 152 TRP B O 1
ATOM 2671 N N . LYS B 1 153 ? -0.836 -13.969 -22.25 1 94.75 153 LYS B N 1
ATOM 2672 C CA . LYS B 1 153 ? -1.091 -13.812 -23.688 1 94.75 153 LYS B CA 1
ATOM 2673 C C . LYS B 1 153 ? -0.018 -12.945 -24.344 1 94.75 153 LYS B C 1
ATOM 2675 O O . LYS B 1 153 ? 0.506 -13.305 -25.406 1 94.75 153 LYS B O 1
ATOM 2680 N N . GLU B 1 154 ? 0.292 -11.844 -23.703 1 92.25 154 GLU B N 1
ATOM 2681 C CA . GLU B 1 154 ? 1.242 -10.883 -24.25 1 92.25 154 GLU B CA 1
ATOM 2682 C C . GLU B 1 154 ? 2.613 -11.516 -24.469 1 92.25 154 GLU B C 1
ATOM 2684 O O . GLU B 1 154 ? 3.295 -11.227 -25.453 1 92.25 154 GLU B O 1
ATOM 2689 N N . PHE B 1 155 ? 3.033 -12.422 -23.531 1 93.12 155 PHE B N 1
ATOM 2690 C CA . PHE B 1 155 ? 4.379 -12.984 -23.562 1 93.12 155 PHE B CA 1
ATOM 2691 C C . PHE B 1 155 ? 4.34 -14.445 -23.984 1 93.12 155 PHE B C 1
ATOM 2693 O O . PHE B 1 155 ? 5.348 -15.148 -23.891 1 93.12 155 PHE B O 1
ATOM 2700 N N . ALA B 1 156 ? 3.188 -14.938 -24.422 1 94.25 156 ALA B N 1
ATOM 2701 C CA . ALA B 1 156 ? 2.996 -16.312 -24.891 1 94.25 156 ALA B CA 1
ATOM 2702 C C . ALA B 1 156 ? 3.473 -17.312 -23.844 1 94.25 156 ALA B C 1
ATOM 2704 O O . ALA B 1 156 ? 4.238 -18.234 -24.156 1 94.25 156 ALA B O 1
ATOM 2705 N N . VAL B 1 157 ? 3.107 -17.047 -22.688 1 95.62 157 VAL B N 1
ATOM 2706 C CA . VAL B 1 157 ? 3.496 -17.891 -21.562 1 95.62 157 VAL B CA 1
ATOM 2707 C C . VAL B 1 157 ? 2.725 -19.203 -21.609 1 95.62 157 VAL B C 1
ATOM 2709 O O . VAL B 1 157 ? 1.512 -19.219 -21.844 1 95.62 157 VAL B O 1
ATOM 2712 N N . THR B 1 158 ? 3.418 -20.344 -21.406 1 95.94 158 THR B N 1
ATOM 2713 C CA . THR B 1 158 ? 2.775 -21.656 -21.328 1 95.94 158 THR B CA 1
ATOM 2714 C C . THR B 1 158 ? 2.529 -22.047 -19.891 1 95.94 158 THR B C 1
ATOM 2716 O O . THR B 1 158 ? 3.104 -21.453 -18.969 1 95.94 158 THR B O 1
ATOM 2719 N N . SER B 1 159 ? 1.638 -23.016 -19.734 1 96.81 159 SER B N 1
ATOM 2720 C CA . SER B 1 159 ? 1.371 -23.547 -18.391 1 96.81 159 SER B CA 1
ATOM 2721 C C . SER B 1 159 ? 2.65 -24.047 -17.734 1 96.81 159 SER B C 1
ATOM 2723 O O . SER B 1 159 ? 2.871 -23.812 -16.547 1 96.81 159 SER B O 1
ATOM 2725 N N . GLU B 1 160 ? 3.463 -24.703 -18.453 1 96.12 160 GLU B N 1
ATOM 2726 C CA . GLU B 1 160 ? 4.723 -25.234 -17.953 1 96.12 160 GLU B CA 1
ATOM 2727 C C . GLU B 1 160 ? 5.672 -24.109 -17.531 1 96.12 160 GLU B C 1
ATOM 2729 O O . GLU B 1 160 ? 6.348 -24.219 -16.516 1 96.12 160 GLU B O 1
ATOM 2734 N N . GLN B 1 161 ? 5.746 -23.109 -18.344 1 95.25 161 GLN B N 1
ATOM 2735 C CA . GLN B 1 161 ? 6.586 -21.953 -18.016 1 95.25 161 GLN B CA 1
ATOM 2736 C C . GLN B 1 161 ? 6.117 -21.281 -16.734 1 95.25 161 GLN B C 1
ATOM 2738 O O . GLN B 1 161 ? 6.938 -20.875 -15.914 1 95.25 161 GLN B O 1
ATOM 2743 N N . LEU B 1 162 ? 4.805 -21.156 -16.578 1 97.31 162 LEU B N 1
ATOM 2744 C CA . LEU B 1 162 ? 4.27 -20.578 -15.359 1 97.31 162 LEU B CA 1
ATOM 2745 C C . LEU B 1 162 ? 4.668 -21.406 -14.141 1 97.31 162 LEU B C 1
ATOM 2747 O O . LEU B 1 162 ? 5.059 -20.844 -13.109 1 97.31 162 LEU B O 1
ATOM 2751 N N . ASP B 1 163 ? 4.617 -22.719 -14.227 1 97.31 163 ASP B N 1
ATOM 2752 C CA . ASP B 1 163 ? 4.977 -23.609 -13.125 1 97.31 163 ASP B CA 1
ATOM 2753 C C . ASP B 1 163 ? 6.441 -23.422 -12.727 1 97.31 163 ASP B C 1
ATOM 2755 O O . ASP B 1 163 ? 6.758 -23.328 -11.539 1 97.31 163 ASP B O 1
ATOM 2759 N N . THR B 1 164 ? 7.297 -23.312 -13.688 1 95.44 164 THR B N 1
ATOM 2760 C CA . THR B 1 164 ? 8.734 -23.328 -13.422 1 95.44 164 THR B CA 1
ATOM 2761 C C . THR B 1 164 ? 9.211 -21.938 -12.992 1 95.44 164 THR B C 1
ATOM 2763 O O . THR B 1 164 ? 10.047 -21.812 -12.094 1 95.44 164 THR B O 1
ATOM 2766 N N . ARG B 1 165 ? 8.633 -20.875 -13.609 1 92.12 165 ARG B N 1
ATOM 2767 C CA . ARG B 1 165 ? 9.133 -19.531 -13.375 1 92.12 165 ARG B CA 1
ATOM 2768 C C . ARG B 1 165 ? 8.484 -18.906 -12.141 1 92.12 165 ARG B C 1
ATOM 2770 O O . ARG B 1 165 ? 9.086 -18.078 -11.469 1 92.12 165 ARG B O 1
ATOM 2777 N N . VAL B 1 166 ? 7.25 -19.297 -11.922 1 96.62 166 VAL B N 1
ATOM 2778 C CA . VAL B 1 166 ? 6.461 -18.609 -10.906 1 96.62 166 VAL B CA 1
ATOM 2779 C C . VAL B 1 166 ? 6 -19.594 -9.844 1 96.62 166 VAL B C 1
ATOM 2781 O O . VAL B 1 166 ? 6.227 -19.391 -8.648 1 96.62 166 VAL B O 1
ATOM 2784 N N . GLY B 1 167 ? 5.465 -20.734 -10.258 1 97.88 167 GLY B N 1
ATOM 2785 C CA . GLY B 1 167 ? 4.875 -21.703 -9.359 1 97.88 167 GLY B CA 1
ATOM 2786 C C . GLY B 1 167 ? 5.859 -22.266 -8.352 1 97.88 167 GLY B C 1
ATOM 2787 O O . GLY B 1 167 ? 5.547 -22.375 -7.168 1 97.88 167 GLY B O 1
ATOM 2788 N N . ALA B 1 168 ? 7.059 -22.578 -8.805 1 97.12 168 ALA B N 1
ATOM 2789 C CA . ALA B 1 168 ? 8.078 -23.141 -7.93 1 97.12 168 ALA B CA 1
ATOM 2790 C C . ALA B 1 168 ? 8.438 -22.172 -6.805 1 97.12 168 ALA B C 1
ATOM 2792 O O . ALA B 1 168 ? 8.672 -22.594 -5.668 1 97.12 168 ALA B O 1
ATOM 2793 N N . LYS B 1 169 ? 8.461 -20.938 -7.117 1 96.19 169 LYS B N 1
ATOM 2794 C CA . LYS B 1 169 ? 8.797 -19.922 -6.125 1 96.19 169 LYS B CA 1
ATOM 2795 C C . LYS B 1 169 ? 7.66 -19.734 -5.125 1 96.19 169 LYS B C 1
ATOM 2797 O O . LYS B 1 169 ? 7.902 -19.547 -3.928 1 96.19 169 LYS B O 1
ATOM 2802 N N . ILE B 1 170 ? 6.449 -19.75 -5.594 1 98.38 170 ILE B N 1
ATOM 2803 C CA . ILE B 1 170 ? 5.301 -19.625 -4.703 1 98.38 170 ILE B CA 1
ATOM 2804 C C . ILE B 1 170 ? 5.238 -20.828 -3.771 1 98.38 170 ILE B C 1
ATOM 2806 O O . ILE B 1 170 ? 5.059 -20.688 -2.561 1 98.38 170 ILE B O 1
ATOM 2810 N N . ALA B 1 171 ? 5.477 -22.016 -4.32 1 98.31 171 ALA B N 1
ATOM 2811 C CA . ALA B 1 171 ? 5.355 -23.266 -3.568 1 98.31 171 ALA B CA 1
ATOM 2812 C C . ALA B 1 171 ? 6.383 -23.328 -2.443 1 98.31 171 ALA B C 1
ATOM 2814 O O . ALA B 1 171 ? 6.137 -23.953 -1.405 1 98.31 171 ALA B O 1
ATOM 2815 N N . ARG B 1 172 ? 7.512 -22.688 -2.645 1 97.94 172 ARG B N 1
ATOM 2816 C CA . ARG B 1 172 ? 8.57 -22.703 -1.644 1 97.94 172 ARG B CA 1
ATOM 2817 C C . ARG B 1 172 ? 8.094 -22.109 -0.325 1 97.94 172 ARG B C 1
ATOM 2819 O O . ARG B 1 172 ? 8.398 -22.625 0.748 1 97.94 172 ARG B O 1
ATOM 2826 N N . GLY B 1 173 ? 7.34 -21.047 -0.391 1 98.5 173 GLY B N 1
ATOM 2827 C CA . GLY B 1 173 ? 6.949 -20.359 0.824 1 98.5 173 GLY B CA 1
ATOM 2828 C C . GLY B 1 173 ? 5.496 -20.578 1.197 1 98.5 173 GLY B C 1
ATOM 2829 O O . GLY B 1 173 ? 5.102 -20.359 2.346 1 98.5 173 GLY B O 1
ATOM 2830 N N . ALA B 1 174 ? 4.711 -21.016 0.226 1 98.44 174 ALA B N 1
ATOM 2831 C CA . ALA B 1 174 ? 3.275 -21.188 0.429 1 98.44 174 ALA B CA 1
ATOM 2832 C C . ALA B 1 174 ? 2.736 -22.328 -0.435 1 98.44 174 ALA B C 1
ATOM 2834 O O . ALA B 1 174 ? 1.912 -22.109 -1.323 1 98.44 174 ALA B O 1
ATOM 2835 N N . PRO B 1 175 ? 3.102 -23.562 -0.103 1 98.06 175 PRO B N 1
ATOM 2836 C CA . PRO B 1 175 ? 2.744 -24.703 -0.964 1 98.06 175 PRO B CA 1
ATOM 2837 C C . PRO B 1 175 ? 1.234 -24.906 -1.067 1 98.06 175 PRO B C 1
ATOM 2839 O O . PRO B 1 175 ? 0.729 -25.266 -2.133 1 98.06 175 PRO B O 1
ATOM 2842 N N . GLY B 1 176 ? 0.518 -24.719 0.03 1 97.06 176 GLY B N 1
ATOM 2843 C CA . GLY B 1 176 ? -0.93 -24.844 -0.03 1 97.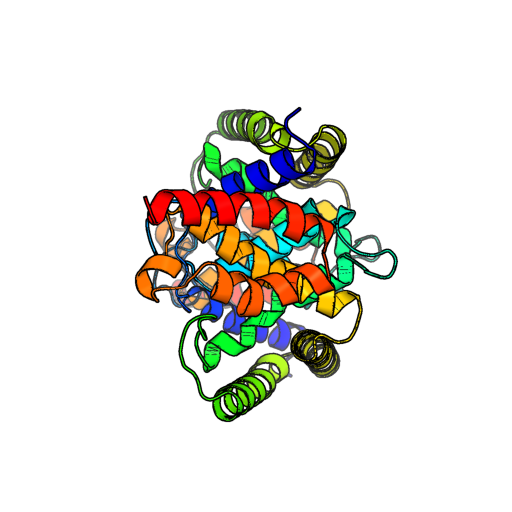06 176 GLY B CA 1
ATOM 2844 C C . GLY B 1 176 ? -1.577 -23.812 -0.938 1 97.06 176 GLY B C 1
ATOM 2845 O O . GLY B 1 176 ? -2.518 -24.125 -1.671 1 97.06 176 GLY B O 1
ATOM 2846 N N . LEU B 1 177 ? -1.089 -22.609 -0.896 1 98.19 177 LEU B N 1
ATOM 2847 C CA . LEU B 1 177 ? -1.572 -21.547 -1.765 1 98.19 177 LEU B CA 1
ATOM 2848 C C . LEU B 1 177 ? -1.335 -21.891 -3.23 1 98.19 177 LEU B C 1
ATOM 2850 O O . LEU B 1 177 ? -2.236 -21.75 -4.059 1 98.19 177 LEU B O 1
ATOM 2854 N N . TRP B 1 178 ? -0.187 -22.359 -3.537 1 98 178 TRP B N 1
ATOM 2855 C CA . TRP B 1 178 ? 0.132 -22.672 -4.93 1 98 178 TRP B CA 1
ATOM 2856 C C . TRP B 1 178 ? -0.739 -23.797 -5.449 1 98 178 TRP B C 1
ATOM 2858 O O . TRP B 1 178 ? -1.188 -23.781 -6.598 1 98 178 TRP B O 1
ATOM 2868 N N . ALA B 1 179 ? -0.924 -24.781 -4.629 1 97.44 179 ALA B N 1
ATOM 2869 C CA . ALA B 1 179 ? -1.764 -25.906 -5.059 1 97.44 179 ALA B CA 1
ATOM 2870 C C . ALA B 1 179 ? -3.139 -25.406 -5.508 1 97.44 179 ALA B C 1
ATOM 2872 O O . ALA B 1 179 ? -3.654 -25.859 -6.535 1 97.44 179 ALA B O 1
ATOM 2873 N N . HIS B 1 180 ? -3.705 -24.531 -4.75 1 96.81 180 HIS B N 1
ATOM 2874 C CA . HIS B 1 180 ? -5.016 -23.969 -5.078 1 96.81 180 HIS B CA 1
ATOM 2875 C C . HIS B 1 180 ? -4.949 -23.109 -6.34 1 96.81 180 HIS B C 1
ATOM 2877 O O . HIS B 1 180 ? -5.773 -23.266 -7.246 1 96.81 180 HIS B O 1
ATOM 2883 N N . VAL B 1 181 ? -4.016 -22.234 -6.418 1 97.56 181 VAL B N 1
ATOM 2884 C CA . VAL B 1 181 ? -3.873 -21.297 -7.535 1 97.56 181 VAL B CA 1
ATOM 2885 C C . VAL B 1 181 ? -3.523 -22.078 -8.805 1 97.56 181 VAL B C 1
ATOM 2887 O O . VAL B 1 181 ? -3.984 -21.719 -9.898 1 97.56 181 VAL B O 1
ATOM 2890 N N . ARG B 1 182 ? -2.752 -23.109 -8.648 1 97.62 182 ARG B N 1
ATOM 2891 C CA . ARG B 1 182 ? -2.375 -23.922 -9.805 1 97.62 182 ARG B CA 1
ATOM 2892 C C . ARG B 1 182 ? -3.598 -24.594 -10.43 1 97.62 182 ARG B C 1
ATOM 2894 O O . ARG B 1 182 ? -3.68 -24.719 -11.648 1 97.62 182 ARG B O 1
ATOM 2901 N N . ALA B 1 183 ? -4.461 -25.047 -9.594 1 96.75 183 ALA B N 1
ATOM 2902 C CA . ALA B 1 183 ? -5.699 -25.625 -10.117 1 96.75 183 ALA B CA 1
ATOM 2903 C C . ALA B 1 183 ? -6.457 -24.609 -10.969 1 96.75 183 ALA B C 1
ATOM 2905 O O . ALA B 1 183 ? -7.012 -24.953 -12.016 1 96.75 183 ALA B O 1
ATOM 2906 N N . LEU B 1 184 ? -6.488 -23.391 -10.539 1 96.88 184 LEU B N 1
ATOM 2907 C CA . LEU B 1 184 ? -7.148 -22.328 -11.289 1 96.88 184 LEU B CA 1
ATOM 2908 C C . LEU B 1 184 ? -6.414 -22.031 -12.594 1 96.88 184 LEU B C 1
ATOM 2910 O O . LEU B 1 184 ? -7.039 -21.875 -13.641 1 96.88 184 LEU B O 1
ATOM 2914 N N . THR B 1 185 ? -5.047 -21.953 -12.531 1 97.62 185 THR B N 1
ATOM 2915 C CA . THR B 1 185 ? -4.281 -21.625 -13.727 1 97.62 185 THR B CA 1
ATOM 2916 C C . THR B 1 185 ? -4.363 -22.75 -14.75 1 97.62 185 THR B C 1
ATOM 2918 O O . THR B 1 185 ? -4.383 -22.516 -15.953 1 97.62 185 THR B O 1
ATOM 2921 N N . ARG B 1 186 ? -4.41 -23.969 -14.297 1 96.56 186 ARG B N 1
ATOM 2922 C CA . ARG B 1 186 ? -4.551 -25.094 -15.211 1 96.56 186 ARG B CA 1
ATOM 2923 C C . ARG B 1 186 ? -5.887 -25.047 -15.945 1 96.56 186 ARG B C 1
ATOM 2925 O O . ARG B 1 186 ? -5.949 -25.328 -17.141 1 96.56 186 ARG B O 1
ATOM 2932 N N . THR B 1 187 ? -6.875 -24.719 -15.211 1 96.31 187 THR B N 1
ATOM 2933 C CA . THR B 1 187 ? -8.188 -24.562 -15.836 1 96.31 187 THR B CA 1
ATOM 2934 C C . THR B 1 187 ? -8.141 -23.5 -16.922 1 96.31 187 THR B C 1
ATOM 2936 O O . THR B 1 187 ? -8.695 -23.672 -18 1 96.31 187 THR B O 1
ATOM 2939 N N . TYR B 1 188 ? -7.512 -22.406 -16.641 1 96.75 188 TYR B N 1
ATOM 2940 C CA . TYR B 1 188 ? -7.367 -21.328 -17.609 1 96.75 188 TYR B CA 1
ATOM 2941 C C . TYR B 1 188 ? -6.637 -21.812 -18.859 1 96.75 188 TYR B C 1
ATOM 2943 O O . TYR B 1 188 ? -7.098 -21.594 -19.984 1 96.75 188 TYR B O 1
ATOM 2951 N N . PHE B 1 189 ? -5.488 -22.469 -18.688 1 96.56 189 PHE B N 1
ATOM 2952 C CA . PHE B 1 189 ? -4.652 -22.859 -19.812 1 96.56 189 PHE B CA 1
ATOM 2953 C C . PHE B 1 189 ? -5.316 -23.969 -20.609 1 96.56 189 PHE B C 1
ATOM 2955 O O . PHE B 1 189 ? -5.16 -24.047 -21.844 1 96.56 189 PHE B O 1
ATOM 2962 N N . ASP B 1 190 ? -6.074 -24.844 -19.969 1 95 190 ASP B N 1
ATOM 2963 C CA . ASP B 1 190 ? -6.816 -25.891 -20.656 1 95 190 ASP B CA 1
ATOM 2964 C C . ASP B 1 190 ? -7.906 -25.297 -21.547 1 95 190 ASP B C 1
ATOM 2966 O O . ASP B 1 190 ? -8.133 -25.781 -22.672 1 95 190 ASP B O 1
ATOM 2970 N N . ARG B 1 191 ? -8.539 -24.266 -21.062 1 91.94 191 ARG B N 1
ATOM 2971 C CA . ARG B 1 191 ? -9.594 -23.594 -21.812 1 91.94 191 ARG B CA 1
ATOM 2972 C C . ARG B 1 191 ? -9.016 -22.812 -22.984 1 91.94 191 ARG B C 1
ATOM 2974 O O . ARG B 1 191 ? -9.617 -22.766 -24.062 1 91.94 191 ARG B O 1
ATOM 2981 N N . ALA B 1 192 ? -7.977 -22.219 -22.781 1 85.5 192 ALA B N 1
ATOM 2982 C CA . ALA B 1 192 ? -7.332 -21.406 -23.812 1 85.5 192 ALA B CA 1
ATOM 2983 C C . ALA B 1 192 ? -6.812 -22.281 -24.953 1 85.5 192 ALA B C 1
ATOM 2985 O O . ALA B 1 192 ? -6.723 -21.844 -26.094 1 85.5 192 ALA B O 1
ATOM 2986 N N . ALA B 1 193 ? -6.406 -23.5 -24.719 1 84.44 193 ALA B N 1
ATOM 2987 C CA . ALA B 1 193 ? -5.891 -24.422 -25.719 1 84.44 193 ALA B CA 1
ATOM 2988 C C . ALA B 1 193 ? -7.023 -25.047 -26.531 1 84.44 193 ALA B C 1
ATOM 2990 O O . ALA B 1 193 ? -6.805 -25.547 -27.625 1 84.44 193 ALA B O 1
ATOM 2991 N N . GLY B 1 194 ? -8.211 -25.062 -26 1 73.38 194 GLY B N 1
ATOM 2992 C CA . GLY B 1 194 ? -9.328 -25.641 -26.719 1 73.38 194 GLY B CA 1
ATOM 2993 C C . GLY B 1 194 ? -10.18 -24.609 -27.438 1 73.38 194 GLY B C 1
ATOM 2994 O O . GLY B 1 194 ? -10.602 -24.828 -28.578 1 73.38 194 GLY B O 1
#

Secondary structure (DSSP, 8-state):
---HHHHHHHHHHHHGGGGG-EEEEEPTTSSSEEEHHHHHHHHHHHHHHTGGGS-TT--HHHHHHHHHHTTTTHHHH----TTS---HHHHHHHHHHHHHHHHTTS-HHHHHHHHHHHHHHHHT-SHHHHHHHHHHHHHHHHHHHHTTTTHHHHTT--HHHHIIIIIHHHHHH-HHHHHHHHHHHHHHHHHHH-/---HHHHHHHHHHHHGGGGG-EEEEEPTTSSSEEEHHHHHHHHHHHHHHTGGGS-TT--HHHHHHHHHHTTTTHHHH----TTS---HHHHHHHHHHHHHHHHTTS-HHHHHHHHHHHHHHHHT-SHHHHHHHHHHHHHHHHHHHHTTTTHHHHTT--HHHHIIIIIHHHHHH-HHHHHHHHHHHHHHHHHHH-

Nearest PDB structures (foldseek):
  3kh1-assembly1_A  TM=9.706E-01  e=4.318E-14  Paramagnetospirillum magnetotacticum MS-1
  4l7e-assembly1_A  TM=7.956E-01  e=1.938E-06  Homo sapiens
  4dmb-assembly1_A  TM=7.742E-01  e=1.261E-06  Homo sapiens
  4l1j-assembly1_A  TM=7.445E-01  e=2.461E-06  Homo sapiens
  4l7w-assembly1_A-2  TM=7.654E-01  e=6.396E-06  Homo sapiens

Foldseek 3Di:
DCDLVNLVVVLVVLLVLQQVFFDQFCALQQPGTHTLQNLLVVLLVLLVVVVVLFDPQADSVLLSLQSNCQCSLCSQVGDDYLLDDDDPVVSVVSSLVSLVPSLVSHPPVRSVVSSVSNVCLVVCDDLHNLQSLLSSLVVSLSSCLSNLNRVCVVSVPALVNCCVRRLVSNCRGGVPVSVVSNVSVVVSRVVVVD/DCDLVNLVVVLVVLLVLQQVFFDQFCALQQPGTHTLQNLLVVLLVLLVVVVVLFDPQADSVLLSLQSNCQCSLCSQVGDDYLLDDDDPVVSVVSSVVSLVPSLVSHPPVRSVVSSVSNVCLVVCDDLSNLQSLLSSLVVSLSSCLSNLNRVCVVSVPALVNCCVRRLVSNCRGGVVVSVVSNVSVVVSRVVVVD

InterPro domains:
  IPR006674 HD domain [PF13023] (15-178)
  IPR039356 5'-deoxynucleotidase YfbR/HDDC2 [PTHR11845] (8-148)

pLDDT: mean 96.51, std 6.18, range [35.16, 98.94]

Radius of gyration: 20.65 Å; Cα contacts (8 Å, |Δi|>4): 580; chains: 2; bounding box: 48×64×50 Å

Solvent-accessible surface area (backbone atoms only — not comparable to full-atom values): 20147 Å² total; per-residue (Å²): 132,86,41,62,63,55,24,43,52,51,34,55,56,56,55,52,50,26,58,73,33,60,41,77,46,40,36,40,82,50,82,46,61,30,27,50,25,39,48,29,28,51,36,30,46,46,48,65,74,47,47,87,51,46,54,92,79,43,48,64,68,58,27,38,57,36,39,63,50,60,61,57,29,28,60,74,60,42,66,77,54,88,81,53,91,74,59,64,68,59,51,52,52,46,38,51,53,25,42,56,58,54,36,58,40,28,43,68,71,56,19,53,52,52,48,50,44,41,49,43,43,74,66,42,71,50,62,35,22,26,32,40,52,11,39,60,49,46,52,58,52,54,22,17,61,59,32,77,34,47,51,38,63,76,61,68,55,47,71,67,53,43,40,66,73,43,41,52,50,19,33,74,24,21,45,71,54,35,56,57,52,47,54,54,52,49,51,52,51,55,57,70,75,103,130,84,42,64,63,54,23,44,53,50,33,54,57,56,55,53,50,25,58,73,31,60,41,77,48,39,36,41,81,51,81,45,63,31,25,51,25,39,48,29,28,49,38,28,46,48,47,64,74,48,47,86,50,46,56,92,80,41,47,64,66,59,28,36,58,38,38,63,50,59,62,60,28,28,60,74,61,43,67,78,54,89,83,53,90,73,59,66,69,62,51,52,53,46,37,51,53,26,43,57,58,54,37,57,41,27,44,68,72,54,18,53,52,52,47,49,45,42,48,42,43,73,64,42,72,49,61,33,20,27,31,41,48,12,40,61,49,47,52,59,52,54,23,17,62,58,31,77,34,47,50,38,63,76,61,66,56,46,71,67,53,44,42,66,74,42,42,52,51,20,33,72,25,21,46,70,53,35,57,57,52,46,56,54,51,49,52,50,50,56,57,70,74,105